Protein AF-A0A818T5D5-F1 (afdb_monomer_lite)

pLDDT: mean 79.97, std 19.66, range [22.58, 98.75]

Foldseek 3Di:
DVVVVVVVVVVVVVVVVVVVVVVVVVVVVVVVVVVVPPPPDDDDDDDDDDDDDDDDDDDDDDDDDDDPPVVVVVVVVVVLVVVLVVVLVVQVVQLQCQDKAQCVPAPQPQAAEEEEAEEEPCVVLLLLQLVQCLLAPPQQSHEYEYEYADDDPSSVVSQNPRNRHIYTYHYDSQHCSNVVCDPPHDPPLADAFPDALVVLVVSVRPCSVWFWPVRTAADNQLLVQQVSVLVSLCCQAPPNPSCDPPQSHKYFYHYSQKHFFNQQVVVLVLCVVCCVVAPVQAPWEAQFAPDACPPVLLVQLLEKAKEFQDLRRVFRIMDGSVNSVVCVVCVQQLQAAQASDSRVSVVQCCVVPVVGGMYIYRPNHRMDRLDQDDPPHPDDDDPVVSVVSSVVVVVVSVVCVVSRPDPDRHDYPYYDPDDDDDDGHPGSRTRAFKAFADPDPPPPLRPRHDGTDHQVRVCLFFVKHKDFADLVCVVVPNPDPVNVVVCVVQQFPDKDKDKWAPPDPPNVVVQVVQAFWFFAQAKWKKQWNAAKWWKWWQTPVRTTMIGIDGHRMIMIGGGQTTIGIDGHPVRITMIMTTDNPDDDPDTCGPPSSVPPPRNVVSSVVSVVSVPPPPDDDDDDDDD

Organism: NCBI:txid392033

Sequence (623 aa):
MYYFFRYRCIMFRSIILWVIIITMFKITSIFYYDLQQRSIDSSSSSLPYDTEEKTKKFSNLSLFSIKTEIKSLNLSLIINHTTIEYYKQYVKRKNHEQFMYNSNLYSSKTTRYILLVQVHTRIVYLKKFIEMLQDVETINQSLVIFSHDFIDSDINTLVTNITFVPVIQIFYPFSQQLYPNEFPGLDPNDCPRDIVRHKALASRCNNAPNPDRYGHYREVSIVQIKHHWWWKLNFVFNSIEILQNRTDNLLLLLEEDFYLSPDALVFLKKMEMEKERLCPECLFYTLGNLEKSGRQFGKLSSKISIAYWHARYNLGMTISYSLWVLLVKYAEEFCTIDDYNWDWSLVYLAQQRFHFPRVMYSTATRVIHLGSCGTHHKKFCSNESDIARWTETDKFYQDNKKYLFPITSLSVHLKYEGKRPFKQPNGGWSDVRAWYMDDRTEHPQDEHLLGEVDTTTLCARTGVEIWYFHPDQILIGNESPSLIKLKNDRGYTYEDEIKLEPSIENYQEKLKIFFAEHLHSDEEIRLVLEGSGFFDVRDHNDKWMRIHVFPGDLIILPAGIYHRFIPDKHNYIRARRFFVGEPVWTPINRPVGDIHPSRKAYTEHLYRNGTTDTNTNVTDVIS

Radius of gyration: 31.05 Å; chains: 1; bounding box: 92×80×86 Å

Structure (mmCIF, N/CA/C/O backbone):
data_AF-A0A818T5D5-F1
#
_entry.id   AF-A0A818T5D5-F1
#
loop_
_atom_site.group_PDB
_atom_site.id
_atom_site.type_symbol
_atom_site.label_atom_id
_atom_site.label_alt_id
_atom_site.label_comp_id
_atom_site.label_asym_id
_atom_site.label_entity_id
_atom_site.label_seq_id
_atom_site.pdbx_PDB_ins_code
_atom_site.Cartn_x
_atom_site.Cartn_y
_atom_site.Cartn_z
_atom_site.occupancy
_atom_site.B_iso_or_equiv
_atom_site.auth_seq_id
_atom_site.auth_comp_id
_atom_site.auth_asym_id
_atom_site.auth_atom_id
_atom_site.pdbx_PDB_model_num
ATOM 1 N N . MET A 1 1 ? 52.657 -44.962 24.713 1.00 52.22 1 MET A N 1
ATOM 2 C CA . MET A 1 1 ? 52.369 -44.351 26.032 1.00 52.22 1 MET A CA 1
ATOM 3 C C . MET A 1 1 ? 53.070 -43.002 26.287 1.00 52.22 1 MET A C 1
ATOM 5 O O . MET A 1 1 ? 52.551 -42.242 27.085 1.00 52.22 1 MET A O 1
ATOM 9 N N . TYR A 1 2 ? 54.151 -42.615 25.585 1.00 43.62 2 TYR A N 1
ATOM 10 C CA . TYR A 1 2 ? 54.782 -41.285 25.774 1.00 43.62 2 TYR A CA 1
ATOM 11 C C . TYR A 1 2 ? 54.203 -40.160 24.877 1.00 43.62 2 TYR A C 1
ATOM 13 O O . TYR A 1 2 ? 54.128 -39.005 25.283 1.00 43.62 2 TYR A O 1
ATOM 21 N N . TYR A 1 3 ? 53.691 -40.487 23.684 1.00 44.84 3 TYR A N 1
ATOM 22 C CA . TYR A 1 3 ? 53.086 -39.497 22.771 1.00 44.84 3 TYR A CA 1
ATOM 23 C C . TYR A 1 3 ? 51.655 -39.072 23.148 1.00 44.84 3 TYR A C 1
ATOM 25 O O . TYR A 1 3 ? 51.236 -37.959 22.839 1.00 44.84 3 TYR A O 1
ATOM 33 N N . PHE A 1 4 ? 50.929 -39.909 23.892 1.00 44.81 4 PHE A N 1
ATOM 34 C CA . PHE A 1 4 ? 49.557 -39.625 24.334 1.00 44.81 4 PHE A CA 1
ATOM 35 C C . PHE A 1 4 ? 49.501 -38.642 25.525 1.00 44.81 4 PHE A C 1
ATOM 37 O O . PHE A 1 4 ? 48.506 -37.947 25.715 1.00 44.81 4 PHE A O 1
ATOM 44 N N . PHE A 1 5 ? 50.593 -38.518 26.293 1.00 44.97 5 PHE A N 1
ATOM 45 C CA . PHE A 1 5 ? 50.712 -37.562 27.404 1.00 44.97 5 PHE A CA 1
ATOM 46 C C . PHE A 1 5 ? 51.099 -36.144 26.946 1.00 44.97 5 PHE A C 1
ATOM 48 O O . PHE A 1 5 ? 50.722 -35.163 27.586 1.00 44.97 5 PHE A O 1
ATOM 55 N N . ARG A 1 6 ? 51.784 -36.002 25.801 1.00 47.72 6 ARG A N 1
ATOM 56 C CA . ARG A 1 6 ? 52.224 -34.693 25.280 1.00 47.72 6 ARG A CA 1
ATOM 57 C C . ARG A 1 6 ? 51.074 -33.868 24.685 1.00 47.72 6 ARG A C 1
ATOM 59 O O . ARG A 1 6 ? 51.056 -32.652 24.846 1.00 47.72 6 ARG A O 1
ATOM 66 N N . TYR A 1 7 ? 50.080 -34.525 24.082 1.00 48.91 7 TYR A N 1
ATOM 67 C CA . TYR A 1 7 ? 48.900 -33.861 23.508 1.00 48.91 7 TYR A CA 1
ATOM 68 C C . TYR A 1 7 ? 47.919 -33.334 24.569 1.00 48.91 7 TYR A C 1
ATOM 70 O O . TYR A 1 7 ? 47.326 -32.270 24.390 1.00 48.91 7 TYR A O 1
ATOM 78 N N . ARG A 1 8 ? 47.800 -34.009 25.723 1.00 49.97 8 ARG A N 1
ATOM 79 C CA . ARG A 1 8 ? 46.947 -33.540 26.831 1.00 49.97 8 ARG A CA 1
ATOM 80 C C . ARG A 1 8 ? 47.511 -32.309 27.554 1.00 49.97 8 ARG A C 1
ATOM 82 O O . ARG A 1 8 ? 46.731 -31.447 27.945 1.00 49.97 8 ARG A O 1
ATOM 89 N N . CYS A 1 9 ? 48.836 -32.158 27.651 1.00 48.50 9 CYS A N 1
ATOM 90 C CA . CYS A 1 9 ? 49.458 -30.959 28.238 1.00 48.50 9 CYS A CA 1
ATOM 91 C C . CYS A 1 9 ? 49.348 -29.698 27.359 1.00 48.50 9 CYS A C 1
ATOM 93 O O . CYS A 1 9 ? 49.363 -28.590 27.893 1.00 48.50 9 CYS A O 1
ATOM 95 N N . ILE A 1 10 ? 49.226 -29.836 26.034 1.00 56.50 10 ILE A N 1
ATOM 96 C CA . ILE A 1 10 ? 49.071 -28.694 25.113 1.00 56.50 10 ILE A CA 1
ATOM 97 C C . ILE A 1 10 ? 47.624 -28.181 25.134 1.00 56.50 10 ILE A C 1
ATOM 99 O O . ILE A 1 10 ? 47.404 -26.984 25.297 1.00 56.50 10 ILE A O 1
ATOM 103 N N . MET A 1 11 ? 46.642 -29.087 25.104 1.00 55.22 11 MET A N 1
ATOM 104 C CA . MET A 1 11 ? 45.220 -28.736 25.231 1.00 55.22 11 MET A CA 1
ATOM 105 C C . MET A 1 11 ? 44.901 -28.053 26.572 1.00 55.22 11 MET A C 1
ATOM 107 O O . MET A 1 11 ? 44.138 -27.091 26.608 1.00 55.22 11 MET A O 1
ATOM 111 N N . PHE A 1 12 ? 45.533 -28.482 27.672 1.00 59.03 12 PHE A N 1
ATOM 112 C CA . PHE A 1 12 ? 45.327 -27.864 28.988 1.00 59.03 12 PHE A CA 1
ATOM 113 C C . PHE A 1 12 ? 45.898 -26.435 29.070 1.00 59.03 12 PHE A C 1
ATOM 115 O O . PHE A 1 12 ? 45.298 -25.563 29.695 1.00 59.03 12 PHE A O 1
ATOM 122 N N . ARG A 1 13 ? 47.017 -26.154 28.384 1.00 59.53 13 ARG A N 1
ATOM 123 C CA . ARG A 1 13 ? 47.603 -24.802 28.311 1.00 59.53 13 ARG A CA 1
ATOM 124 C C . ARG A 1 13 ? 46.759 -23.838 27.473 1.00 59.53 13 ARG A C 1
ATOM 126 O O . ARG A 1 13 ? 46.618 -22.682 27.864 1.00 59.53 13 ARG A O 1
ATOM 133 N N . SER A 1 14 ? 46.153 -24.306 26.381 1.00 61.47 14 SER A N 1
ATOM 134 C CA . SER A 1 14 ? 45.242 -23.489 25.565 1.00 61.47 14 SER A CA 1
ATOM 135 C C . SER A 1 14 ? 43.943 -23.145 26.298 1.00 61.47 14 SER A C 1
ATOM 137 O O . SER A 1 14 ? 43.462 -22.022 26.176 1.00 61.47 14 SER A O 1
ATOM 139 N N . ILE A 1 15 ? 43.408 -24.062 27.110 1.00 69.94 15 ILE A N 1
ATOM 140 C CA . ILE A 1 15 ? 42.212 -23.806 27.929 1.00 69.94 15 ILE A CA 1
ATOM 141 C C . ILE A 1 15 ? 42.507 -22.765 29.020 1.00 69.94 15 ILE A C 1
ATOM 143 O O . ILE A 1 15 ? 41.724 -21.836 29.195 1.00 69.94 15 ILE A O 1
ATOM 147 N N . ILE A 1 16 ? 43.656 -22.851 29.702 1.00 69.31 16 ILE A N 1
ATOM 148 C CA . ILE A 1 16 ? 44.058 -21.853 30.712 1.00 69.31 16 ILE A CA 1
ATOM 149 C C . ILE A 1 16 ? 44.210 -20.459 30.084 1.00 69.31 16 ILE A C 1
ATOM 151 O O . ILE A 1 16 ? 43.754 -19.476 30.666 1.00 69.31 16 ILE A O 1
ATOM 155 N N . LEU A 1 17 ? 44.788 -20.367 28.882 1.00 67.69 17 LEU A N 1
ATOM 156 C CA . LEU A 1 17 ? 44.946 -19.093 28.177 1.00 67.69 17 LEU A CA 1
ATOM 157 C C . LEU A 1 17 ? 43.588 -18.460 27.821 1.00 67.69 17 LEU A C 1
ATOM 159 O O . LEU A 1 17 ? 43.395 -17.264 28.025 1.00 67.69 17 LEU A O 1
ATOM 163 N N . TRP A 1 18 ? 42.626 -19.265 27.359 1.00 69.38 18 TRP A N 1
ATOM 164 C CA . TRP A 1 18 ? 41.270 -18.797 27.059 1.00 69.38 18 TRP A CA 1
ATOM 165 C C . TRP A 1 18 ? 40.494 -18.372 28.309 1.00 69.38 18 TRP A C 1
ATOM 167 O O . TRP A 1 18 ? 39.792 -17.362 28.269 1.00 69.38 18 TRP A O 1
ATOM 177 N N . VAL A 1 19 ? 40.659 -19.071 29.437 1.00 72.62 19 VAL A N 1
ATOM 178 C CA . VAL A 1 19 ? 40.046 -18.648 30.707 1.00 72.62 19 VAL A CA 1
ATOM 179 C C . VAL A 1 19 ? 40.611 -17.302 31.166 1.00 72.62 19 VAL A C 1
ATOM 181 O O . VAL A 1 19 ? 39.821 -16.448 31.552 1.00 72.62 19 VAL A O 1
ATOM 184 N N . ILE A 1 20 ? 41.929 -17.072 31.051 1.00 71.50 20 ILE A N 1
ATOM 185 C CA . ILE A 1 20 ? 42.580 -15.792 31.402 1.00 71.50 20 ILE A CA 1
ATOM 186 C C . ILE A 1 20 ? 42.056 -14.631 30.540 1.00 71.50 20 ILE A C 1
ATOM 188 O O . ILE A 1 20 ? 41.810 -13.538 31.051 1.00 71.50 20 ILE A O 1
ATOM 192 N N . ILE A 1 21 ? 41.842 -14.860 29.241 1.00 71.38 21 ILE A N 1
ATOM 193 C CA . ILE A 1 21 ? 41.286 -13.844 28.332 1.00 71.38 21 ILE A CA 1
ATOM 194 C C . ILE A 1 21 ? 39.837 -13.504 28.719 1.00 71.38 21 ILE A C 1
ATOM 196 O O . ILE A 1 21 ? 39.476 -12.328 28.785 1.00 71.38 21 ILE A O 1
ATOM 200 N N . ILE A 1 22 ? 39.023 -14.511 29.054 1.00 66.31 22 ILE A N 1
ATOM 201 C CA . ILE A 1 22 ? 37.631 -14.318 29.489 1.00 66.31 22 ILE A CA 1
ATOM 202 C C . ILE A 1 22 ? 37.559 -13.584 30.842 1.00 66.31 22 ILE A C 1
ATOM 204 O O . ILE A 1 22 ? 36.678 -12.740 31.029 1.00 66.31 22 ILE A O 1
ATOM 208 N N . THR A 1 23 ? 38.482 -13.826 31.783 1.00 66.12 23 THR A N 1
ATOM 209 C CA . THR A 1 23 ? 38.535 -13.059 33.043 1.00 66.12 23 THR A CA 1
ATOM 210 C C . THR A 1 23 ? 39.012 -11.623 32.846 1.00 66.12 23 THR A C 1
ATOM 212 O O . THR A 1 23 ? 38.448 -10.726 33.472 1.00 66.12 23 THR A O 1
ATOM 215 N N . MET A 1 24 ? 39.970 -11.359 31.952 1.00 65.94 24 MET A N 1
ATOM 216 C CA . MET A 1 24 ? 40.396 -9.985 31.632 1.00 65.94 24 MET A CA 1
ATOM 217 C C . MET A 1 24 ? 39.273 -9.157 30.986 1.00 65.94 24 MET A C 1
ATOM 219 O O . MET A 1 24 ? 39.101 -7.985 31.330 1.00 65.94 24 MET A O 1
ATOM 223 N N . PHE A 1 25 ? 38.446 -9.770 30.131 1.00 63.25 25 PHE A N 1
ATOM 224 C CA . PHE A 1 25 ? 37.259 -9.120 29.555 1.00 63.25 25 PHE A CA 1
ATOM 225 C C . PHE A 1 25 ? 36.173 -8.823 30.606 1.00 63.25 25 PHE A C 1
ATOM 227 O O . PHE A 1 25 ? 35.509 -7.785 30.557 1.00 63.25 25 PHE A O 1
ATOM 234 N N . LYS A 1 26 ? 36.019 -9.699 31.608 1.00 55.31 26 LYS A N 1
ATOM 235 C CA . LYS A 1 26 ? 35.101 -9.463 32.733 1.00 55.31 26 LYS A CA 1
ATOM 236 C C . LYS A 1 26 ? 35.589 -8.360 33.681 1.00 55.31 26 LYS A C 1
ATOM 238 O O . LYS A 1 26 ? 34.768 -7.572 34.130 1.00 55.31 26 LYS A O 1
ATOM 243 N N . ILE A 1 27 ? 36.894 -8.246 33.947 1.00 59.28 27 ILE A N 1
ATOM 244 C CA . ILE A 1 27 ? 37.452 -7.193 34.824 1.00 59.28 27 ILE A CA 1
ATOM 245 C C . ILE A 1 27 ? 37.389 -5.808 34.158 1.00 59.28 27 ILE A C 1
ATOM 247 O O . ILE A 1 27 ? 37.054 -4.826 34.816 1.00 59.28 27 ILE A O 1
ATOM 251 N N . THR A 1 28 ? 37.635 -5.724 32.849 1.00 58.72 28 THR A N 1
ATOM 252 C CA . THR A 1 28 ? 37.515 -4.463 32.089 1.00 58.72 28 THR A CA 1
ATOM 253 C C . THR A 1 28 ? 36.065 -3.985 31.972 1.00 58.72 28 THR A C 1
ATOM 255 O O . THR A 1 28 ? 35.811 -2.789 32.098 1.00 58.72 28 THR A O 1
ATOM 258 N N . SER A 1 29 ? 35.104 -4.910 31.854 1.00 48.97 29 SER A N 1
ATOM 259 C CA . SER A 1 29 ? 33.667 -4.587 31.886 1.00 48.97 29 SER A CA 1
ATOM 260 C C . SER A 1 29 ? 33.186 -4.102 33.264 1.00 48.97 29 SER A C 1
ATOM 262 O O . SER A 1 29 ? 32.269 -3.290 33.331 1.00 48.97 29 SER A O 1
ATOM 264 N N . ILE A 1 30 ? 33.821 -4.539 34.361 1.00 56.25 30 ILE A N 1
ATOM 265 C CA . ILE A 1 30 ? 33.521 -4.052 35.722 1.00 56.25 30 ILE A CA 1
ATOM 266 C C . ILE A 1 30 ? 34.128 -2.654 35.955 1.00 56.25 30 ILE A C 1
ATOM 268 O O . ILE A 1 30 ? 33.454 -1.788 36.505 1.00 56.25 30 ILE A O 1
ATOM 272 N N . PHE A 1 31 ? 35.351 -2.385 35.475 1.00 44.47 31 PHE A N 1
ATOM 273 C CA . PHE A 1 31 ? 35.999 -1.063 35.596 1.00 44.47 31 PHE A CA 1
ATOM 274 C C . PHE A 1 31 ? 35.286 0.042 34.800 1.00 44.47 31 PHE A C 1
ATOM 276 O O . PHE A 1 31 ? 35.251 1.194 35.232 1.00 44.47 31 PHE A O 1
ATOM 283 N N . TYR A 1 32 ? 34.692 -0.303 33.655 1.00 46.28 32 TYR A N 1
ATOM 284 C CA . TYR A 1 32 ? 33.879 0.633 32.873 1.00 46.28 32 TYR A CA 1
ATOM 285 C C . TYR A 1 32 ? 32.573 1.007 33.600 1.00 46.28 32 TYR A C 1
ATOM 287 O O . TYR A 1 32 ? 32.134 2.153 33.530 1.00 46.28 32 TYR A O 1
ATOM 295 N N . TYR A 1 33 ? 32.003 0.069 34.366 1.00 40.22 33 TYR A N 1
ATOM 296 C CA . TYR A 1 33 ? 30.784 0.277 35.155 1.00 40.22 33 TYR A CA 1
ATOM 297 C C . TYR A 1 33 ? 31.011 1.124 36.429 1.00 40.22 33 TYR A C 1
ATOM 299 O O . TYR A 1 33 ? 30.082 1.784 36.884 1.00 40.22 33 TYR A O 1
ATOM 307 N N . ASP A 1 34 ? 32.235 1.173 36.974 1.00 39.09 34 ASP A N 1
ATOM 308 C CA . ASP A 1 34 ? 32.566 1.947 38.191 1.00 39.09 34 ASP A CA 1
ATOM 309 C C . ASP A 1 34 ? 32.949 3.418 37.882 1.00 39.09 34 ASP A C 1
ATOM 311 O O . ASP A 1 34 ? 32.678 4.333 38.663 1.00 39.09 34 ASP A O 1
ATOM 315 N N . LEU A 1 35 ? 33.494 3.697 36.687 1.00 44.66 35 LEU A N 1
ATOM 316 C CA . LEU A 1 35 ? 33.765 5.070 36.214 1.00 44.66 35 LEU A CA 1
ATOM 317 C C . LEU A 1 35 ? 32.489 5.852 35.860 1.00 44.66 35 LEU A C 1
ATOM 319 O O . LEU A 1 35 ? 32.494 7.080 35.922 1.00 44.66 35 LEU A O 1
ATOM 323 N N . GLN A 1 36 ? 31.385 5.162 35.560 1.00 44.31 36 GLN A N 1
ATOM 324 C CA . GLN A 1 36 ? 30.071 5.787 35.375 1.00 44.31 36 GLN A CA 1
ATOM 325 C C . GLN A 1 36 ? 29.399 6.220 36.694 1.00 44.31 36 GLN A C 1
ATOM 327 O O . GLN A 1 36 ? 28.439 6.986 36.640 1.00 44.31 36 GLN A O 1
ATOM 332 N N . GLN A 1 37 ? 29.894 5.805 37.872 1.00 42.50 37 GLN A N 1
ATOM 333 C CA . GLN A 1 37 ? 29.272 6.125 39.170 1.00 42.50 37 GLN A CA 1
ATOM 334 C C . GLN A 1 37 ? 29.990 7.197 40.021 1.00 42.50 37 GLN A C 1
ATOM 336 O O . GLN A 1 37 ? 29.485 7.533 41.089 1.00 42.50 37 GLN A O 1
ATOM 341 N N . ARG A 1 38 ? 31.118 7.792 39.585 1.00 37.91 38 ARG A N 1
ATOM 342 C CA . ARG A 1 38 ? 31.943 8.692 40.435 1.00 37.91 38 ARG A CA 1
ATOM 343 C C . ARG A 1 38 ? 32.019 10.191 40.094 1.00 37.91 38 ARG A C 1
ATOM 345 O O . ARG A 1 38 ? 32.787 10.880 40.757 1.00 37.91 38 ARG A O 1
ATOM 352 N N . SER A 1 39 ? 31.264 10.753 39.144 1.00 34.34 39 SER A N 1
ATOM 353 C CA . SER A 1 39 ? 31.288 12.229 38.970 1.00 34.34 39 SER A CA 1
ATOM 354 C C . SER A 1 39 ? 29.975 12.890 38.541 1.00 34.34 39 SER A C 1
ATOM 356 O O . SER A 1 39 ? 29.981 13.955 37.921 1.00 34.34 39 SER A O 1
ATOM 358 N N . ILE A 1 40 ? 28.842 12.300 38.919 1.00 37.44 40 ILE A N 1
ATOM 359 C CA . ILE A 1 40 ? 27.702 13.125 39.325 1.00 37.44 40 ILE A CA 1
ATOM 360 C C . ILE A 1 40 ? 28.147 13.772 40.641 1.00 37.44 40 ILE A C 1
ATOM 362 O O . ILE A 1 40 ? 28.289 13.047 41.614 1.00 37.44 40 ILE A O 1
ATOM 366 N N . ASP A 1 41 ? 28.504 15.061 40.623 1.00 25.56 41 ASP A N 1
ATOM 367 C CA . ASP A 1 41 ? 28.230 16.031 41.698 1.00 25.56 41 ASP A CA 1
ATOM 368 C C . ASP A 1 41 ? 28.892 17.398 41.416 1.00 25.56 41 ASP A C 1
ATOM 370 O O . ASP A 1 41 ? 30.087 17.496 41.146 1.00 25.56 41 ASP A O 1
ATOM 374 N N . SER A 1 42 ? 28.095 18.464 41.567 1.00 25.53 42 SER A N 1
ATOM 375 C CA . SER A 1 42 ? 28.462 19.892 41.717 1.00 25.53 42 SER A CA 1
ATOM 376 C C . SER A 1 42 ? 28.658 20.801 40.473 1.00 25.53 42 SER A C 1
ATOM 378 O O . SER A 1 42 ? 29.750 21.062 39.991 1.00 25.53 42 SER A O 1
ATOM 380 N N . SER A 1 43 ? 27.526 21.357 40.016 1.00 27.25 43 SER A N 1
ATOM 381 C CA . SER A 1 43 ? 27.192 22.804 39.961 1.00 27.25 43 SER A CA 1
ATOM 382 C C . SER A 1 43 ? 28.103 23.876 39.305 1.00 27.25 43 SER A C 1
ATOM 384 O O . SER A 1 43 ? 29.214 24.144 39.743 1.00 27.25 43 SER A O 1
ATOM 386 N N . SER A 1 44 ? 27.429 24.674 38.455 1.00 26.80 44 SER A N 1
ATOM 387 C CA . SER A 1 44 ? 27.405 26.158 38.361 1.00 26.80 44 SER A CA 1
ATOM 388 C C . SER A 1 44 ? 28.450 26.971 37.557 1.00 26.80 44 SER A C 1
ATOM 390 O O . SER A 1 44 ? 29.616 27.057 37.909 1.00 26.80 44 SER A O 1
ATOM 392 N N . SER A 1 45 ? 27.888 27.718 36.587 1.00 25.28 45 SER A N 1
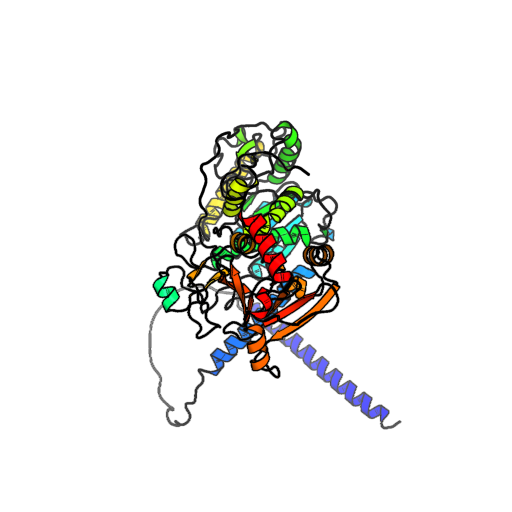ATOM 393 C CA . SER A 1 45 ? 28.094 29.143 36.219 1.00 25.28 45 SER A CA 1
ATOM 394 C C . SER A 1 45 ? 29.368 29.678 35.522 1.00 25.28 45 SER A C 1
ATOM 396 O O . SER A 1 45 ? 30.479 29.555 36.016 1.00 25.28 45 SER A O 1
ATOM 398 N N . SER A 1 46 ? 29.080 30.479 34.474 1.00 24.86 46 SER A N 1
ATOM 399 C CA . SER A 1 46 ? 29.764 31.678 33.918 1.00 24.86 46 SER A CA 1
ATOM 400 C C . SER A 1 46 ? 31.040 31.574 33.046 1.00 24.86 46 SER A C 1
ATOM 402 O O . SER A 1 46 ? 32.078 31.089 33.474 1.00 24.86 46 SER A O 1
ATOM 404 N N . LEU A 1 47 ? 30.930 32.160 31.835 1.00 22.61 47 LEU A N 1
ATOM 405 C CA . LEU A 1 47 ? 31.967 32.772 30.955 1.00 22.61 47 LEU A CA 1
ATOM 406 C C . LEU A 1 47 ? 32.830 33.836 31.706 1.00 22.61 47 LEU A C 1
ATOM 408 O O . LEU A 1 47 ? 32.351 34.245 32.767 1.00 22.61 47 LEU A O 1
ATOM 412 N N . PRO A 1 48 ? 33.969 34.408 31.195 1.00 34.75 48 PRO A N 1
ATOM 413 C CA . PRO A 1 48 ? 34.471 34.491 29.794 1.00 34.75 48 PRO A CA 1
ATOM 414 C C . PRO A 1 48 ? 36.036 34.444 29.568 1.00 34.75 48 PRO A C 1
ATOM 416 O O . PRO A 1 48 ? 36.805 34.337 30.514 1.00 34.75 48 PRO A O 1
ATOM 419 N N . TYR A 1 49 ? 36.465 34.676 28.305 1.00 22.77 49 TYR A N 1
ATOM 420 C CA . TYR A 1 49 ? 37.675 35.416 27.823 1.00 22.77 49 TYR A CA 1
ATOM 421 C C . TYR A 1 49 ? 39.047 34.737 27.500 1.00 22.77 49 TYR A C 1
ATOM 423 O O . TYR A 1 49 ? 39.653 34.070 28.329 1.00 22.77 49 TYR A O 1
ATOM 431 N N . ASP A 1 50 ? 39.502 35.022 26.260 1.00 23.95 50 ASP A N 1
ATOM 432 C CA . ASP A 1 50 ? 40.827 35.056 25.583 1.00 23.95 50 ASP A CA 1
ATOM 433 C C . ASP A 1 50 ? 42.127 34.611 26.287 1.00 23.95 50 ASP A C 1
ATOM 435 O O . ASP A 1 50 ? 42.471 35.093 27.362 1.00 23.95 50 ASP A O 1
ATOM 439 N N . THR A 1 51 ? 43.004 33.883 25.574 1.00 25.94 51 THR A N 1
ATOM 440 C CA . THR A 1 51 ? 44.136 34.462 24.793 1.00 25.94 51 THR A CA 1
ATOM 441 C C . THR A 1 51 ? 45.027 33.388 24.144 1.00 25.94 51 THR A C 1
ATOM 443 O O . THR A 1 51 ? 45.089 32.234 24.564 1.00 25.94 51 THR A O 1
ATOM 446 N N . GLU A 1 52 ? 45.680 33.821 23.066 1.00 24.30 52 GLU A N 1
ATOM 447 C CA . GLU A 1 52 ? 46.601 33.147 22.153 1.00 24.30 52 GLU A CA 1
ATOM 448 C C . GLU A 1 52 ? 47.904 32.581 22.765 1.00 24.30 52 GLU A C 1
ATOM 450 O O . GLU A 1 52 ? 48.329 32.916 23.866 1.00 24.30 52 GLU A O 1
ATOM 455 N N . GLU A 1 53 ? 48.608 31.840 21.897 1.00 23.81 53 GLU A N 1
ATOM 456 C CA . GLU A 1 53 ? 50.074 31.768 21.785 1.00 23.81 53 GLU A CA 1
ATOM 457 C C . GLU A 1 53 ? 50.828 30.677 22.573 1.00 23.81 53 GLU A C 1
ATOM 459 O O . GLU A 1 53 ? 51.219 30.837 23.728 1.00 23.81 53 GLU A O 1
ATOM 464 N N . LYS A 1 54 ? 51.189 29.595 21.857 1.00 24.41 54 LYS A N 1
ATOM 465 C CA . LYS A 1 54 ? 52.601 29.190 21.648 1.00 24.41 54 LYS A CA 1
ATOM 466 C C . LYS A 1 54 ? 52.734 28.001 20.689 1.00 24.41 54 LYS A C 1
ATOM 468 O O . LYS A 1 54 ? 53.024 26.868 21.061 1.00 24.41 54 LYS A O 1
ATOM 473 N N . THR A 1 55 ? 52.628 28.303 19.401 1.00 23.00 55 THR A N 1
ATOM 474 C CA . THR A 1 55 ? 53.255 27.538 18.315 1.00 23.00 55 THR A CA 1
ATOM 475 C C . THR A 1 55 ? 54.662 28.073 18.060 1.00 23.00 55 THR A C 1
ATOM 477 O O . THR A 1 55 ? 54.794 29.194 17.578 1.00 23.00 55 THR A O 1
ATOM 480 N N . LYS A 1 56 ? 55.705 27.273 18.332 1.00 23.92 56 LYS A N 1
ATOM 481 C CA . LYS A 1 56 ? 56.955 27.181 17.536 1.00 23.92 56 LYS A CA 1
ATOM 482 C C . LYS A 1 56 ? 58.001 26.310 18.237 1.00 23.92 56 LYS A C 1
ATOM 484 O O . LYS A 1 56 ? 58.702 26.777 19.127 1.00 23.92 56 LYS A O 1
ATOM 489 N N . LYS A 1 57 ? 58.166 25.082 17.747 1.00 23.89 57 LYS A N 1
ATOM 490 C CA . LYS A 1 57 ? 59.443 24.506 17.274 1.00 23.89 57 LYS A CA 1
ATOM 491 C C . LYS A 1 57 ? 59.271 22.998 17.155 1.00 23.89 57 LYS A C 1
ATOM 493 O O . LYS A 1 57 ? 59.292 22.305 18.155 1.00 23.89 57 LYS A O 1
ATOM 498 N N . PHE A 1 58 ? 59.078 22.527 15.930 1.00 23.00 58 PHE A N 1
ATOM 499 C CA . PHE A 1 58 ? 59.945 21.544 15.272 1.00 23.00 58 PHE A CA 1
ATOM 500 C C . PHE A 1 58 ? 59.353 21.270 13.885 1.00 23.00 58 PHE A C 1
ATOM 502 O O . PHE A 1 58 ? 58.700 20.266 13.634 1.00 23.00 58 PHE A O 1
ATOM 509 N N . SER A 1 59 ? 59.562 22.221 12.975 1.00 22.58 59 SER A N 1
ATOM 510 C CA . SER A 1 59 ? 59.511 21.973 11.538 1.00 22.58 59 SER A CA 1
ATOM 511 C C . SER A 1 59 ? 60.951 21.822 11.059 1.00 22.58 59 SER A C 1
ATOM 513 O O . SER A 1 59 ? 61.725 22.774 11.163 1.00 22.58 59 SER A O 1
ATOM 515 N N . ASN A 1 60 ? 61.316 20.621 10.613 1.00 23.62 60 ASN A N 1
ATOM 516 C CA . ASN A 1 60 ? 61.979 20.378 9.326 1.00 23.62 60 ASN A CA 1
ATOM 517 C C . ASN A 1 60 ? 62.530 18.950 9.280 1.00 23.62 60 ASN A C 1
ATOM 519 O O . ASN A 1 60 ? 63.690 18.702 9.586 1.00 23.62 60 ASN A O 1
ATOM 523 N N . LEU A 1 61 ? 61.676 18.034 8.836 1.00 24.75 61 LEU A N 1
ATOM 524 C CA . LEU A 1 61 ? 62.047 16.943 7.940 1.00 24.75 61 LEU A CA 1
ATOM 525 C C . LEU A 1 61 ? 60.823 16.696 7.057 1.00 24.75 61 LEU A C 1
ATOM 527 O O . LEU A 1 61 ? 59.904 15.959 7.400 1.00 24.75 61 LEU A O 1
ATOM 531 N N . SER A 1 62 ? 60.765 17.435 5.954 1.00 29.11 62 SER A N 1
ATOM 532 C CA . SER A 1 62 ? 59.841 17.184 4.859 1.00 29.11 62 SER A CA 1
ATOM 533 C C . SER A 1 62 ? 60.430 16.082 3.988 1.00 29.11 62 SER A C 1
ATOM 535 O O . SER A 1 62 ? 61.544 16.231 3.507 1.00 29.11 62 SER A O 1
ATOM 537 N N . LEU A 1 63 ? 59.691 14.985 3.805 1.00 27.48 63 LEU A N 1
ATOM 538 C CA . LEU A 1 63 ? 59.613 14.182 2.575 1.00 27.48 63 LEU A CA 1
ATOM 539 C C . LEU A 1 63 ? 58.754 12.940 2.854 1.00 27.48 63 LEU A C 1
ATOM 541 O O . LEU A 1 63 ? 59.263 11.924 3.305 1.00 27.48 63 LEU A O 1
ATOM 545 N N . PHE A 1 64 ? 57.441 13.076 2.644 1.00 25.50 64 PHE A N 1
ATOM 546 C CA . PHE A 1 64 ? 56.534 12.138 1.953 1.00 25.50 64 PHE A CA 1
ATOM 547 C C . PHE A 1 64 ? 55.084 12.552 2.252 1.00 25.50 64 PHE A C 1
ATOM 549 O O . PHE A 1 64 ? 54.426 12.042 3.153 1.00 25.50 64 PHE A O 1
ATOM 556 N N . SER A 1 65 ? 54.583 13.519 1.483 1.00 35.06 65 SER A N 1
ATOM 557 C CA . SER A 1 65 ? 53.143 13.733 1.346 1.00 35.06 65 SER A CA 1
ATOM 558 C C . SER A 1 65 ? 52.646 12.769 0.269 1.00 35.06 65 SER A C 1
ATOM 560 O O . SER A 1 65 ? 52.873 13.005 -0.917 1.00 35.06 65 SER A O 1
ATOM 562 N N . ILE A 1 66 ? 52.030 11.653 0.670 1.00 28.78 66 ILE A N 1
ATOM 563 C CA . ILE A 1 66 ? 51.261 10.782 -0.231 1.00 28.78 66 ILE A CA 1
ATOM 564 C C . ILE A 1 66 ? 49.912 10.445 0.417 1.00 28.78 66 ILE A C 1
ATOM 566 O O . ILE A 1 66 ? 49.825 9.610 1.308 1.00 28.78 66 ILE A O 1
ATOM 570 N N . LYS A 1 67 ? 48.871 11.111 -0.105 1.00 32.94 67 LYS A N 1
ATOM 571 C CA . LYS A 1 67 ? 47.476 10.663 -0.288 1.00 32.94 67 LYS A CA 1
ATOM 572 C C . LYS A 1 67 ? 46.833 9.849 0.851 1.00 32.94 67 LYS A C 1
ATOM 574 O O . LYS A 1 67 ? 46.762 8.624 0.778 1.00 32.94 67 LYS A O 1
ATOM 579 N N . THR A 1 68 ? 46.176 10.542 1.783 1.00 34.31 68 THR A N 1
ATOM 580 C CA . THR A 1 68 ? 45.250 9.938 2.768 1.00 34.31 68 THR A CA 1
ATOM 581 C C . THR A 1 68 ? 43.799 10.411 2.588 1.00 34.31 68 THR A C 1
ATOM 583 O O . THR A 1 68 ? 43.067 10.541 3.558 1.00 34.31 68 THR A O 1
ATOM 586 N N . GLU A 1 69 ? 43.357 10.649 1.350 1.00 35.44 69 GLU A N 1
ATOM 587 C CA . GLU A 1 69 ? 41.938 10.930 1.028 1.00 35.44 69 GLU A CA 1
ATOM 588 C C . GLU A 1 69 ? 41.234 9.766 0.308 1.00 35.44 69 GLU A C 1
ATOM 590 O O . GLU A 1 69 ? 40.014 9.670 0.317 1.00 35.44 69 GLU A O 1
ATOM 595 N N . ILE A 1 70 ? 41.981 8.808 -0.253 1.00 38.59 70 ILE A N 1
ATOM 596 C CA . ILE A 1 70 ? 41.409 7.702 -1.050 1.00 38.59 70 ILE A CA 1
ATOM 597 C C . ILE A 1 70 ? 41.013 6.492 -0.173 1.00 38.59 70 ILE A C 1
ATOM 599 O O . ILE A 1 70 ? 40.230 5.637 -0.583 1.00 38.59 70 ILE A O 1
ATOM 603 N N . LYS A 1 71 ? 41.510 6.407 1.069 1.00 38.56 71 LYS A N 1
ATOM 604 C CA . LYS A 1 71 ? 41.246 5.264 1.966 1.00 38.56 71 LYS A CA 1
ATOM 605 C C . LYS A 1 71 ? 39.974 5.427 2.809 1.00 38.56 71 LYS A C 1
ATOM 607 O O . LYS A 1 71 ? 39.347 4.424 3.130 1.00 38.56 71 LYS A O 1
ATOM 612 N N . SER A 1 72 ? 39.584 6.660 3.142 1.00 42.56 72 SER A N 1
ATOM 613 C CA . SER A 1 72 ? 38.372 6.952 3.923 1.00 42.56 72 SER A CA 1
ATOM 614 C C . SER A 1 72 ? 37.097 6.749 3.104 1.00 42.56 72 SER A C 1
ATOM 616 O O . SER A 1 72 ? 36.157 6.153 3.619 1.00 42.56 72 SER A O 1
ATOM 618 N N . LEU A 1 73 ? 37.095 7.158 1.827 1.00 45.09 73 LEU A N 1
ATOM 619 C CA . LEU A 1 73 ? 35.952 6.990 0.920 1.00 45.09 73 LEU A CA 1
ATOM 620 C C . LEU A 1 73 ? 35.663 5.511 0.615 1.00 45.09 73 LEU A C 1
ATOM 622 O O . LEU A 1 73 ? 34.519 5.075 0.642 1.00 45.09 73 LEU A O 1
ATOM 626 N N . ASN A 1 74 ? 36.707 4.712 0.376 1.00 51.75 74 ASN A N 1
ATOM 627 C CA . ASN A 1 74 ? 36.542 3.277 0.133 1.00 51.75 74 ASN A CA 1
ATOM 628 C C . ASN A 1 74 ? 36.113 2.527 1.399 1.00 51.75 74 ASN A C 1
ATOM 630 O O . ASN A 1 74 ? 35.308 1.606 1.322 1.00 51.75 74 ASN A O 1
ATOM 634 N N . LEU A 1 75 ? 36.609 2.930 2.574 1.00 40.03 75 LEU A N 1
ATOM 635 C CA . LEU A 1 75 ? 36.203 2.317 3.836 1.00 40.03 75 LEU A CA 1
ATOM 636 C C . LEU A 1 75 ? 34.749 2.663 4.194 1.00 40.03 75 LEU A C 1
ATOM 638 O O . LEU A 1 75 ? 34.021 1.777 4.628 1.00 40.03 75 LEU A O 1
ATOM 642 N N . SER A 1 76 ? 34.301 3.904 3.974 1.00 53.53 76 SER A N 1
ATOM 643 C CA . SER A 1 76 ? 32.903 4.291 4.203 1.00 53.53 76 SER A CA 1
ATOM 644 C C . SER A 1 76 ? 31.944 3.592 3.237 1.00 53.53 76 SER A C 1
ATOM 646 O O . SER A 1 76 ? 30.898 3.122 3.676 1.00 53.53 76 SER A O 1
ATOM 648 N N . LEU A 1 77 ? 32.319 3.437 1.962 1.00 55.09 77 LEU A N 1
ATOM 649 C CA . LEU A 1 77 ? 31.552 2.667 0.975 1.00 55.09 77 LEU A CA 1
ATOM 650 C C . LEU A 1 77 ? 31.429 1.185 1.372 1.00 55.09 77 LEU A C 1
ATOM 652 O O . LEU A 1 77 ? 30.330 0.634 1.340 1.00 55.09 77 LEU A O 1
ATOM 656 N N . ILE A 1 78 ? 32.523 0.555 1.815 1.00 56.16 78 ILE A N 1
ATOM 657 C CA . ILE A 1 78 ? 32.526 -0.846 2.274 1.00 56.16 78 ILE A CA 1
ATOM 658 C C . ILE A 1 78 ? 31.691 -1.018 3.554 1.00 56.16 78 ILE A C 1
ATOM 660 O O . ILE A 1 78 ? 30.910 -1.967 3.658 1.00 56.16 78 ILE A O 1
ATOM 664 N N . ILE A 1 79 ? 31.816 -0.101 4.521 1.00 55.41 79 ILE A N 1
ATOM 665 C CA . ILE A 1 79 ? 31.018 -0.112 5.758 1.00 55.41 79 ILE A CA 1
ATOM 666 C C . ILE A 1 79 ? 29.528 0.050 5.432 1.00 55.41 79 ILE A C 1
ATOM 668 O O . ILE A 1 79 ? 28.703 -0.676 5.987 1.00 55.41 79 ILE A O 1
ATOM 672 N N . ASN A 1 80 ? 29.182 0.942 4.500 1.00 66.31 80 ASN A N 1
ATOM 673 C CA . ASN A 1 80 ? 27.800 1.176 4.093 1.00 66.31 80 ASN A CA 1
ATOM 674 C C . ASN A 1 80 ? 27.197 -0.059 3.403 1.00 66.31 80 ASN A C 1
ATOM 676 O O . ASN A 1 80 ? 26.139 -0.530 3.808 1.00 66.31 80 ASN A O 1
ATOM 680 N N . HIS A 1 81 ? 27.918 -0.668 2.456 1.00 69.44 81 HIS A N 1
ATOM 681 C CA . HIS A 1 81 ? 27.476 -1.897 1.789 1.00 69.44 81 HIS A CA 1
ATOM 682 C C . HIS A 1 81 ? 27.285 -3.059 2.778 1.00 69.44 81 HIS A C 1
ATOM 684 O O . HIS A 1 81 ? 26.285 -3.769 2.734 1.00 69.44 81 HIS A O 1
ATOM 690 N N . THR A 1 82 ? 28.216 -3.238 3.720 1.00 79.25 82 THR A N 1
ATOM 691 C CA . THR A 1 82 ? 28.115 -4.294 4.745 1.00 79.25 82 THR A CA 1
ATOM 692 C C . THR A 1 82 ? 26.917 -4.065 5.676 1.00 79.25 82 THR A C 1
ATOM 694 O O . THR A 1 82 ? 26.253 -5.015 6.086 1.00 79.25 82 THR A O 1
ATOM 697 N N . THR A 1 83 ? 26.611 -2.802 5.984 1.00 86.94 83 THR A N 1
ATOM 698 C CA . THR A 1 83 ? 25.466 -2.416 6.822 1.00 86.94 83 THR A CA 1
ATOM 699 C C . THR A 1 83 ? 24.131 -2.643 6.107 1.00 86.94 83 THR A C 1
ATOM 701 O O . THR A 1 83 ? 23.201 -3.179 6.707 1.00 86.94 83 THR A O 1
ATOM 704 N N . ILE A 1 84 ? 24.038 -2.289 4.822 1.00 86.06 84 ILE A N 1
ATOM 705 C CA . ILE A 1 84 ? 22.840 -2.515 4.001 1.00 86.06 84 ILE A CA 1
ATOM 706 C C . ILE A 1 84 ? 22.525 -4.010 3.909 1.00 86.06 84 ILE A C 1
ATOM 708 O O . ILE A 1 84 ? 21.394 -4.414 4.172 1.00 86.06 84 ILE A O 1
ATOM 712 N N . GLU A 1 85 ? 23.524 -4.847 3.617 1.00 85.38 85 GLU A N 1
ATOM 713 C CA . GLU A 1 85 ? 23.335 -6.301 3.545 1.00 85.38 85 GLU A CA 1
ATOM 714 C C . GLU A 1 85 ? 22.917 -6.900 4.892 1.00 85.38 85 GLU A C 1
ATOM 716 O O . GLU A 1 85 ? 22.029 -7.753 4.950 1.00 85.38 85 GLU A O 1
ATOM 721 N N . TYR A 1 86 ? 23.482 -6.404 5.997 1.00 92.38 86 TYR A N 1
ATOM 722 C CA . TYR A 1 86 ? 23.023 -6.772 7.335 1.00 92.38 86 TYR A CA 1
ATOM 723 C C . TYR A 1 86 ? 21.540 -6.430 7.545 1.00 92.38 86 TYR A C 1
ATOM 725 O O . TYR A 1 86 ? 20.785 -7.263 8.052 1.00 92.38 86 TYR A O 1
ATOM 733 N N . TYR A 1 87 ? 21.090 -5.242 7.129 1.00 92.12 87 TYR A N 1
ATOM 734 C CA . TYR A 1 87 ? 19.686 -4.846 7.251 1.00 92.12 87 TYR A CA 1
ATOM 735 C C . TYR A 1 87 ? 18.753 -5.637 6.329 1.00 92.12 87 TYR A C 1
ATOM 737 O O . TYR A 1 87 ? 17.690 -6.063 6.784 1.00 92.12 87 TYR A O 1
ATOM 745 N N . LYS A 1 88 ? 19.154 -5.932 5.087 1.00 83.56 88 LYS A N 1
ATOM 746 C CA . LYS A 1 88 ? 18.395 -6.821 4.188 1.00 83.56 88 LYS A CA 1
ATOM 747 C C . LYS A 1 88 ? 18.214 -8.208 4.818 1.00 83.56 88 LYS A C 1
ATOM 749 O O . LYS A 1 88 ? 17.101 -8.735 4.867 1.00 83.56 88 LYS A O 1
ATOM 754 N N . GLN A 1 89 ? 19.279 -8.776 5.393 1.00 89.56 89 GLN A N 1
ATOM 755 C CA . GLN A 1 89 ? 19.211 -10.050 6.120 1.00 89.56 89 GLN A CA 1
ATOM 756 C C . GLN A 1 89 ? 18.355 -9.960 7.389 1.00 89.56 89 GLN A C 1
ATOM 758 O O . GLN A 1 89 ? 17.587 -10.881 7.675 1.00 89.56 89 GLN A O 1
ATOM 763 N N . TYR A 1 90 ? 18.453 -8.860 8.142 1.00 93.62 90 TYR A N 1
ATOM 764 C CA . TYR A 1 90 ? 17.616 -8.600 9.311 1.00 93.62 90 TYR A CA 1
ATOM 765 C C . TYR A 1 90 ? 16.131 -8.618 8.937 1.00 93.62 90 TYR A C 1
ATOM 767 O O . TYR A 1 90 ? 15.360 -9.331 9.579 1.00 93.62 90 TYR A O 1
ATOM 775 N N . VAL A 1 91 ? 15.743 -7.899 7.880 1.00 91.00 91 VAL A N 1
ATOM 776 C CA . VAL A 1 91 ? 14.357 -7.826 7.399 1.00 91.00 91 VAL A CA 1
ATOM 777 C C . VAL A 1 91 ? 13.860 -9.187 6.941 1.00 91.00 91 VAL A C 1
ATOM 779 O O . VAL A 1 91 ? 12.821 -9.645 7.418 1.00 91.00 91 VAL A O 1
ATOM 782 N N . LYS A 1 92 ? 14.631 -9.881 6.095 1.00 85.94 92 LYS A N 1
ATOM 783 C CA . LYS A 1 92 ? 14.294 -11.232 5.632 1.00 85.94 92 LYS A CA 1
ATOM 784 C C . LYS A 1 92 ? 14.060 -12.182 6.805 1.00 85.94 92 LYS A C 1
ATOM 786 O O . LYS A 1 92 ? 13.050 -12.881 6.848 1.00 85.94 92 LYS A O 1
ATOM 791 N N . ARG A 1 93 ? 14.967 -12.174 7.784 1.00 94.69 93 ARG A N 1
ATOM 792 C CA . ARG A 1 93 ? 14.864 -13.011 8.979 1.00 94.69 93 ARG A CA 1
ATOM 793 C C . ARG A 1 93 ? 13.649 -12.641 9.828 1.00 94.69 93 ARG A C 1
ATOM 795 O O . ARG A 1 93 ? 12.911 -13.534 10.216 1.00 94.69 93 ARG A O 1
ATOM 802 N N . LYS A 1 94 ? 13.407 -11.355 10.097 1.00 94.25 94 LYS A N 1
ATOM 803 C CA . LYS A 1 94 ? 12.273 -10.911 10.925 1.00 94.25 94 LYS A CA 1
ATOM 804 C C . LYS A 1 94 ? 10.918 -11.218 10.298 1.00 94.25 94 LYS A C 1
ATOM 806 O O . LYS A 1 94 ? 10.039 -11.722 10.993 1.00 94.25 94 LYS A O 1
ATOM 811 N N . ASN A 1 95 ? 10.780 -10.997 8.995 1.00 90.38 95 ASN A N 1
ATOM 812 C CA . ASN A 1 95 ? 9.567 -11.334 8.252 1.00 90.38 95 ASN A CA 1
ATOM 813 C C . ASN A 1 95 ? 9.322 -12.846 8.162 1.00 90.38 95 ASN A C 1
ATOM 815 O O . ASN A 1 95 ? 8.174 -13.265 8.045 1.00 90.38 95 ASN A O 1
ATOM 819 N N . HIS A 1 96 ? 10.382 -13.656 8.209 1.00 88.75 96 HIS A N 1
ATOM 820 C CA . HIS A 1 96 ? 10.273 -15.112 8.254 1.00 88.75 96 HIS A CA 1
ATOM 821 C C . HIS A 1 96 ? 9.954 -15.631 9.664 1.00 88.75 96 HIS A C 1
ATOM 823 O O . HIS A 1 96 ? 9.078 -16.467 9.814 1.00 88.75 96 HIS A O 1
ATOM 829 N N . GLU A 1 97 ? 10.626 -15.115 10.700 1.00 93.50 97 GLU A N 1
ATOM 830 C CA . GLU A 1 97 ? 10.416 -15.519 12.100 1.00 93.50 97 GLU A CA 1
ATOM 831 C C . GLU A 1 97 ? 9.012 -15.173 12.612 1.00 93.50 97 GLU A C 1
ATOM 833 O O . GLU A 1 97 ? 8.488 -15.891 13.460 1.00 93.50 97 GLU A O 1
ATOM 838 N N . GLN A 1 98 ? 8.446 -14.040 12.169 1.00 91.50 98 GLN A N 1
ATOM 839 C CA . GLN A 1 98 ? 7.113 -13.549 12.560 1.00 91.50 98 GLN A CA 1
ATOM 840 C C . GLN A 1 98 ? 6.864 -13.588 14.076 1.00 91.50 98 GLN A C 1
ATOM 842 O O . GLN A 1 98 ? 5.759 -13.874 14.541 1.00 91.50 98 GLN A O 1
ATOM 847 N N . PHE A 1 99 ? 7.912 -13.319 14.861 1.00 94.44 99 PHE A N 1
ATOM 848 C CA . PHE A 1 99 ? 7.871 -13.502 16.305 1.00 94.44 99 PHE A CA 1
ATOM 849 C C . PHE A 1 99 ? 6.753 -12.662 16.935 1.00 94.44 99 PHE A C 1
ATOM 851 O O . PHE A 1 99 ? 6.752 -11.432 16.839 1.00 94.44 99 PHE A O 1
ATOM 858 N N . MET A 1 100 ? 5.824 -13.344 17.607 1.00 94.50 100 MET A N 1
ATOM 859 C CA . MET A 1 100 ? 4.718 -12.713 18.316 1.00 94.50 100 MET A CA 1
ATOM 860 C C . MET A 1 100 ? 5.077 -12.491 19.785 1.00 94.50 100 MET A C 1
ATOM 862 O O . MET A 1 100 ? 5.099 -13.426 20.596 1.00 94.50 100 MET A O 1
ATOM 866 N N . TYR A 1 101 ? 5.283 -11.227 20.136 1.00 94.44 101 TYR A N 1
ATOM 867 C CA . TYR A 1 101 ? 5.433 -10.785 21.516 1.00 94.44 101 TYR A CA 1
ATOM 868 C C . TYR A 1 101 ? 4.107 -10.953 22.268 1.00 94.44 101 TYR A C 1
ATOM 870 O O . TYR A 1 101 ? 3.031 -10.772 21.697 1.00 94.44 101 TYR A O 1
ATOM 878 N N . ASN A 1 102 ? 4.188 -11.305 23.554 1.00 93.19 102 ASN A N 1
ATOM 879 C CA . ASN A 1 102 ? 3.046 -11.519 24.457 1.00 93.19 102 ASN A CA 1
ATOM 880 C C . ASN A 1 102 ? 2.081 -12.651 24.050 1.00 93.19 102 ASN A C 1
ATOM 882 O O . ASN A 1 102 ? 0.968 -12.737 24.568 1.00 93.19 102 ASN A O 1
ATOM 886 N N . SER A 1 103 ? 2.501 -13.559 23.165 1.00 87.88 103 SER A N 1
ATOM 887 C CA . SER A 1 103 ? 1.701 -14.718 22.727 1.00 87.88 103 SER A CA 1
ATOM 888 C C . SER A 1 103 ? 1.326 -15.682 23.862 1.00 87.88 103 SER A C 1
ATOM 890 O O . SER A 1 103 ? 0.309 -16.364 23.795 1.00 87.88 103 SER A O 1
ATOM 892 N N . ASN A 1 104 ? 2.119 -15.726 24.932 1.00 84.69 104 ASN A N 1
ATOM 893 C CA . ASN A 1 104 ? 1.847 -16.508 26.138 1.00 84.69 104 ASN A CA 1
ATOM 894 C C . ASN A 1 104 ? 0.791 -15.871 27.059 1.00 84.69 104 ASN A C 1
ATOM 896 O O . ASN A 1 104 ? 0.257 -16.555 27.929 1.00 84.69 104 ASN A O 1
ATOM 900 N N . LEU A 1 105 ? 0.522 -14.573 26.900 1.00 80.12 105 LEU A N 1
ATOM 901 C CA . LEU A 1 105 ? -0.406 -13.814 27.742 1.00 80.12 105 LEU A CA 1
ATOM 902 C C . LEU A 1 105 ? -1.798 -13.695 27.111 1.00 80.12 105 LEU A C 1
ATOM 904 O O . LEU A 1 105 ? -2.783 -13.532 27.829 1.00 80.12 105 LEU A O 1
ATOM 908 N N . TYR A 1 106 ? -1.888 -13.803 25.782 1.00 79.00 106 TYR A N 1
ATOM 909 C CA . TYR A 1 106 ? -3.110 -13.536 25.028 1.00 79.00 106 TYR A CA 1
ATOM 910 C C . TYR A 1 106 ? -3.381 -14.624 23.988 1.00 79.00 106 TYR A C 1
ATOM 912 O O . TYR A 1 106 ? -2.487 -15.059 23.266 1.00 79.00 106 TYR A O 1
ATOM 920 N N . SER A 1 107 ? -4.641 -15.056 23.883 1.00 74.00 107 SER A N 1
ATOM 921 C CA . SER A 1 107 ? -5.046 -16.031 22.868 1.00 74.00 107 SER A CA 1
ATOM 922 C C . SER A 1 107 ? -5.371 -15.340 21.548 1.00 74.00 107 SER A C 1
ATOM 924 O O . SER A 1 107 ? -6.315 -14.559 21.468 1.00 74.00 107 SER A O 1
ATOM 926 N N . SER A 1 108 ? -4.639 -15.687 20.493 1.00 67.81 108 SER A N 1
ATOM 927 C CA . SER A 1 108 ? -4.875 -15.202 19.126 1.00 67.81 108 SER A CA 1
ATOM 928 C C . SER A 1 108 ? -5.996 -15.944 18.388 1.00 67.81 108 SER A C 1
ATOM 930 O O . SER A 1 108 ? -6.491 -15.481 17.361 1.00 67.81 108 SER A O 1
ATOM 932 N N . LYS A 1 109 ? -6.432 -17.109 18.891 1.00 68.38 109 LYS A N 1
ATOM 933 C CA . LYS A 1 109 ? -7.392 -17.975 18.183 1.00 68.38 109 LYS A CA 1
ATOM 934 C C . LYS A 1 109 ? -8.755 -17.316 17.985 1.00 68.38 109 LYS A C 1
ATOM 936 O O . LYS A 1 109 ? -9.419 -17.609 16.999 1.00 68.38 109 LYS A O 1
ATOM 941 N N . THR A 1 110 ? -9.155 -16.412 18.872 1.00 72.00 110 THR A N 1
ATOM 942 C CA . THR A 1 110 ? -10.444 -15.704 18.812 1.00 72.00 110 THR A CA 1
ATOM 943 C C . THR A 1 110 ? -10.317 -14.254 18.350 1.00 72.00 110 THR A C 1
ATOM 945 O O . THR A 1 110 ? -11.295 -13.510 18.405 1.00 72.00 110 THR A O 1
ATOM 948 N N . THR A 1 111 ? -9.129 -13.824 17.918 1.00 87.50 111 THR A N 1
ATOM 949 C CA . THR A 1 111 ? -8.903 -12.449 17.470 1.00 87.50 111 THR A CA 1
ATOM 950 C C . THR A 1 111 ? -9.692 -12.180 16.192 1.00 87.50 111 THR A C 1
ATOM 952 O O . THR A 1 111 ? -9.493 -12.863 15.189 1.00 87.50 111 THR A O 1
ATOM 955 N N . ARG A 1 112 ? -10.592 -11.186 16.244 1.00 92.44 112 ARG A N 1
ATOM 956 C CA . ARG A 1 112 ? -11.343 -10.676 15.082 1.00 92.44 112 ARG A CA 1
ATOM 957 C C . ARG A 1 112 ? -10.709 -9.416 14.495 1.00 92.44 112 ARG A C 1
ATOM 959 O O . ARG A 1 112 ? -10.627 -9.297 13.277 1.00 92.44 112 ARG A O 1
ATOM 966 N N . TYR A 1 113 ? -10.274 -8.486 15.346 1.00 96.31 113 TYR A N 1
ATOM 967 C CA . TYR A 1 113 ? -9.698 -7.208 14.924 1.00 96.31 113 TYR A CA 1
ATOM 968 C C . TYR A 1 113 ? -8.176 -7.263 14.943 1.00 96.31 113 TYR A C 1
ATOM 970 O O . TYR A 1 113 ? -7.568 -7.615 15.956 1.00 96.31 113 TYR A O 1
ATOM 978 N N . ILE A 1 114 ? -7.570 -6.888 13.820 1.00 97.38 114 ILE A N 1
ATOM 979 C CA . ILE A 1 114 ? -6.120 -6.774 13.682 1.00 97.38 114 ILE A CA 1
ATOM 980 C C . ILE A 1 114 ? -5.804 -5.325 13.350 1.00 97.38 114 ILE A C 1
ATOM 982 O O . ILE A 1 114 ? -6.240 -4.813 12.322 1.00 97.38 114 ILE A O 1
ATOM 986 N N . LEU A 1 115 ? -5.054 -4.659 14.216 1.00 98.50 115 LEU A N 1
ATOM 987 C CA . LEU A 1 115 ? -4.613 -3.289 14.001 1.00 98.50 115 LEU A CA 1
ATOM 988 C C . LEU A 1 115 ? -3.319 -3.346 13.189 1.00 98.50 115 LEU A C 1
ATOM 990 O O . LEU A 1 115 ? -2.294 -3.784 13.703 1.00 98.50 115 LEU A O 1
ATOM 994 N N . LEU A 1 116 ? -3.372 -2.931 11.924 1.00 98.56 116 LEU A N 1
ATOM 995 C CA . LEU A 1 116 ? -2.212 -2.888 11.036 1.00 98.56 116 LEU A CA 1
ATOM 996 C C . LEU A 1 116 ? -1.702 -1.450 10.952 1.00 98.56 116 LEU A C 1
ATOM 998 O O . LEU A 1 116 ? -2.309 -0.608 10.289 1.00 98.56 116 LEU A O 1
ATOM 1002 N N . VAL A 1 117 ? -0.598 -1.184 11.645 1.00 98.62 117 VAL A N 1
ATOM 1003 C CA . VAL A 1 117 ? -0.033 0.154 11.845 1.00 98.62 117 VAL A CA 1
ATOM 1004 C C . VAL A 1 117 ? 1.123 0.369 10.877 1.00 98.62 117 VAL A C 1
ATOM 1006 O O . VAL A 1 117 ? 2.111 -0.359 10.931 1.00 98.62 117 VAL A O 1
ATOM 1009 N N . GLN A 1 118 ? 1.021 1.361 9.994 1.00 98.19 118 GLN A N 1
ATOM 1010 C CA . GLN A 1 118 ? 2.140 1.792 9.155 1.00 98.19 118 GLN A CA 1
ATOM 1011 C C . GLN A 1 118 ? 3.063 2.724 9.955 1.00 98.19 118 GLN A C 1
ATOM 1013 O O . GLN A 1 118 ? 2.622 3.762 10.451 1.00 98.19 118 GLN A O 1
ATOM 1018 N N . VAL A 1 119 ? 4.332 2.336 10.083 1.00 97.62 119 VAL A N 1
ATOM 1019 C CA . VAL A 1 119 ? 5.372 3.015 10.868 1.00 97.62 119 VAL A CA 1
ATOM 1020 C C . VAL A 1 119 ? 6.505 3.448 9.944 1.00 97.62 119 VAL A C 1
ATOM 1022 O O . VAL A 1 119 ? 6.949 2.662 9.104 1.00 97.62 119 VAL A O 1
ATOM 1025 N N . HIS A 1 120 ? 6.972 4.683 10.127 1.00 94.25 120 HIS A N 1
ATOM 1026 C CA . HIS A 1 120 ? 8.104 5.243 9.396 1.00 94.25 120 HIS A CA 1
ATOM 1027 C C . HIS A 1 120 ? 9.223 5.624 10.373 1.00 94.25 120 HIS A C 1
ATOM 1029 O O . HIS A 1 120 ? 9.981 4.761 10.808 1.00 94.25 120 HIS A O 1
ATOM 1035 N N . THR A 1 121 ? 9.333 6.903 10.743 1.00 92.81 121 THR A N 1
ATOM 1036 C CA . THR A 1 121 ? 10.446 7.428 11.558 1.00 92.81 121 THR A CA 1
ATOM 1037 C C . THR A 1 121 ? 9.992 8.347 12.694 1.00 92.81 121 THR A C 1
ATOM 1039 O O . THR A 1 121 ? 10.819 8.906 13.417 1.00 92.81 121 THR A O 1
ATOM 1042 N N . ARG A 1 122 ? 8.680 8.529 12.913 1.00 91.12 122 ARG A N 1
ATOM 1043 C CA . ARG A 1 122 ? 8.171 9.518 13.877 1.00 91.12 122 ARG A CA 1
ATOM 1044 C C . ARG A 1 122 ? 7.948 8.906 15.258 1.00 91.12 122 ARG A C 1
ATOM 1046 O O . ARG A 1 122 ? 6.822 8.817 15.747 1.00 91.12 122 ARG A O 1
ATOM 1053 N N . ILE A 1 123 ? 9.043 8.558 15.934 1.00 92.81 123 ILE A N 1
ATOM 1054 C CA . ILE A 1 123 ? 9.020 7.887 17.246 1.00 92.81 123 ILE A CA 1
ATOM 1055 C C . ILE A 1 123 ? 8.167 8.603 18.309 1.00 92.81 123 ILE A C 1
ATOM 1057 O O . ILE A 1 123 ? 7.520 7.944 19.119 1.00 92.81 123 ILE A O 1
ATOM 1061 N N . VAL A 1 124 ? 8.113 9.941 18.310 1.00 91.62 124 VAL A N 1
ATOM 1062 C CA . VAL A 1 124 ? 7.322 10.692 19.303 1.00 91.62 124 VAL A CA 1
ATOM 1063 C C . VAL A 1 124 ? 5.816 10.478 19.095 1.00 91.62 124 VAL A C 1
ATOM 1065 O O . VAL A 1 124 ? 5.082 10.301 20.066 1.00 91.62 124 VAL A O 1
ATOM 1068 N N . TYR A 1 125 ? 5.369 10.416 17.837 1.00 93.56 125 TYR A N 1
ATOM 1069 C CA . TYR A 1 125 ? 3.988 10.081 17.491 1.00 93.56 125 TYR A CA 1
ATOM 1070 C C . TYR A 1 125 ? 3.685 8.620 17.816 1.00 93.56 125 TYR A C 1
ATOM 1072 O O . TYR A 1 125 ? 2.708 8.353 18.511 1.00 93.56 125 TYR A O 1
ATOM 1080 N N . LEU A 1 126 ? 4.579 7.698 17.441 1.00 96.06 126 LEU A N 1
ATOM 1081 C CA . LEU A 1 126 ? 4.431 6.278 17.758 1.00 96.06 126 LEU A CA 1
ATOM 1082 C C . LEU A 1 126 ? 4.331 6.032 19.272 1.00 96.06 126 LEU A C 1
ATOM 1084 O O . LEU A 1 126 ? 3.514 5.230 19.720 1.00 96.06 126 LEU A O 1
ATOM 1088 N N . LYS A 1 127 ? 5.121 6.750 20.078 1.00 95.38 127 LYS A N 1
ATOM 1089 C CA . LYS A 1 127 ? 5.048 6.683 21.541 1.00 95.38 127 LYS A CA 1
ATOM 1090 C C . LYS A 1 127 ? 3.672 7.104 22.047 1.00 95.38 127 LYS A C 1
ATOM 1092 O O . LYS A 1 127 ? 3.092 6.382 22.855 1.00 95.38 127 LYS A O 1
ATOM 1097 N N . LYS A 1 128 ? 3.129 8.225 21.554 1.00 94.62 128 LYS A N 1
ATOM 1098 C CA . LYS A 1 128 ? 1.779 8.665 21.931 1.00 94.62 128 LYS A CA 1
ATOM 1099 C C . LYS A 1 128 ? 0.698 7.696 21.438 1.00 94.62 128 LYS A C 1
ATOM 1101 O O . LYS A 1 128 ? -0.266 7.447 22.159 1.00 94.62 128 LYS A O 1
ATOM 1106 N N . PHE A 1 129 ? 0.865 7.128 20.245 1.00 96.81 129 PHE A N 1
ATOM 1107 C CA . PHE A 1 129 ? -0.023 6.103 19.701 1.00 96.81 129 PHE A CA 1
ATOM 1108 C C . PHE A 1 129 ? -0.054 4.856 20.602 1.00 96.81 129 PHE A C 1
ATOM 1110 O O . PHE A 1 129 ? -1.124 4.381 20.965 1.00 96.81 129 PHE A O 1
ATOM 1117 N N . ILE A 1 130 ? 1.104 4.353 21.037 1.00 97.75 130 ILE A N 1
ATOM 1118 C CA . ILE A 1 130 ? 1.188 3.194 21.942 1.00 97.75 130 ILE A CA 1
ATOM 1119 C C . ILE A 1 130 ? 0.600 3.513 23.322 1.00 97.75 130 ILE A C 1
ATOM 1121 O O . ILE A 1 130 ? -0.076 2.663 23.897 1.00 97.75 130 ILE A O 1
ATOM 1125 N N . GLU A 1 131 ? 0.838 4.719 23.845 1.00 95.88 131 GLU A N 1
ATOM 1126 C CA . GLU A 1 131 ? 0.256 5.183 25.109 1.00 95.88 131 GLU A CA 1
ATOM 1127 C C . GLU A 1 131 ? -1.277 5.135 25.062 1.00 95.88 131 GLU A C 1
ATOM 1129 O O . GLU A 1 131 ? -1.884 4.504 25.919 1.00 95.88 131 GLU A O 1
ATOM 1134 N N . MET A 1 132 ? -1.907 5.710 24.029 1.00 95.25 132 MET A N 1
ATOM 1135 C CA . MET A 1 132 ? -3.374 5.718 23.933 1.00 95.25 132 MET A CA 1
ATOM 1136 C C . MET A 1 132 ? -3.971 4.333 23.652 1.00 95.25 132 MET A C 1
ATOM 1138 O O . MET A 1 132 ? -5.095 4.063 24.069 1.00 95.25 132 MET A O 1
ATOM 1142 N N . LEU A 1 133 ? -3.231 3.427 22.998 1.00 97.06 133 LEU A N 1
ATOM 1143 C CA . LEU A 1 133 ? -3.715 2.064 22.764 1.00 97.06 133 LEU A CA 1
ATOM 1144 C C . LEU A 1 133 ? -3.967 1.298 24.068 1.00 97.06 133 LEU A C 1
ATOM 1146 O O . LEU A 1 133 ? -4.820 0.413 24.072 1.00 97.06 133 LEU A O 1
ATOM 1150 N N . GLN A 1 134 ? -3.274 1.636 25.161 1.00 95.88 134 GLN A N 1
ATOM 1151 C CA . GLN A 1 134 ? -3.506 1.028 26.479 1.00 95.88 134 GLN A CA 1
ATOM 1152 C C . GLN A 1 134 ? -4.918 1.297 27.004 1.00 95.88 134 GLN A C 1
ATOM 1154 O O . GLN A 1 134 ? -5.482 0.455 27.700 1.00 95.88 134 GLN A O 1
ATOM 1159 N N . ASP A 1 135 ? -5.491 2.442 26.633 1.00 95.12 135 ASP A N 1
ATOM 1160 C CA . ASP A 1 135 ? -6.809 2.890 27.079 1.00 95.12 135 ASP A CA 1
ATOM 1161 C C . ASP A 1 135 ? -7.948 2.411 26.162 1.00 95.12 135 ASP A C 1
ATOM 1163 O O . ASP A 1 135 ? -9.124 2.654 26.450 1.00 95.12 135 ASP A O 1
ATOM 1167 N N . VAL A 1 136 ? -7.631 1.744 25.045 1.00 97.56 136 VAL A N 1
ATOM 1168 C CA . VAL A 1 136 ? -8.640 1.212 24.123 1.00 97.56 136 VAL A CA 1
ATOM 1169 C C . VAL A 1 136 ? -9.266 -0.051 24.712 1.00 97.56 136 VAL A C 1
ATOM 1171 O O . VAL A 1 136 ? -8.613 -1.071 24.932 1.00 97.56 136 VAL A O 1
ATOM 1174 N N . GLU A 1 137 ? -10.579 -0.010 24.916 1.00 96.81 137 GLU A N 1
ATOM 1175 C CA . GLU A 1 137 ? -11.335 -1.123 25.479 1.00 96.81 137 GLU A CA 1
ATOM 1176 C C . GLU A 1 137 ? -11.232 -2.361 24.579 1.00 96.81 137 GLU A C 1
ATOM 1178 O O . GLU A 1 137 ? -11.354 -2.274 23.354 1.00 96.81 137 GLU A O 1
ATOM 1183 N N . THR A 1 138 ? -11.049 -3.535 25.190 1.00 93.81 138 THR A N 1
ATOM 1184 C CA . THR A 1 138 ? -10.823 -4.834 24.521 1.00 93.81 138 THR A CA 1
ATOM 1185 C C . THR A 1 138 ? -9.560 -4.940 23.655 1.00 93.81 138 THR A C 1
ATOM 1187 O O . THR A 1 138 ? -9.423 -5.906 22.899 1.00 93.81 138 THR A O 1
ATOM 1190 N N . ILE A 1 139 ? -8.601 -4.010 23.769 1.00 95.44 139 ILE A N 1
ATOM 1191 C CA . ILE A 1 139 ? -7.348 -4.078 22.994 1.00 95.44 139 ILE A CA 1
ATOM 1192 C C . ILE A 1 139 ? -6.604 -5.403 23.206 1.00 95.44 139 ILE A C 1
ATOM 1194 O O . ILE A 1 139 ? -6.091 -5.980 22.254 1.00 95.44 139 ILE A O 1
ATOM 1198 N N . ASN A 1 140 ? -6.654 -5.952 24.420 1.00 93.25 140 ASN A N 1
ATOM 1199 C CA . ASN A 1 140 ? -6.064 -7.237 24.796 1.00 93.25 140 ASN A CA 1
ATOM 1200 C C . ASN A 1 140 ? -6.657 -8.469 24.073 1.00 93.25 140 ASN A C 1
ATOM 1202 O O . ASN A 1 140 ? -6.099 -9.559 24.172 1.00 93.25 140 ASN A O 1
ATOM 1206 N N . GLN A 1 141 ? -7.780 -8.321 23.362 1.00 93.00 141 GLN A N 1
ATOM 1207 C CA . GLN A 1 141 ? -8.391 -9.359 22.516 1.00 93.00 141 GLN A CA 1
ATOM 1208 C C . GLN A 1 141 ? -8.003 -9.216 21.031 1.00 93.00 141 GLN A C 1
ATOM 1210 O O . GLN A 1 141 ? -8.425 -10.019 20.192 1.00 93.00 141 GLN A O 1
ATOM 1215 N N . SER A 1 142 ? -7.227 -8.185 20.698 1.00 95.38 142 SER A N 1
ATOM 1216 C CA . SER A 1 142 ? -6.799 -7.850 19.339 1.00 95.38 142 SER A CA 1
ATOM 1217 C C . SER A 1 142 ? -5.351 -8.274 19.088 1.00 95.38 142 SER A C 1
ATOM 1219 O O . SER A 1 142 ? -4.627 -8.608 20.020 1.00 95.38 142 SER A O 1
ATOM 1221 N N . LEU A 1 143 ? -4.923 -8.237 17.827 1.00 96.06 143 LEU A N 1
ATOM 1222 C CA . LEU A 1 143 ? -3.516 -8.345 17.426 1.00 96.06 143 LEU A CA 1
ATOM 1223 C C . LEU A 1 143 ? -3.066 -7.003 16.853 1.00 96.06 143 LEU A C 1
ATOM 1225 O O . LEU A 1 143 ? -3.773 -6.439 16.018 1.00 96.06 143 LEU A O 1
ATOM 1229 N N . VAL A 1 144 ? -1.896 -6.508 17.257 1.00 98.00 144 VAL A N 1
ATOM 1230 C CA . VAL A 1 144 ? -1.296 -5.310 16.653 1.00 98.00 144 VAL A CA 1
ATOM 1231 C C . VAL A 1 144 ? -0.091 -5.718 15.814 1.00 98.00 144 VAL A C 1
ATOM 1233 O O . VAL A 1 144 ? 0.837 -6.356 16.306 1.00 98.00 144 VAL A O 1
ATOM 1236 N N . ILE A 1 145 ? -0.107 -5.357 14.535 1.00 98.44 145 ILE A N 1
ATOM 1237 C CA . ILE A 1 145 ? 1.000 -5.570 13.606 1.00 98.44 145 ILE A CA 1
ATOM 1238 C C . ILE A 1 145 ? 1.582 -4.202 13.262 1.00 98.44 145 ILE A C 1
ATOM 1240 O O . ILE A 1 145 ? 0.910 -3.389 12.626 1.00 98.44 145 ILE A O 1
ATOM 1244 N N . PHE A 1 146 ? 2.825 -3.955 13.665 1.00 98.75 146 PHE A N 1
ATOM 1245 C CA . PHE A 1 146 ? 3.575 -2.773 13.247 1.00 98.75 146 PHE A CA 1
ATOM 1246 C C . PHE A 1 146 ? 4.352 -3.107 11.973 1.00 98.75 146 PHE A C 1
ATOM 1248 O O . PHE A 1 146 ? 5.142 -4.050 11.937 1.00 98.75 146 PHE A O 1
ATOM 1255 N N . SER A 1 147 ? 4.074 -2.359 10.910 1.00 98.69 147 SER A N 1
ATOM 1256 C CA . SER A 1 147 ? 4.684 -2.501 9.594 1.00 98.69 147 SER A CA 1
ATOM 1257 C C . SER A 1 147 ? 5.643 -1.346 9.360 1.00 98.69 147 SER A C 1
ATOM 1259 O O . SER A 1 147 ? 5.205 -0.203 9.247 1.00 98.69 147 SER A O 1
ATOM 1261 N N . HIS A 1 148 ? 6.934 -1.646 9.307 1.00 98.50 148 HIS A N 1
ATOM 1262 C CA . HIS A 1 148 ? 8.017 -0.669 9.276 1.00 98.50 148 HIS A CA 1
ATOM 1263 C C . HIS A 1 148 ? 8.609 -0.563 7.873 1.00 98.50 148 HIS A C 1
ATOM 1265 O O . HIS A 1 148 ? 8.953 -1.582 7.286 1.00 98.50 148 HIS A O 1
ATOM 1271 N N . ASP A 1 149 ? 8.818 0.642 7.352 1.00 94.75 149 ASP A N 1
ATOM 1272 C CA . ASP A 1 149 ? 9.668 0.858 6.165 1.00 94.75 149 ASP A CA 1
ATOM 1273 C C . ASP A 1 149 ? 11.025 1.490 6.495 1.00 94.75 149 ASP A C 1
ATOM 1275 O O . ASP A 1 149 ? 11.829 1.758 5.603 1.00 94.75 149 ASP A O 1
ATOM 1279 N N . PHE A 1 150 ? 11.309 1.677 7.781 1.00 95.62 150 PHE A N 1
ATOM 1280 C CA . PHE A 1 150 ? 12.592 2.139 8.273 1.00 95.62 150 PHE A CA 1
ATOM 1281 C C . PHE A 1 150 ? 12.972 1.361 9.535 1.00 95.62 150 PHE A C 1
ATOM 1283 O O . PHE A 1 150 ? 12.173 1.199 10.458 1.00 95.62 150 PHE A O 1
ATOM 1290 N N . ILE A 1 151 ? 14.196 0.845 9.558 1.00 95.56 151 ILE A N 1
ATOM 1291 C CA . ILE A 1 151 ? 14.760 0.081 10.666 1.00 95.56 151 ILE A CA 1
ATOM 1292 C C . ILE A 1 151 ? 15.441 1.067 11.604 1.00 95.56 151 ILE A C 1
ATOM 1294 O O . ILE A 1 151 ? 16.456 1.670 11.253 1.00 95.56 151 ILE A O 1
ATOM 1298 N N . ASP A 1 152 ? 14.891 1.193 12.806 1.00 95.94 152 ASP A N 1
ATOM 1299 C CA . ASP A 1 152 ? 15.388 2.076 13.856 1.00 95.94 152 ASP A CA 1
ATOM 1300 C C . ASP A 1 152 ? 15.350 1.340 15.203 1.00 95.94 152 ASP A C 1
ATOM 1302 O O . ASP A 1 152 ? 14.354 0.700 15.555 1.00 95.94 152 ASP A O 1
ATOM 1306 N N . SER A 1 153 ? 16.459 1.366 15.946 1.00 94.50 153 SER A N 1
ATOM 1307 C CA . SER A 1 153 ? 16.588 0.615 17.199 1.00 94.50 153 SER A CA 1
ATOM 1308 C C . SER A 1 153 ? 15.659 1.117 18.298 1.00 94.50 153 SER A C 1
ATOM 1310 O O . SER A 1 153 ? 15.176 0.306 19.091 1.00 94.50 153 SER A O 1
ATOM 1312 N N . ASP A 1 154 ? 15.393 2.420 18.346 1.00 96.62 154 ASP A N 1
ATOM 1313 C CA . ASP A 1 154 ? 14.577 3.036 19.386 1.00 96.62 154 ASP A CA 1
ATOM 1314 C C . ASP A 1 154 ? 13.095 2.764 19.115 1.00 96.62 154 ASP A C 1
ATOM 1316 O O . ASP A 1 154 ? 12.365 2.379 20.031 1.00 96.62 154 ASP A O 1
ATOM 1320 N N . ILE A 1 155 ? 12.669 2.849 17.848 1.00 97.31 155 ILE A N 1
ATOM 1321 C CA . ILE A 1 155 ? 11.330 2.423 17.408 1.00 97.31 155 ILE A CA 1
ATOM 1322 C C . ILE A 1 155 ? 11.116 0.936 17.702 1.00 97.31 155 ILE A C 1
ATOM 1324 O O . ILE A 1 155 ? 10.109 0.568 18.310 1.00 97.31 155 ILE A O 1
ATOM 1328 N N . ASN A 1 156 ? 12.074 0.083 17.331 1.00 96.19 156 ASN A N 1
ATOM 1329 C CA . ASN A 1 156 ? 11.983 -1.354 17.585 1.00 96.19 156 ASN A CA 1
ATOM 1330 C C . ASN A 1 156 ? 11.860 -1.635 19.088 1.00 96.19 156 ASN A C 1
ATOM 1332 O O . ASN A 1 156 ? 10.979 -2.381 19.509 1.00 96.19 156 ASN A O 1
ATOM 1336 N N . THR A 1 157 ? 12.710 -1.007 19.906 1.00 97.25 157 THR A N 1
ATOM 1337 C CA . THR A 1 157 ? 12.695 -1.171 21.367 1.00 97.25 157 THR A CA 1
ATOM 1338 C C . THR A 1 157 ? 11.353 -0.741 21.954 1.00 97.25 157 THR A C 1
ATOM 1340 O O . THR A 1 157 ? 10.768 -1.466 22.762 1.00 97.25 157 THR A O 1
ATOM 1343 N N . LEU A 1 158 ? 10.829 0.403 21.506 1.00 97.62 158 LEU A N 1
ATOM 1344 C CA . LEU A 1 158 ? 9.532 0.924 21.923 1.00 97.62 158 LEU A CA 1
ATOM 1345 C C . LEU A 1 158 ? 8.400 -0.078 21.645 1.00 97.62 158 LEU A C 1
ATOM 1347 O O . LEU A 1 158 ? 7.593 -0.335 22.537 1.00 97.62 158 LEU A O 1
ATOM 1351 N N . VAL A 1 159 ? 8.374 -0.685 20.455 1.00 97.69 159 VAL A N 1
ATOM 1352 C CA . VAL A 1 159 ? 7.369 -1.695 20.088 1.00 97.69 159 VAL A CA 1
ATOM 1353 C C . VAL A 1 159 ? 7.553 -2.993 20.883 1.00 97.69 159 VAL A C 1
ATOM 1355 O O . VAL A 1 159 ? 6.575 -3.562 21.363 1.00 97.69 159 VAL A O 1
ATOM 1358 N N . THR A 1 160 ? 8.791 -3.456 21.091 1.00 95.94 160 THR A N 1
ATOM 1359 C CA . THR A 1 160 ? 9.045 -4.688 21.865 1.00 95.94 160 THR A CA 1
ATOM 1360 C C . THR A 1 160 ? 8.712 -4.573 23.352 1.00 95.94 160 THR A C 1
ATOM 1362 O O . THR A 1 160 ? 8.478 -5.591 23.996 1.00 95.94 160 THR A O 1
ATOM 1365 N N . ASN A 1 161 ? 8.667 -3.353 23.893 1.00 97.12 161 ASN A N 1
ATOM 1366 C CA . ASN A 1 161 ? 8.327 -3.090 25.293 1.00 97.12 161 ASN A CA 1
ATOM 1367 C C . ASN A 1 161 ? 6.812 -3.055 25.560 1.00 97.12 161 ASN A C 1
ATOM 1369 O O . ASN A 1 161 ? 6.397 -2.855 26.702 1.00 97.12 161 ASN A O 1
ATOM 1373 N N . ILE A 1 162 ? 5.973 -3.231 24.537 1.00 97.56 162 ILE A N 1
ATOM 1374 C CA . ILE A 1 162 ? 4.522 -3.349 24.702 1.00 97.56 162 ILE A CA 1
ATOM 1375 C C . ILE A 1 162 ? 4.205 -4.651 25.442 1.00 97.56 162 ILE A C 1
ATOM 1377 O O . ILE A 1 162 ? 4.656 -5.717 25.034 1.00 97.56 162 ILE A O 1
ATOM 1381 N N . THR A 1 163 ? 3.389 -4.582 26.497 1.00 95.75 163 THR A N 1
ATOM 1382 C CA . THR A 1 163 ? 3.051 -5.739 27.356 1.00 95.75 163 THR A CA 1
ATOM 1383 C C . THR A 1 163 ? 1.556 -6.054 27.441 1.00 95.75 163 THR A C 1
ATOM 1385 O O . THR A 1 163 ? 1.182 -7.081 27.999 1.00 95.75 163 THR A O 1
ATOM 1388 N N . PHE A 1 164 ? 0.691 -5.192 26.901 1.00 95.44 164 PHE A N 1
ATOM 1389 C CA . PHE A 1 164 ? -0.762 -5.225 27.127 1.00 95.44 164 PHE A CA 1
ATOM 1390 C C . PHE A 1 164 ? -1.581 -5.829 25.968 1.00 95.44 164 PHE A C 1
ATOM 1392 O O . PHE A 1 164 ? -2.807 -5.919 26.051 1.00 95.44 164 PHE A O 1
ATOM 1399 N N . VAL A 1 165 ? -0.922 -6.223 24.875 1.00 95.75 165 VAL A N 1
ATOM 1400 C CA . VAL A 1 165 ? -1.539 -6.776 23.657 1.00 95.75 165 VAL A CA 1
ATOM 1401 C C . VAL A 1 165 ? -0.515 -7.650 22.915 1.00 95.75 165 VAL A C 1
ATOM 1403 O O . VAL A 1 165 ? 0.685 -7.378 23.031 1.00 95.75 165 VAL A O 1
ATOM 1406 N N . PRO A 1 166 ? -0.913 -8.707 22.180 1.00 95.81 166 PRO A N 1
ATOM 1407 C CA . PRO A 1 166 ? 0.015 -9.426 21.316 1.00 95.81 166 PRO A CA 1
ATOM 1408 C C . PRO A 1 166 ? 0.464 -8.548 20.146 1.00 95.81 166 PRO A C 1
ATOM 1410 O O . PRO A 1 166 ? -0.341 -7.839 19.532 1.00 95.81 166 PRO A O 1
ATOM 1413 N N . VAL A 1 167 ? 1.762 -8.606 19.847 1.00 96.94 167 VAL A N 1
ATOM 1414 C CA . VAL A 1 167 ? 2.408 -7.728 18.864 1.00 96.94 167 VAL A CA 1
ATOM 1415 C C . VAL A 1 167 ? 3.267 -8.525 17.890 1.00 96.94 167 VAL A C 1
ATOM 1417 O O . VAL A 1 167 ? 4.037 -9.388 18.307 1.00 96.94 167 VAL A O 1
ATOM 1420 N N . ILE A 1 168 ? 3.179 -8.189 16.602 1.00 97.31 168 ILE A N 1
ATOM 1421 C CA . ILE A 1 168 ? 4.114 -8.624 15.554 1.00 97.31 168 ILE A CA 1
ATOM 1422 C C . ILE A 1 168 ? 4.747 -7.382 14.917 1.00 97.31 168 ILE A C 1
ATOM 1424 O O . ILE A 1 168 ? 4.076 -6.369 14.719 1.00 97.31 168 ILE A O 1
ATOM 1428 N N . GLN A 1 169 ? 6.031 -7.473 14.571 1.00 98.12 169 GLN A N 1
ATOM 1429 C CA . GLN A 1 169 ? 6.714 -6.494 13.723 1.00 98.12 169 GLN A CA 1
ATOM 1430 C C . GLN A 1 169 ? 7.019 -7.119 12.363 1.00 98.12 169 GLN A C 1
ATOM 1432 O O . GLN A 1 169 ? 7.565 -8.221 12.301 1.00 98.12 169 GLN A O 1
ATOM 1437 N N . ILE A 1 170 ? 6.683 -6.405 11.291 1.00 97.94 170 ILE A N 1
ATOM 1438 C CA . ILE A 1 170 ? 7.033 -6.748 9.909 1.00 97.94 170 ILE A CA 1
ATOM 1439 C C . ILE A 1 170 ? 7.757 -5.570 9.265 1.00 97.94 170 ILE A C 1
ATOM 1441 O O . ILE A 1 170 ? 7.503 -4.419 9.609 1.00 97.94 170 ILE A O 1
ATOM 1445 N N . PHE A 1 171 ? 8.649 -5.846 8.323 1.00 97.81 171 PHE A N 1
ATOM 1446 C CA . PHE A 1 171 ? 9.515 -4.837 7.723 1.00 97.81 171 PHE A CA 1
ATOM 1447 C C . PHE A 1 171 ? 9.389 -4.866 6.201 1.00 97.81 171 PHE A C 1
ATOM 1449 O O . PHE A 1 171 ? 9.618 -5.900 5.578 1.00 97.81 171 PHE A O 1
ATOM 1456 N N . TYR A 1 172 ? 9.029 -3.741 5.594 1.00 94.38 172 TYR A N 1
ATOM 1457 C CA . TYR A 1 172 ? 8.934 -3.585 4.150 1.00 94.38 172 TYR A CA 1
ATOM 1458 C C . TYR A 1 172 ? 10.317 -3.823 3.513 1.00 94.38 172 TYR A C 1
ATOM 1460 O O . TYR A 1 172 ? 11.261 -3.089 3.817 1.00 94.38 172 TYR A O 1
ATOM 1468 N N . PRO A 1 173 ? 10.469 -4.845 2.649 1.00 86.19 173 PRO A N 1
ATOM 1469 C CA . PRO A 1 173 ? 11.776 -5.315 2.200 1.00 86.19 173 PRO A CA 1
ATOM 1470 C C . PRO A 1 173 ? 12.409 -4.441 1.125 1.00 86.19 173 PRO A C 1
ATOM 1472 O O . PRO A 1 173 ? 13.548 -4.695 0.772 1.00 86.19 173 PRO A O 1
ATOM 1475 N N . PHE A 1 174 ? 11.709 -3.422 0.625 1.00 82.88 174 PHE A N 1
ATOM 1476 C CA . PHE A 1 174 ? 12.127 -2.604 -0.514 1.00 82.88 174 PHE A CA 1
ATOM 1477 C C . PHE A 1 174 ? 12.118 -1.111 -0.193 1.00 82.88 174 PHE A C 1
ATOM 1479 O O . PHE A 1 174 ? 11.711 -0.278 -1.007 1.00 82.88 174 PHE A O 1
ATOM 1486 N N . SER A 1 175 ? 12.489 -0.764 1.035 1.00 85.00 175 SER A N 1
ATOM 1487 C CA . SER A 1 175 ? 12.564 0.631 1.439 1.00 85.00 175 SER A CA 1
ATOM 1488 C C . SER A 1 175 ? 13.802 1.327 0.881 1.00 85.00 175 SER A C 1
ATOM 1490 O O . SER A 1 175 ? 14.828 0.706 0.600 1.00 85.00 175 SER A O 1
ATOM 1492 N N . GLN A 1 176 ? 13.743 2.654 0.811 1.00 87.25 176 GLN A N 1
ATOM 1493 C CA . GLN A 1 176 ? 14.877 3.504 0.464 1.00 87.25 176 GLN A CA 1
ATOM 1494 C C . GLN A 1 176 ? 16.085 3.271 1.388 1.00 87.25 176 GLN A C 1
ATOM 1496 O O . GLN A 1 176 ? 17.221 3.412 0.950 1.00 87.25 176 GLN A O 1
ATOM 1501 N N . GLN A 1 177 ? 15.869 2.887 2.651 1.00 92.50 177 GLN A N 1
ATOM 1502 C CA . GLN A 1 177 ? 16.961 2.562 3.576 1.00 92.50 177 GLN A CA 1
ATOM 1503 C C . GLN A 1 177 ? 17.752 1.322 3.122 1.00 92.50 177 GLN A C 1
ATOM 1505 O O . GLN A 1 177 ? 18.960 1.248 3.340 1.00 92.50 177 GLN A O 1
ATOM 1510 N N . LEU A 1 178 ? 17.075 0.354 2.497 1.00 82.31 178 LEU A N 1
ATOM 1511 C CA . LEU A 1 178 ? 17.668 -0.898 2.022 1.00 82.31 178 LEU A CA 1
ATOM 1512 C C . LEU A 1 178 ? 18.254 -0.779 0.609 1.00 82.31 178 LEU A C 1
ATOM 1514 O O . LEU A 1 178 ? 19.156 -1.540 0.268 1.00 82.31 178 LEU A O 1
ATOM 1518 N N . TYR A 1 179 ? 17.771 0.176 -0.189 1.00 80.44 179 TYR A N 1
ATOM 1519 C CA . TYR A 1 179 ? 18.195 0.411 -1.575 1.00 80.44 179 TYR A CA 1
ATOM 1520 C C . TYR A 1 179 ? 18.618 1.875 -1.795 1.00 80.44 179 TYR A C 1
ATOM 1522 O O . TYR A 1 179 ? 18.071 2.555 -2.651 1.00 80.44 179 TYR A O 1
ATOM 1530 N N . PRO A 1 180 ? 19.568 2.436 -1.029 1.00 84.56 180 PRO A N 1
ATOM 1531 C CA . PRO A 1 180 ? 19.788 3.885 -1.010 1.00 84.56 180 PRO A CA 1
ATOM 1532 C C . PRO A 1 180 ? 20.371 4.476 -2.301 1.00 84.56 180 PRO A C 1
ATOM 1534 O O . PRO A 1 180 ? 20.346 5.695 -2.433 1.00 84.56 180 PRO A O 1
ATOM 1537 N N . ASN A 1 181 ? 20.912 3.644 -3.200 1.00 78.12 181 ASN A N 1
ATOM 1538 C CA . ASN A 1 181 ? 21.617 4.067 -4.418 1.00 78.12 181 ASN A CA 1
ATOM 1539 C C . ASN A 1 181 ? 21.152 3.315 -5.680 1.00 78.12 181 ASN A C 1
ATOM 1541 O O . ASN A 1 181 ? 21.896 3.240 -6.652 1.00 78.12 181 ASN A O 1
ATOM 1545 N N . GLU A 1 182 ? 19.986 2.682 -5.638 1.00 67.69 182 GLU A N 1
ATOM 1546 C CA . GLU A 1 182 ? 19.432 1.901 -6.745 1.00 67.69 182 GLU A CA 1
ATOM 1547 C C . GLU A 1 182 ? 17.909 1.869 -6.606 1.00 67.69 182 GLU A C 1
ATOM 1549 O O . GLU A 1 182 ? 17.374 2.098 -5.518 1.00 67.69 182 GLU A O 1
ATOM 1554 N N . PHE A 1 183 ? 17.187 1.565 -7.680 1.00 62.16 183 PHE A N 1
ATOM 1555 C CA . PHE A 1 183 ? 15.750 1.320 -7.590 1.00 62.16 183 PHE A CA 1
ATOM 1556 C C . PHE A 1 183 ? 15.458 0.138 -6.633 1.00 62.16 183 PHE A C 1
ATOM 1558 O O . PHE A 1 183 ? 16.156 -0.875 -6.692 1.00 62.16 183 PHE A O 1
ATOM 1565 N N . PRO A 1 184 ? 14.430 0.204 -5.762 1.00 68.38 184 PRO A N 1
ATOM 1566 C CA . PRO A 1 184 ? 13.400 1.237 -5.641 1.00 68.38 184 PRO A CA 1
ATOM 1567 C C . PRO A 1 184 ? 13.727 2.340 -4.623 1.00 68.38 184 PRO A C 1
ATOM 1569 O O . PRO A 1 184 ? 12.820 3.040 -4.183 1.00 68.38 184 PRO A O 1
ATOM 1572 N N . GLY A 1 185 ? 14.974 2.542 -4.208 1.00 71.12 185 GLY A N 1
ATOM 1573 C CA . GLY A 1 185 ? 15.363 3.788 -3.545 1.00 71.12 185 GLY A CA 1
ATOM 1574 C C . GLY A 1 185 ? 15.783 4.855 -4.555 1.00 71.12 185 GLY A C 1
ATOM 1575 O O . GLY A 1 185 ? 15.172 4.954 -5.621 1.00 71.12 185 GLY A O 1
ATOM 1576 N N . LEU A 1 186 ? 16.744 5.707 -4.190 1.00 78.50 186 LEU A N 1
ATOM 1577 C CA . LEU A 1 186 ? 17.201 6.818 -5.031 1.00 78.50 186 LEU A CA 1
ATOM 1578 C C . LEU A 1 186 ? 18.380 6.361 -5.883 1.00 78.50 186 LEU A C 1
ATOM 1580 O O . LEU A 1 186 ? 19.476 6.194 -5.355 1.00 78.50 186 LEU A O 1
ATOM 1584 N N . ASP A 1 187 ? 18.176 6.183 -7.184 1.00 77.56 187 ASP A N 1
ATOM 1585 C CA . ASP A 1 187 ? 19.295 5.922 -8.085 1.00 77.56 187 ASP A CA 1
ATOM 1586 C C . ASP A 1 187 ? 20.063 7.235 -8.347 1.00 77.56 187 ASP A C 1
ATOM 1588 O O . ASP A 1 187 ? 19.436 8.263 -8.619 1.00 77.56 187 ASP A O 1
ATOM 1592 N N . PRO A 1 188 ? 21.408 7.256 -8.284 1.00 78.62 188 PRO A N 1
ATOM 1593 C CA . PRO A 1 188 ? 22.198 8.448 -8.598 1.00 78.62 188 PRO A CA 1
ATOM 1594 C C . PRO A 1 188 ? 21.948 9.029 -9.997 1.00 78.62 188 PRO A C 1
ATOM 1596 O O . PRO A 1 188 ? 22.231 10.208 -10.217 1.00 78.62 188 PRO A O 1
ATOM 1599 N N . ASN A 1 189 ? 21.447 8.217 -10.931 1.00 76.44 189 ASN A N 1
ATOM 1600 C CA . ASN A 1 189 ? 21.121 8.618 -12.294 1.00 76.44 189 ASN A CA 1
ATOM 1601 C C . ASN A 1 189 ? 19.622 8.903 -12.501 1.00 76.44 189 ASN A C 1
ATOM 1603 O O . ASN A 1 189 ? 19.219 9.143 -13.641 1.00 76.44 189 ASN A O 1
ATOM 1607 N N . ASP A 1 190 ? 18.793 8.913 -11.450 1.00 77.19 190 ASP A N 1
ATOM 1608 C CA . ASP A 1 190 ? 17.402 9.367 -11.545 1.00 77.19 190 ASP A CA 1
ATOM 1609 C C . ASP A 1 190 ? 17.334 10.848 -11.947 1.00 77.19 190 ASP A C 1
ATOM 1611 O O . ASP A 1 190 ? 18.146 11.692 -11.548 1.00 77.19 190 ASP A O 1
ATOM 1615 N N . CYS A 1 191 ? 16.332 11.193 -12.750 1.00 80.44 191 CYS A N 1
ATOM 1616 C CA . CYS A 1 191 ? 16.091 12.568 -13.141 1.00 80.44 191 CYS A CA 1
ATOM 1617 C C . CYS A 1 191 ? 15.672 13.410 -11.933 1.00 80.44 191 CYS A C 1
ATOM 1619 O O . CYS A 1 191 ? 14.789 13.002 -11.173 1.00 80.44 191 CYS A O 1
ATOM 1621 N N . PRO A 1 192 ? 16.221 14.631 -11.778 1.00 92.12 192 PRO A N 1
ATOM 1622 C CA . PRO A 1 192 ? 15.721 15.563 -10.779 1.00 92.12 192 PRO A CA 1
ATOM 1623 C C . PRO A 1 192 ? 14.223 15.795 -10.976 1.00 92.12 192 PRO A C 1
ATOM 1625 O O . PRO A 1 192 ? 13.806 16.092 -12.091 1.00 92.12 192 PRO A O 1
ATOM 1628 N N . ARG A 1 193 ? 13.425 15.724 -9.906 1.00 89.44 193 ARG A N 1
ATOM 1629 C CA . ARG A 1 193 ? 11.954 15.820 -9.952 1.00 89.44 193 ARG A CA 1
ATOM 1630 C C . ARG A 1 193 ? 11.422 16.882 -10.924 1.00 89.44 193 ARG A C 1
ATOM 1632 O O . ARG A 1 193 ? 10.538 16.589 -11.716 1.00 89.44 193 ARG A O 1
ATOM 1639 N N . ASP A 1 194 ? 11.966 18.097 -10.875 1.00 93.06 194 ASP A N 1
ATOM 1640 C CA . ASP A 1 194 ? 11.466 19.254 -11.631 1.00 93.06 194 ASP A CA 1
ATOM 1641 C C . ASP A 1 194 ? 12.260 19.565 -12.917 1.00 93.06 194 ASP A C 1
ATOM 1643 O O . ASP A 1 194 ? 12.105 20.641 -13.506 1.00 93.06 194 ASP A O 1
ATOM 1647 N N . ILE A 1 195 ? 13.154 18.675 -13.366 1.00 87.38 195 ILE A N 1
ATOM 1648 C CA . ILE A 1 195 ? 13.863 18.892 -14.632 1.00 87.38 195 ILE A CA 1
ATOM 1649 C C . ILE A 1 195 ? 12.860 18.874 -15.794 1.00 87.38 195 ILE A C 1
ATOM 1651 O O . ILE A 1 195 ? 11.984 18.026 -15.881 1.00 87.38 195 ILE A O 1
ATOM 1655 N N . VAL A 1 196 ? 12.970 19.811 -16.736 1.00 82.94 196 VAL A N 1
ATOM 1656 C CA . VAL A 1 196 ? 12.066 19.813 -17.898 1.00 82.94 196 VAL A CA 1
ATOM 1657 C C . VAL A 1 196 ? 12.416 18.641 -18.821 1.00 82.94 196 VAL A C 1
ATOM 1659 O O . VAL A 1 196 ? 13.594 18.432 -19.107 1.00 82.94 196 VAL A O 1
ATOM 1662 N N . ARG A 1 197 ? 11.414 17.926 -19.357 1.00 73.44 197 ARG A N 1
ATOM 1663 C CA . ARG A 1 197 ? 11.587 16.708 -20.183 1.00 73.44 197 ARG A CA 1
ATOM 1664 C C . ARG A 1 197 ? 12.688 16.783 -21.241 1.00 73.44 197 ARG A C 1
ATOM 1666 O O . ARG A 1 197 ? 13.532 15.900 -21.295 1.00 73.44 197 ARG A O 1
ATOM 1673 N N . HIS A 1 198 ? 12.760 17.849 -22.038 1.00 70.44 198 HIS A N 1
ATOM 1674 C CA . HIS A 1 198 ? 13.817 17.975 -23.053 1.00 70.44 198 HIS A CA 1
ATOM 1675 C C . HIS A 1 198 ? 15.236 18.015 -22.451 1.00 70.44 198 HIS A C 1
ATOM 1677 O O . HIS A 1 198 ? 16.170 17.502 -23.060 1.00 70.44 198 HIS A O 1
ATOM 1683 N N . LYS A 1 199 ? 15.408 18.594 -21.252 1.00 79.44 199 LYS A N 1
ATOM 1684 C CA . LYS A 1 199 ? 16.684 18.580 -20.521 1.00 79.44 199 LYS A CA 1
ATOM 1685 C C . LYS A 1 199 ? 16.956 17.218 -19.898 1.00 79.44 199 LYS A C 1
ATOM 1687 O O . LYS A 1 199 ? 18.098 16.791 -19.950 1.00 79.44 199 LYS A O 1
ATOM 1692 N N . ALA A 1 200 ? 15.929 16.548 -19.374 1.00 71.12 200 ALA A N 1
ATOM 1693 C CA . ALA A 1 200 ? 16.024 15.186 -18.844 1.00 71.12 200 ALA A CA 1
ATOM 1694 C C . ALA A 1 200 ? 16.533 14.207 -19.914 1.00 71.12 200 ALA A C 1
ATOM 1696 O O . ALA A 1 200 ? 17.511 13.488 -19.713 1.00 71.12 200 ALA A O 1
ATOM 1697 N N . LEU A 1 201 ? 15.914 14.257 -21.098 1.00 62.06 201 LEU A N 1
ATOM 1698 C CA . LEU A 1 201 ? 16.295 13.456 -22.261 1.00 62.06 201 LEU A CA 1
ATOM 1699 C C . LEU A 1 201 ? 17.722 13.786 -22.722 1.00 62.06 201 LEU A C 1
ATOM 1701 O O . LEU A 1 201 ? 18.484 12.888 -23.074 1.00 62.06 201 LEU A O 1
ATOM 1705 N N . ALA A 1 202 ? 18.114 15.065 -22.679 1.00 70.25 202 ALA A N 1
ATOM 1706 C CA . ALA A 1 202 ? 19.476 15.485 -23.001 1.00 70.25 202 ALA A CA 1
ATOM 1707 C C . ALA A 1 202 ? 20.508 15.017 -21.958 1.00 70.25 202 ALA A C 1
ATOM 1709 O O . ALA A 1 202 ? 21.622 14.658 -22.335 1.00 70.25 202 ALA A O 1
ATOM 1710 N N . SER A 1 203 ? 20.149 14.995 -20.668 1.00 74.81 203 SER A N 1
ATOM 1711 C CA . SER A 1 203 ? 21.004 14.482 -19.592 1.00 74.81 203 SER A CA 1
ATOM 1712 C C . SER A 1 203 ? 21.058 12.957 -19.534 1.00 74.81 203 SER A C 1
ATOM 1714 O O . SER A 1 203 ? 21.948 12.434 -18.872 1.00 74.81 203 SER A O 1
ATOM 1716 N N . ARG A 1 204 ? 20.152 12.254 -20.232 1.00 72.88 204 ARG A N 1
ATOM 1717 C CA . ARG A 1 204 ? 20.061 10.783 -20.260 1.00 72.88 204 ARG A CA 1
ATOM 1718 C C . ARG A 1 204 ? 19.968 10.171 -18.854 1.00 72.88 204 ARG A C 1
ATOM 1720 O O . ARG A 1 204 ? 20.618 9.169 -18.578 1.00 72.88 204 ARG A O 1
ATOM 1727 N N . CYS A 1 205 ? 19.210 10.818 -17.969 1.00 68.38 205 CYS A N 1
ATOM 1728 C CA . CYS A 1 205 ? 18.883 10.252 -16.660 1.00 68.38 205 CYS A CA 1
ATOM 1729 C C . CYS A 1 205 ? 17.864 9.110 -16.825 1.00 68.38 205 CYS A C 1
ATOM 1731 O O . CYS A 1 205 ? 17.084 9.133 -17.777 1.00 68.38 205 CYS A O 1
ATOM 1733 N N . ASN A 1 206 ? 17.894 8.118 -15.931 1.00 67.12 206 ASN A N 1
ATOM 1734 C CA . ASN A 1 206 ? 17.266 6.798 -16.112 1.00 67.12 206 ASN A CA 1
ATOM 1735 C C . ASN A 1 206 ? 15.781 6.867 -16.485 1.00 67.12 206 ASN A C 1
ATOM 1737 O O . ASN A 1 206 ? 15.311 6.162 -17.365 1.00 67.12 206 ASN A O 1
ATOM 1741 N N . ASN A 1 207 ? 15.032 7.731 -15.809 1.00 63.84 207 ASN A N 1
ATOM 1742 C CA . ASN A 1 207 ? 13.592 7.875 -15.985 1.00 63.84 207 ASN A CA 1
ATOM 1743 C C . ASN A 1 207 ? 13.222 9.108 -16.820 1.00 63.84 207 ASN A C 1
ATOM 1745 O O . ASN A 1 207 ? 12.070 9.523 -16.787 1.00 63.84 207 ASN A O 1
ATOM 1749 N N . ALA A 1 208 ? 14.158 9.684 -17.587 1.00 66.94 208 ALA A N 1
ATOM 1750 C CA . ALA A 1 208 ? 13.940 10.865 -18.436 1.00 66.94 208 ALA A CA 1
ATOM 1751 C C . ALA A 1 208 ? 12.757 10.757 -19.401 1.00 66.94 208 ALA A C 1
ATOM 1753 O O . ALA A 1 208 ? 12.105 11.776 -19.661 1.00 66.94 208 ALA A O 1
ATOM 1754 N N . PRO A 1 209 ? 12.452 9.577 -19.958 1.00 60.75 209 PRO A N 1
ATOM 1755 C CA . PRO A 1 209 ? 11.282 9.443 -20.797 1.00 60.75 209 PRO A CA 1
ATOM 1756 C C . PRO A 1 209 ? 9.969 9.357 -20.027 1.00 60.75 209 PRO A C 1
ATOM 1758 O O . PRO A 1 209 ? 8.935 9.488 -20.664 1.00 60.75 209 PRO A O 1
ATOM 1761 N N . ASN A 1 210 ? 10.004 9.179 -18.706 1.00 67.81 210 ASN A N 1
ATOM 1762 C CA . ASN A 1 210 ? 8.883 8.718 -17.888 1.00 67.81 210 ASN A CA 1
ATOM 1763 C C . ASN A 1 210 ? 8.457 9.737 -16.800 1.00 67.81 210 ASN A C 1
ATOM 1765 O O . ASN A 1 210 ? 8.334 9.371 -15.625 1.00 67.81 210 ASN A O 1
ATOM 1769 N N . PRO A 1 211 ? 8.259 11.033 -17.120 1.00 75.75 211 PRO A N 1
ATOM 1770 C CA . PRO A 1 211 ? 7.675 11.959 -16.164 1.00 75.75 211 PRO A CA 1
ATOM 1771 C C . PRO A 1 211 ? 6.201 11.622 -15.921 1.00 75.75 211 PRO A C 1
ATOM 1773 O O . PRO A 1 211 ? 5.523 11.039 -16.765 1.00 75.75 211 PRO A O 1
ATOM 1776 N N . ASP A 1 212 ? 5.689 12.060 -14.782 1.00 77.69 212 ASP A N 1
ATOM 1777 C CA . ASP A 1 212 ? 4.282 11.963 -14.447 1.00 77.69 212 ASP A CA 1
ATOM 1778 C C . ASP A 1 212 ? 3.423 12.827 -15.367 1.00 77.69 212 ASP A C 1
ATOM 1780 O O . ASP A 1 212 ? 3.905 13.625 -16.182 1.00 77.69 212 ASP A O 1
ATOM 1784 N N . ARG A 1 213 ? 2.106 12.710 -15.212 1.00 79.69 213 ARG A N 1
ATOM 1785 C CA . ARG A 1 213 ? 1.144 13.493 -15.987 1.00 79.69 213 ARG A CA 1
ATOM 1786 C C . ARG A 1 213 ? 1.345 15.011 -15.897 1.00 79.69 213 ARG A C 1
ATOM 1788 O O . ARG A 1 213 ? 0.855 15.742 -16.761 1.00 79.69 213 ARG A O 1
ATOM 1795 N N . TYR A 1 214 ? 2.027 15.498 -14.867 1.00 82.75 214 TYR A N 1
ATOM 1796 C CA . TYR A 1 214 ? 2.338 16.910 -14.660 1.00 82.75 214 TYR A CA 1
ATOM 1797 C C . TYR A 1 214 ? 3.764 17.281 -15.094 1.00 82.75 214 TYR A C 1
ATOM 1799 O O . TYR A 1 214 ? 4.145 18.445 -14.980 1.00 82.75 214 TYR A O 1
ATOM 1807 N N . GLY A 1 215 ? 4.525 16.337 -15.649 1.00 79.00 215 GLY A N 1
ATOM 1808 C CA . GLY A 1 215 ? 5.877 16.555 -16.142 1.00 79.00 215 GLY A CA 1
ATOM 1809 C C . GLY A 1 215 ? 6.971 16.411 -15.081 1.00 79.00 215 GLY A C 1
ATOM 1810 O O . GLY A 1 215 ? 8.097 16.818 -15.364 1.00 79.00 215 GLY A O 1
ATOM 1811 N N . HIS A 1 216 ? 6.669 15.876 -13.892 1.00 86.38 216 HIS A N 1
ATOM 1812 C CA . HIS A 1 216 ? 7.649 15.669 -12.821 1.00 86.38 216 HIS A CA 1
ATOM 1813 C C . HIS A 1 216 ? 8.160 14.230 -12.780 1.00 86.38 216 HIS A C 1
ATOM 1815 O O . HIS A 1 216 ? 7.426 13.295 -13.068 1.00 86.38 216 HIS A O 1
ATOM 1821 N N . TYR A 1 217 ? 9.397 14.029 -12.341 1.00 84.25 217 TYR A N 1
ATOM 1822 C CA . TYR A 1 217 ? 9.963 12.694 -12.145 1.00 84.25 217 TYR A CA 1
ATOM 1823 C C . TYR A 1 217 ? 9.731 12.170 -10.732 1.00 84.25 217 TYR A C 1
ATOM 1825 O O . TYR A 1 217 ? 9.433 12.919 -9.798 1.00 84.25 217 TYR A O 1
ATOM 1833 N N . ARG A 1 218 ? 9.885 10.854 -10.599 1.00 82.94 218 ARG A N 1
ATOM 1834 C CA . ARG A 1 218 ? 9.738 10.101 -9.356 1.00 82.94 218 ARG A CA 1
ATOM 1835 C C . ARG A 1 218 ? 10.507 10.741 -8.198 1.00 82.94 218 ARG A C 1
ATOM 1837 O O . ARG A 1 218 ? 11.700 11.005 -8.295 1.00 82.94 218 ARG A O 1
ATOM 1844 N N . GLU A 1 219 ? 9.829 10.881 -7.064 1.00 87.75 219 GLU A N 1
ATOM 1845 C CA . GLU A 1 219 ? 10.451 11.222 -5.787 1.00 87.75 219 GLU A CA 1
ATOM 1846 C C . GLU A 1 219 ? 10.274 10.044 -4.816 1.00 87.75 219 GLU A C 1
ATOM 1848 O O . GLU A 1 219 ? 9.165 9.605 -4.505 1.00 87.75 219 GLU A O 1
ATOM 1853 N N . VAL A 1 220 ? 11.391 9.482 -4.359 1.00 83.31 220 VAL A N 1
ATOM 1854 C CA . VAL A 1 220 ? 11.416 8.206 -3.625 1.00 83.31 220 VAL A CA 1
ATOM 1855 C C . VAL A 1 220 ? 10.635 8.276 -2.314 1.00 83.31 220 VAL A C 1
ATOM 1857 O O . VAL A 1 220 ? 9.873 7.360 -1.996 1.00 83.31 220 VAL A O 1
ATOM 1860 N N . SER A 1 221 ? 10.763 9.391 -1.589 1.00 83.38 221 SER A N 1
ATOM 1861 C CA . SER A 1 221 ? 10.118 9.615 -0.291 1.00 83.38 221 SER A CA 1
ATOM 1862 C C . SER A 1 221 ? 8.592 9.567 -0.346 1.00 83.38 221 SER A C 1
ATOM 1864 O O . SER A 1 221 ? 7.964 9.232 0.656 1.00 83.38 221 SER A O 1
ATOM 1866 N N . ILE A 1 222 ? 7.982 9.873 -1.496 1.00 84.81 222 ILE A N 1
ATOM 1867 C CA . ILE A 1 222 ? 6.520 9.842 -1.662 1.00 84.81 222 ILE A CA 1
ATOM 1868 C C . ILE A 1 222 ? 6.041 8.530 -2.290 1.00 84.81 222 ILE A C 1
ATOM 1870 O O . ILE A 1 222 ? 4.994 8.010 -1.908 1.00 84.81 222 ILE A O 1
ATOM 1874 N N . VAL A 1 223 ? 6.836 7.944 -3.188 1.00 84.50 223 VAL A N 1
ATOM 1875 C CA . VAL A 1 223 ? 6.518 6.678 -3.865 1.00 84.50 223 VAL A CA 1
ATOM 1876 C C . VAL A 1 223 ? 6.591 5.483 -2.906 1.00 84.50 223 VAL A C 1
ATOM 1878 O O . VAL A 1 223 ? 5.775 4.562 -2.981 1.00 84.50 223 VAL A O 1
ATOM 1881 N N . GLN A 1 224 ? 7.487 5.508 -1.916 1.00 87.31 224 GLN A N 1
ATOM 1882 C CA . GLN A 1 224 ? 7.557 4.444 -0.908 1.00 87.31 224 GLN A CA 1
ATOM 1883 C C . GLN A 1 224 ? 6.227 4.240 -0.159 1.00 87.31 224 GLN A C 1
ATOM 1885 O O . GLN A 1 224 ? 5.893 3.107 0.188 1.00 87.31 224 GLN A O 1
ATOM 1890 N N . ILE A 1 225 ? 5.440 5.301 0.050 1.00 91.00 225 ILE A N 1
ATOM 1891 C CA . ILE A 1 225 ? 4.202 5.257 0.842 1.00 91.00 225 ILE A CA 1
ATOM 1892 C C . ILE A 1 225 ? 3.193 4.274 0.232 1.00 91.00 225 ILE A C 1
ATOM 1894 O O . ILE A 1 225 ? 2.656 3.423 0.945 1.00 91.00 225 ILE A O 1
ATOM 1898 N N . LYS A 1 226 ? 2.950 4.351 -1.084 1.00 91.75 226 LYS A N 1
ATOM 1899 C CA . LYS A 1 226 ? 2.014 3.453 -1.780 1.00 91.75 226 LYS A CA 1
ATOM 1900 C C . LYS A 1 226 ? 2.564 2.038 -1.921 1.00 91.75 226 LYS A C 1
ATOM 1902 O O . LYS A 1 226 ? 1.796 1.094 -1.723 1.00 91.75 226 LYS A O 1
ATOM 1907 N N . HIS A 1 227 ? 3.868 1.867 -2.159 1.00 85.25 227 HIS A N 1
ATOM 1908 C CA . HIS A 1 227 ? 4.464 0.528 -2.163 1.00 85.25 227 HIS A CA 1
ATOM 1909 C C . HIS A 1 227 ? 4.339 -0.164 -0.804 1.00 85.25 227 HIS A C 1
ATOM 1911 O O . HIS A 1 227 ? 3.833 -1.283 -0.735 1.00 85.25 227 HIS A O 1
ATOM 1917 N N . HIS A 1 228 ? 4.748 0.507 0.276 1.00 93.00 228 HIS A N 1
ATOM 1918 C CA . HIS A 1 228 ? 4.643 -0.020 1.633 1.00 93.00 228 HIS A CA 1
ATOM 1919 C C . HIS A 1 228 ? 3.182 -0.335 1.968 1.00 93.00 228 HIS A C 1
ATOM 1921 O O . HIS A 1 228 ? 2.887 -1.406 2.504 1.00 93.00 228 HIS A O 1
ATOM 1927 N N . TRP A 1 229 ? 2.246 0.545 1.585 1.00 96.06 229 TRP A N 1
ATOM 1928 C CA . TRP A 1 229 ? 0.831 0.321 1.850 1.00 96.06 229 TRP A CA 1
ATOM 1929 C C . TRP A 1 229 ? 0.288 -0.940 1.177 1.00 96.06 229 TRP A C 1
ATOM 1931 O O . TRP A 1 229 ? -0.388 -1.735 1.834 1.00 96.06 229 TRP A O 1
ATOM 1941 N N . TRP A 1 230 ? 0.611 -1.138 -0.103 1.00 92.38 230 TRP A N 1
ATOM 1942 C CA . TRP A 1 230 ? 0.179 -2.307 -0.863 1.00 92.38 230 TRP A CA 1
ATOM 1943 C C . TRP A 1 230 ? 0.869 -3.589 -0.391 1.00 92.38 230 TRP A C 1
ATOM 1945 O O . TRP A 1 230 ? 0.215 -4.618 -0.202 1.00 92.38 230 TRP A O 1
ATOM 1955 N N . TRP A 1 231 ? 2.180 -3.531 -0.144 1.00 92.44 231 TRP A N 1
ATOM 1956 C CA . TRP A 1 231 ? 2.957 -4.668 0.342 1.00 92.44 231 TRP A CA 1
ATOM 1957 C C . TRP A 1 231 ? 2.432 -5.169 1.686 1.00 92.44 231 TRP A C 1
ATOM 1959 O O . TRP A 1 231 ? 2.132 -6.356 1.804 1.00 92.44 231 TRP A O 1
ATOM 1969 N N . LYS A 1 232 ? 2.253 -4.286 2.681 1.00 93.94 232 LYS A N 1
ATOM 1970 C CA . LYS A 1 232 ? 1.874 -4.715 4.037 1.00 93.94 232 LYS A CA 1
ATOM 1971 C C . LYS A 1 232 ? 0.505 -5.383 4.061 1.00 93.94 232 LYS A C 1
ATOM 1973 O O . LYS A 1 232 ? 0.299 -6.346 4.794 1.00 93.94 232 LYS A O 1
ATOM 1978 N N . LEU A 1 233 ? -0.418 -4.905 3.223 1.00 90.81 233 LEU A N 1
ATOM 1979 C CA . LEU A 1 233 ? -1.747 -5.487 3.092 1.00 90.81 233 LEU A CA 1
ATOM 1980 C C . LEU A 1 233 ? -1.658 -6.928 2.575 1.00 90.81 233 LEU A C 1
ATOM 1982 O O . LEU A 1 233 ? -2.207 -7.844 3.184 1.00 90.81 233 LEU A O 1
ATOM 1986 N N . ASN A 1 234 ? -0.914 -7.135 1.487 1.00 87.00 234 ASN A N 1
ATOM 1987 C CA . ASN A 1 234 ? -0.717 -8.459 0.902 1.00 87.00 234 ASN A CA 1
ATOM 1988 C C . ASN A 1 234 ? 0.093 -9.385 1.811 1.00 87.00 234 ASN A C 1
ATOM 1990 O O . ASN A 1 234 ? -0.215 -10.570 1.898 1.00 87.00 234 ASN A O 1
ATOM 1994 N N . PHE A 1 235 ? 1.096 -8.860 2.512 1.00 87.75 235 PHE A N 1
ATOM 1995 C CA . PHE A 1 235 ? 1.907 -9.634 3.444 1.00 87.75 235 PHE A CA 1
ATOM 1996 C C . PHE A 1 235 ? 1.065 -10.166 4.607 1.00 87.75 235 PHE A C 1
ATOM 1998 O O . PHE A 1 235 ? 1.160 -11.341 4.951 1.00 87.75 235 PHE A O 1
ATOM 2005 N N . VAL A 1 236 ? 0.185 -9.338 5.175 1.00 89.94 236 VAL A N 1
ATOM 2006 C CA . VAL A 1 236 ? -0.683 -9.755 6.284 1.00 89.94 236 VAL A CA 1
ATOM 2007 C C . VAL A 1 236 ? -1.686 -10.828 5.864 1.00 89.94 236 VAL A C 1
ATOM 2009 O O . VAL A 1 236 ? -1.869 -11.790 6.607 1.00 89.94 236 VAL A O 1
ATOM 2012 N N . PHE A 1 237 ? -2.302 -10.708 4.685 1.00 86.00 237 PHE A N 1
ATOM 2013 C CA . PHE A 1 237 ? -3.279 -11.698 4.215 1.00 86.00 237 PHE A CA 1
ATOM 2014 C C . PHE A 1 237 ? -2.657 -12.995 3.674 1.00 86.00 237 PHE A C 1
ATOM 2016 O O . PHE A 1 237 ? -3.266 -14.051 3.829 1.00 86.00 237 PHE A O 1
ATOM 2023 N N . ASN A 1 238 ? -1.471 -12.940 3.057 1.00 82.56 238 ASN A N 1
ATOM 2024 C CA . ASN A 1 238 ? -0.854 -14.113 2.424 1.00 82.56 238 ASN A CA 1
ATOM 2025 C C . ASN A 1 238 ? 0.209 -14.799 3.287 1.00 82.56 238 ASN A C 1
ATOM 2027 O O . ASN A 1 238 ? 0.364 -16.016 3.215 1.00 82.56 238 ASN A O 1
ATOM 2031 N N . SER A 1 239 ? 0.977 -14.028 4.058 1.00 84.81 239 SER A N 1
ATOM 2032 C CA . SER A 1 239 ? 2.260 -14.497 4.593 1.00 84.81 239 SER A CA 1
ATOM 2033 C C . SER A 1 239 ? 2.259 -14.700 6.101 1.00 84.81 239 SER A C 1
ATOM 2035 O O . SER A 1 239 ? 3.057 -15.501 6.579 1.00 84.81 239 SER A O 1
ATOM 2037 N N . ILE A 1 240 ? 1.394 -14.016 6.859 1.00 87.56 240 ILE A N 1
ATOM 2038 C CA . ILE A 1 240 ? 1.376 -14.144 8.323 1.00 87.56 240 ILE A CA 1
ATOM 2039 C C . ILE A 1 240 ? 0.752 -15.475 8.740 1.00 87.56 240 ILE A C 1
ATOM 2041 O O . ILE A 1 240 ? -0.463 -15.651 8.660 1.00 87.56 240 ILE A O 1
ATOM 2045 N N . GLU A 1 241 ? 1.576 -16.388 9.250 1.00 89.31 241 GLU A N 1
ATOM 2046 C CA . GLU A 1 241 ? 1.223 -17.787 9.515 1.00 89.31 241 GLU A CA 1
ATOM 2047 C C . GLU A 1 241 ? 0.007 -17.927 10.432 1.00 89.31 241 GLU A C 1
ATOM 2049 O O . GLU A 1 241 ? -0.922 -18.676 10.142 1.00 89.31 241 GLU A O 1
ATOM 2054 N N . ILE A 1 242 ? -0.044 -17.146 11.514 1.00 88.75 242 ILE A N 1
ATOM 2055 C CA . ILE A 1 242 ? -1.143 -17.222 12.487 1.00 88.75 242 ILE A CA 1
ATOM 2056 C C . ILE A 1 242 ? -2.488 -16.719 11.941 1.00 88.75 242 ILE A C 1
ATOM 2058 O O . ILE A 1 242 ? -3.538 -16.972 12.534 1.00 88.75 242 ILE A O 1
ATOM 2062 N N . LEU A 1 243 ? -2.459 -15.995 10.821 1.00 89.25 243 LEU A N 1
ATOM 2063 C CA . LEU A 1 243 ? -3.633 -15.454 10.143 1.00 89.25 243 LEU A CA 1
ATOM 2064 C C . LEU A 1 243 ? -3.980 -16.232 8.869 1.00 89.25 243 LEU A C 1
ATOM 2066 O O . LEU A 1 243 ? -5.038 -15.988 8.287 1.00 89.25 243 LEU A O 1
ATOM 2070 N N . GLN A 1 244 ? -3.137 -17.174 8.440 1.00 82.19 244 GLN A N 1
ATOM 2071 C CA . GLN A 1 244 ? -3.413 -17.993 7.264 1.00 82.19 244 GLN A CA 1
ATOM 2072 C C . GLN A 1 244 ? -4.754 -18.721 7.420 1.00 82.19 244 GLN A C 1
ATOM 2074 O O . GLN A 1 244 ? -5.106 -19.216 8.492 1.00 82.19 244 GLN A O 1
ATOM 2079 N N . ASN A 1 245 ? -5.521 -18.773 6.329 1.00 80.81 245 ASN A N 1
ATOM 2080 C CA . ASN A 1 245 ? -6.861 -19.368 6.251 1.00 80.81 245 ASN A CA 1
ATOM 2081 C C . ASN A 1 245 ? -7.944 -18.710 7.133 1.00 80.81 245 ASN A C 1
ATOM 2083 O O . ASN A 1 245 ? -9.083 -19.181 7.147 1.00 80.81 245 ASN A O 1
ATOM 2087 N N . ARG A 1 246 ? -7.646 -17.612 7.842 1.00 86.12 246 ARG A N 1
ATOM 2088 C CA . ARG A 1 246 ? -8.640 -16.844 8.606 1.00 86.12 246 ARG A CA 1
ATOM 2089 C C . ARG A 1 246 ? -9.307 -15.797 7.718 1.00 86.12 246 ARG A C 1
ATOM 2091 O O . ARG A 1 246 ? -8.751 -14.733 7.460 1.00 86.12 246 ARG A O 1
ATOM 2098 N N . THR A 1 247 ? -10.530 -16.077 7.279 1.00 89.44 247 THR A N 1
ATOM 2099 C CA . THR A 1 247 ? -11.319 -15.156 6.439 1.00 89.44 247 THR A CA 1
ATOM 2100 C C . THR A 1 247 ? -12.268 -14.262 7.239 1.00 89.44 247 THR A C 1
ATOM 2102 O O . THR A 1 247 ? -12.881 -13.355 6.680 1.00 89.44 247 THR A O 1
ATOM 2105 N N . ASP A 1 248 ? -12.426 -14.525 8.537 1.00 91.50 248 ASP A N 1
ATOM 2106 C CA . ASP A 1 248 ? -13.312 -13.803 9.455 1.00 91.50 248 ASP A CA 1
ATOM 2107 C C . ASP A 1 248 ? -12.669 -12.553 10.073 1.00 91.50 248 ASP A C 1
ATOM 2109 O O . ASP A 1 248 ? -13.368 -11.749 10.698 1.00 91.50 248 ASP A O 1
ATOM 2113 N N . ASN A 1 249 ? -11.359 -12.391 9.892 1.00 92.75 249 ASN A N 1
ATOM 2114 C CA . ASN A 1 249 ? -10.595 -11.281 10.436 1.00 92.75 249 ASN A CA 1
ATOM 2115 C C . ASN A 1 249 ? -10.914 -9.968 9.710 1.00 92.75 249 ASN A C 1
ATOM 2117 O O . ASN A 1 249 ? -11.134 -9.933 8.495 1.00 92.75 249 ASN A O 1
ATOM 2121 N N . LEU A 1 250 ? -10.872 -8.871 10.462 1.00 96.69 250 LEU A N 1
ATOM 2122 C CA . LEU A 1 250 ? -11.035 -7.518 9.952 1.00 96.69 250 LEU A CA 1
ATOM 2123 C C . LEU A 1 250 ? -9.785 -6.702 10.286 1.00 96.69 250 LEU A C 1
ATOM 2125 O O . LEU A 1 250 ? -9.489 -6.456 11.460 1.00 96.69 250 LEU A O 1
ATOM 2129 N N . LEU A 1 251 ? -9.051 -6.282 9.254 1.00 97.88 251 LEU A N 1
ATOM 2130 C CA . LEU A 1 251 ? -7.906 -5.393 9.428 1.00 97.88 251 LEU A CA 1
ATOM 2131 C C . LEU A 1 251 ? -8.407 -3.970 9.651 1.00 97.88 251 LEU A C 1
ATOM 2133 O O . LEU A 1 251 ? -9.203 -3.485 8.854 1.00 97.88 251 LEU A O 1
ATOM 2137 N N . LEU A 1 252 ? -7.921 -3.298 10.689 1.00 98.44 252 LEU A N 1
ATOM 2138 C CA . LEU A 1 252 ? -8.071 -1.864 10.911 1.00 98.44 252 LEU A CA 1
ATOM 2139 C C . LEU A 1 252 ? -6.747 -1.187 10.544 1.00 98.44 252 LEU A C 1
ATOM 2141 O O . LEU A 1 252 ? -5.742 -1.379 11.227 1.00 98.44 252 LEU A O 1
ATOM 2145 N N . LEU A 1 253 ? -6.747 -0.424 9.452 1.00 98.38 253 LEU A N 1
ATOM 2146 C CA . LEU A 1 253 ? -5.563 0.264 8.946 1.00 98.38 253 LEU A CA 1
ATOM 2147 C C . LEU A 1 253 ? -5.335 1.562 9.719 1.00 98.38 253 LEU A C 1
ATOM 2149 O O . LEU A 1 253 ? -6.226 2.412 9.799 1.00 98.38 253 LEU A O 1
ATOM 2153 N N . LEU A 1 254 ? -4.137 1.702 10.278 1.00 97.94 254 LEU A N 1
ATOM 2154 C CA . LEU A 1 254 ? -3.726 2.824 11.116 1.00 97.94 254 LEU A CA 1
ATOM 2155 C C . LEU A 1 254 ? -2.333 3.313 10.706 1.00 97.94 254 LEU A C 1
ATOM 2157 O O . LEU A 1 254 ? -1.574 2.597 10.052 1.00 97.94 254 LEU A O 1
ATOM 2161 N N . GLU A 1 255 ? -1.988 4.518 11.140 1.00 96.56 255 GLU A N 1
ATOM 2162 C CA . GLU A 1 255 ? -0.658 5.110 10.982 1.00 96.56 255 GLU A CA 1
ATOM 2163 C C . GLU A 1 255 ? -0.116 5.528 12.355 1.00 96.56 255 GLU A C 1
ATOM 2165 O O . GLU A 1 255 ? -0.880 5.711 13.307 1.00 96.56 255 GLU A O 1
ATOM 2170 N N . GLU A 1 256 ? 1.206 5.659 12.468 1.00 95.25 256 GLU A N 1
ATOM 2171 C CA . GLU A 1 256 ? 1.910 5.972 13.723 1.00 95.25 256 GLU A CA 1
ATOM 2172 C C . GLU A 1 256 ? 1.486 7.293 14.397 1.00 95.25 256 GLU A C 1
ATOM 2174 O O . GLU A 1 256 ? 1.761 7.494 15.576 1.00 95.25 256 GLU A O 1
ATOM 2179 N N . ASP A 1 257 ? 0.817 8.192 13.674 1.00 93.81 257 ASP A N 1
ATOM 2180 C CA . ASP A 1 257 ? 0.329 9.489 14.150 1.00 93.81 257 ASP A CA 1
ATOM 2181 C C . ASP A 1 257 ? -1.197 9.559 14.293 1.00 93.81 257 ASP A C 1
ATOM 2183 O O . ASP A 1 257 ? -1.777 10.648 14.398 1.00 93.81 257 ASP A O 1
ATOM 2187 N N . PHE A 1 258 ? -1.868 8.410 14.312 1.00 95.31 258 PHE A N 1
ATOM 2188 C CA . PHE A 1 258 ? -3.291 8.344 14.617 1.00 95.31 258 PHE A CA 1
ATOM 2189 C C . PHE A 1 258 ? -3.540 8.335 16.134 1.00 95.31 258 PHE A C 1
ATOM 2191 O O . PHE A 1 258 ? -2.667 8.065 16.955 1.00 95.31 258 PHE A O 1
ATOM 2198 N N . TYR A 1 259 ? -4.778 8.624 16.518 1.00 94.25 259 TYR A N 1
ATOM 2199 C CA . TYR A 1 259 ? -5.293 8.512 17.879 1.00 94.25 259 TYR A CA 1
ATOM 2200 C C . TYR A 1 259 ? -6.625 7.779 17.846 1.00 94.25 259 TYR A C 1
ATOM 2202 O O . TYR A 1 259 ? -7.506 8.176 17.079 1.00 94.25 259 TYR A O 1
ATOM 2210 N N . LEU A 1 260 ? -6.792 6.753 18.679 1.00 96.31 260 LEU A N 1
ATOM 2211 C CA . LEU A 1 260 ? -8.040 6.008 18.826 1.00 96.31 260 LEU A CA 1
ATOM 2212 C C . LEU A 1 260 ? -8.761 6.456 20.098 1.00 96.31 260 LEU A C 1
ATOM 2214 O O . LEU A 1 260 ? -8.146 6.605 21.148 1.00 96.31 260 LEU A O 1
ATOM 2218 N N . SER A 1 261 ? -10.077 6.650 20.020 1.00 96.00 261 SER A N 1
ATOM 2219 C CA . SER A 1 261 ? -10.884 6.838 21.226 1.00 96.00 261 SER A CA 1
ATOM 2220 C C . SER A 1 261 ? -10.940 5.542 22.053 1.00 96.00 261 SER A C 1
ATOM 2222 O O . SER A 1 261 ? -10.884 4.448 21.481 1.00 96.00 261 SER A O 1
ATOM 2224 N N . PRO A 1 262 ? -11.160 5.632 23.379 1.00 97.44 262 PRO A N 1
ATOM 2225 C CA . PRO A 1 262 ? -11.261 4.453 24.246 1.00 97.44 262 PRO A CA 1
ATOM 2226 C C . PRO A 1 262 ? -12.318 3.424 23.811 1.00 97.44 262 PRO A C 1
ATOM 2228 O O . PRO A 1 262 ? -12.172 2.234 24.066 1.00 97.44 262 PRO A O 1
ATOM 2231 N N . ASP A 1 263 ? -13.387 3.859 23.132 1.00 97.75 263 ASP A N 1
ATOM 2232 C CA . ASP A 1 263 ? -14.472 2.993 22.656 1.00 97.75 263 ASP A CA 1
ATOM 2233 C C . ASP A 1 263 ? -14.316 2.517 21.204 1.00 97.75 263 ASP A C 1
ATOM 2235 O O . ASP A 1 263 ? -15.239 1.890 20.686 1.00 97.75 263 ASP A O 1
ATOM 2239 N N . ALA A 1 264 ? -13.197 2.801 20.526 1.00 97.81 264 ALA A N 1
ATOM 2240 C CA . ALA A 1 264 ? -13.064 2.622 19.077 1.00 97.81 264 ALA A CA 1
ATOM 2241 C C . ALA A 1 264 ? -13.394 1.197 18.593 1.00 97.81 264 ALA A C 1
ATOM 2243 O O . ALA A 1 264 ? -14.196 1.032 17.670 1.00 97.81 264 ALA A O 1
ATOM 2244 N N . LEU A 1 265 ? -12.838 0.162 19.235 1.00 97.81 265 LEU A N 1
ATOM 2245 C CA . LEU A 1 265 ? -13.076 -1.240 18.858 1.00 97.81 265 LEU A CA 1
ATOM 2246 C C . LEU A 1 265 ? -14.485 -1.718 19.231 1.00 97.81 265 LEU A C 1
ATOM 2248 O O . LEU A 1 265 ? -15.132 -2.427 18.459 1.00 97.81 265 LEU A O 1
ATOM 2252 N N . VAL A 1 266 ? -15.003 -1.274 20.379 1.00 97.50 266 VAL A N 1
ATOM 2253 C CA . VAL A 1 266 ? -16.383 -1.564 20.802 1.00 97.50 266 VAL A CA 1
ATOM 2254 C C . VAL A 1 266 ? -17.382 -0.936 19.828 1.00 97.50 266 VAL A C 1
ATOM 2256 O O . VAL A 1 266 ? -18.367 -1.569 19.441 1.00 97.50 266 VAL A O 1
ATOM 2259 N N . PHE A 1 267 ? -17.114 0.292 19.385 1.00 98.00 267 PHE A N 1
ATOM 2260 C CA . PHE A 1 267 ? -17.928 0.987 18.400 1.00 98.00 267 PHE A CA 1
ATOM 2261 C C . PHE A 1 267 ? -17.854 0.307 17.030 1.00 98.00 267 PHE A C 1
ATOM 2263 O O . PHE A 1 267 ? -18.902 0.091 16.422 1.00 98.00 267 PHE A O 1
ATOM 2270 N N . LEU A 1 268 ? -16.662 -0.108 16.579 1.00 98.00 268 LEU A N 1
ATOM 2271 C CA . LEU A 1 268 ? -16.488 -0.869 15.335 1.00 98.00 268 LEU A CA 1
ATOM 2272 C C . LEU A 1 268 ? -17.322 -2.154 15.342 1.00 98.00 268 LEU A C 1
ATOM 2274 O O . LEU A 1 268 ? -18.095 -2.393 14.417 1.00 98.00 268 LEU A O 1
ATOM 2278 N N . LYS A 1 269 ? -17.242 -2.934 16.423 1.00 97.12 269 LYS A N 1
ATOM 2279 C CA . LYS A 1 269 ? -18.052 -4.146 16.605 1.00 97.12 269 LYS A CA 1
ATOM 2280 C C . LYS A 1 269 ? -19.543 -3.867 16.484 1.00 97.12 269 LYS A C 1
ATOM 2282 O O . LYS A 1 269 ? -20.282 -4.625 15.859 1.00 97.12 269 LYS A O 1
ATOM 2287 N N . LYS A 1 270 ? -19.988 -2.748 17.049 1.00 97.44 270 LYS A N 1
ATOM 2288 C CA . LYS A 1 270 ? -21.380 -2.317 16.968 1.00 97.44 270 LYS A CA 1
ATOM 2289 C C . LYS A 1 270 ? -21.776 -1.874 15.556 1.00 97.44 270 LYS A C 1
ATOM 2291 O O . LYS A 1 270 ? -22.905 -2.131 15.152 1.00 97.44 270 LYS A O 1
ATOM 2296 N N . MET A 1 271 ? -20.871 -1.254 14.795 1.00 97.81 271 MET A N 1
ATOM 2297 C CA . MET A 1 271 ? -21.090 -0.952 13.374 1.00 97.81 271 MET A CA 1
ATOM 2298 C C . MET A 1 271 ? -21.261 -2.233 12.553 1.00 97.81 271 MET A C 1
ATOM 2300 O O . MET A 1 271 ? -22.188 -2.303 11.751 1.00 97.81 271 MET A O 1
ATOM 2304 N N . GLU A 1 272 ? -20.435 -3.258 12.791 1.00 96.75 272 GLU A N 1
ATOM 2305 C CA . GLU A 1 272 ? -20.561 -4.551 12.107 1.00 96.75 272 GLU A CA 1
ATOM 2306 C C . GLU A 1 272 ? -21.910 -5.223 12.382 1.00 96.75 272 GLU A C 1
ATOM 2308 O O . GLU A 1 272 ? -22.592 -5.646 11.452 1.00 96.75 272 GLU A O 1
ATOM 2313 N N . MET A 1 273 ? -22.329 -5.268 13.650 1.00 96.00 273 MET A N 1
ATOM 2314 C CA . MET A 1 273 ? -23.613 -5.859 14.052 1.00 96.00 273 MET A CA 1
ATOM 2315 C C . MET A 1 273 ? -24.822 -5.153 13.427 1.00 96.00 273 MET A C 1
ATOM 2317 O O . MET A 1 273 ? -25.862 -5.769 13.214 1.00 96.00 273 MET A O 1
ATOM 2321 N N . GLU A 1 274 ? -24.700 -3.857 13.144 1.00 96.94 274 GLU A N 1
ATOM 2322 C CA . GLU A 1 274 ? -25.780 -3.028 12.604 1.00 96.94 274 GLU A CA 1
ATOM 2323 C C . GLU A 1 274 ? -25.693 -2.876 11.075 1.00 96.94 274 GLU A C 1
ATOM 2325 O O . GLU A 1 274 ? -26.575 -2.250 10.480 1.00 96.94 274 GLU A O 1
ATOM 2330 N N . LYS A 1 275 ? -24.664 -3.445 10.424 1.00 95.69 275 LYS A N 1
ATOM 2331 C CA . LYS A 1 275 ? -24.417 -3.314 8.980 1.00 95.69 275 LYS A CA 1
ATOM 2332 C C . LYS A 1 275 ? -25.628 -3.739 8.161 1.00 95.69 275 LYS A C 1
ATOM 2334 O O . LYS A 1 275 ? -26.122 -2.934 7.381 1.00 95.69 275 LYS A O 1
ATOM 2339 N N . GLU A 1 276 ? -26.127 -4.954 8.367 1.00 96.31 276 GLU A N 1
ATOM 2340 C CA . GLU A 1 276 ? -27.240 -5.502 7.577 1.00 96.31 276 GLU A CA 1
ATOM 2341 C C . GLU A 1 276 ? -28.520 -4.668 7.707 1.00 96.31 276 GLU A C 1
ATOM 2343 O O . GLU A 1 276 ? -29.287 -4.535 6.757 1.00 96.31 276 GLU A O 1
ATOM 2348 N N . ARG A 1 277 ? -28.732 -4.039 8.869 1.00 96.75 277 ARG A N 1
ATOM 2349 C CA . ARG A 1 277 ? -29.897 -3.184 9.116 1.00 96.75 277 ARG A CA 1
ATOM 2350 C C . ARG A 1 277 ? -29.732 -1.772 8.551 1.00 96.75 277 ARG A C 1
ATOM 2352 O O . ARG A 1 277 ? -30.712 -1.178 8.108 1.00 96.75 277 ARG A O 1
ATOM 2359 N N . LEU A 1 278 ? -28.535 -1.192 8.645 1.00 96.31 278 LEU A N 1
ATOM 2360 C CA . LEU A 1 278 ? -28.301 0.227 8.349 1.00 96.31 278 LEU A CA 1
ATOM 2361 C C . LEU A 1 278 ? -27.714 0.484 6.959 1.00 96.31 278 LEU A C 1
ATOM 2363 O O . LEU A 1 278 ? -27.996 1.528 6.370 1.00 96.31 278 LEU A O 1
ATOM 2367 N N . CYS A 1 279 ? -26.863 -0.413 6.467 1.00 95.31 279 CYS A N 1
ATOM 2368 C CA . CYS A 1 279 ? -26.188 -0.301 5.177 1.00 95.31 279 CYS A CA 1
ATOM 2369 C C . CYS A 1 279 ? -25.710 -1.683 4.679 1.00 95.31 279 CYS A C 1
ATOM 2371 O O . CYS A 1 279 ? -24.499 -1.966 4.687 1.00 95.31 279 CYS A O 1
ATOM 2373 N N . PRO A 1 280 ? -26.630 -2.564 4.245 1.00 94.00 280 PRO A N 1
ATOM 2374 C CA . PRO A 1 280 ? -26.255 -3.852 3.659 1.00 94.00 280 PRO A CA 1
ATOM 2375 C C . PRO A 1 280 ? -25.316 -3.670 2.454 1.00 94.00 280 PRO A C 1
ATOM 2377 O O . PRO A 1 280 ? -24.414 -4.478 2.241 1.00 94.00 280 PRO A O 1
ATOM 2380 N N . GLU A 1 281 ? -25.419 -2.545 1.742 1.00 91.19 281 GLU A N 1
ATOM 2381 C CA . GLU A 1 281 ? -24.590 -2.213 0.583 1.00 91.19 281 GLU A CA 1
ATOM 2382 C C . GLU A 1 281 ? -23.190 -1.652 0.910 1.00 91.19 281 GLU A C 1
ATOM 2384 O O . GLU A 1 281 ? -22.374 -1.473 0.006 1.00 91.19 281 GLU A O 1
ATOM 2389 N N . CYS A 1 282 ? -22.893 -1.328 2.174 1.00 93.75 282 CYS A N 1
ATOM 2390 C CA . CYS A 1 282 ? -21.595 -0.754 2.543 1.00 93.75 282 CYS A CA 1
ATOM 2391 C C . CYS A 1 282 ? -20.475 -1.797 2.445 1.00 93.75 282 CYS A C 1
ATOM 2393 O O . CYS A 1 282 ? -20.566 -2.868 3.038 1.00 93.75 282 CYS A O 1
ATOM 2395 N N . LEU A 1 283 ? -19.391 -1.475 1.748 1.00 93.00 283 LEU A N 1
ATOM 2396 C CA . LEU A 1 283 ? -18.298 -2.410 1.487 1.00 93.00 283 LEU A CA 1
ATOM 2397 C C . LEU A 1 283 ? -17.342 -2.552 2.681 1.00 93.00 283 LEU A C 1
ATOM 2399 O O . LEU A 1 283 ? -16.793 -3.625 2.905 1.00 93.00 283 LEU A O 1
ATOM 2403 N N . PHE A 1 284 ? -17.154 -1.478 3.448 1.00 95.25 284 PHE A N 1
ATOM 2404 C CA . PHE A 1 284 ? -16.286 -1.448 4.625 1.00 95.25 284 PHE A CA 1
ATOM 2405 C C . PHE A 1 284 ? -16.671 -0.317 5.584 1.00 95.25 284 PHE A C 1
ATOM 2407 O O . PHE A 1 284 ? -17.554 0.505 5.300 1.00 95.25 284 PHE A O 1
ATOM 2414 N N . TYR A 1 285 ? -15.984 -0.295 6.726 1.00 96.50 285 TYR A N 1
ATOM 2415 C CA . TYR A 1 285 ? -16.167 0.668 7.805 1.00 96.50 285 TYR A CA 1
ATOM 2416 C C . TYR A 1 285 ? -14.979 1.615 7.917 1.00 96.50 285 TYR A C 1
ATOM 2418 O O . TYR A 1 285 ? -13.841 1.213 7.656 1.00 96.50 285 TYR A O 1
ATOM 2426 N N . THR A 1 286 ? -15.231 2.840 8.374 1.00 96.56 286 THR A N 1
ATOM 2427 C CA . THR A 1 286 ? -14.168 3.771 8.773 1.00 96.56 286 THR A CA 1
ATOM 2428 C C . THR A 1 286 ? -14.504 4.401 10.122 1.00 96.56 286 THR A C 1
ATOM 2430 O O . THR A 1 286 ? -15.638 4.813 10.388 1.00 96.56 286 THR A O 1
ATOM 2433 N N . LEU A 1 287 ? -13.524 4.447 11.019 1.00 96.19 287 LEU A N 1
ATOM 2434 C CA . LEU A 1 287 ? -13.728 4.962 12.377 1.00 96.19 287 LEU A CA 1
ATOM 2435 C C . LEU A 1 287 ? -13.474 6.463 12.487 1.00 96.19 287 LEU A C 1
ATOM 2437 O O . LEU A 1 287 ? -13.978 7.108 13.408 1.00 96.19 287 LEU A O 1
ATOM 2441 N N . GLY A 1 288 ? -12.725 7.028 11.548 1.00 88.00 288 GLY A N 1
ATOM 2442 C CA . GLY A 1 288 ? -12.459 8.449 11.483 1.00 88.00 288 GLY A CA 1
ATOM 2443 C C . GLY A 1 288 ? -13.300 9.167 10.437 1.00 88.00 288 GLY A C 1
ATOM 2444 O O . GLY A 1 288 ? -13.693 8.613 9.407 1.00 88.00 288 GLY A O 1
ATOM 2445 N N . ASN A 1 289 ? -13.529 10.449 10.691 1.00 83.25 289 ASN A N 1
ATOM 2446 C CA . ASN A 1 289 ? -13.855 11.410 9.651 1.00 83.25 289 ASN A CA 1
ATOM 2447 C C . ASN A 1 289 ? -13.101 12.721 9.928 1.00 83.25 289 ASN A C 1
ATOM 2449 O O . ASN A 1 289 ? -12.767 13.025 11.073 1.00 83.25 289 ASN A O 1
ATOM 2453 N N . LEU A 1 290 ? -12.800 13.487 8.876 1.00 73.19 290 LEU A N 1
ATOM 2454 C CA . LEU A 1 290 ? -12.020 14.730 8.988 1.00 73.19 290 LEU A CA 1
ATOM 2455 C C . LEU A 1 290 ? -12.763 15.874 9.704 1.00 73.19 290 LEU A C 1
ATOM 2457 O O . LEU A 1 290 ? -12.175 16.926 9.956 1.00 73.19 290 LEU A O 1
ATOM 2461 N N . GLU A 1 291 ? -14.050 15.716 10.011 1.00 69.06 291 GLU A N 1
ATOM 2462 C CA . GLU A 1 291 ? -14.875 16.751 10.624 1.00 69.06 291 GLU A CA 1
ATOM 2463 C C . GLU A 1 291 ? -14.861 16.587 12.152 1.00 69.06 291 GLU A C 1
ATOM 2465 O O . GLU A 1 291 ? -15.362 15.617 12.722 1.00 69.06 291 GLU A O 1
ATOM 2470 N N . LYS A 1 292 ? -14.280 17.563 12.861 1.00 66.06 292 LYS A N 1
ATOM 2471 C CA . LYS A 1 292 ? -14.289 17.554 14.329 1.00 66.06 292 LYS A CA 1
ATOM 2472 C C . LYS A 1 292 ? -15.724 17.730 14.826 1.00 66.06 292 LYS A C 1
ATOM 2474 O O . LYS A 1 292 ? -16.304 18.805 14.696 1.00 66.06 292 LYS A O 1
ATOM 2479 N N . SER A 1 293 ? -16.270 16.705 15.477 1.00 71.31 293 SER A N 1
ATOM 2480 C CA . SER A 1 293 ? -17.622 16.745 16.056 1.00 71.31 293 SER A CA 1
ATOM 2481 C C . SER A 1 293 ? -17.762 17.798 17.161 1.00 71.31 293 SER A C 1
ATOM 2483 O O . SER A 1 293 ? -18.868 18.264 17.435 1.00 71.31 293 SER A O 1
ATOM 2485 N N . GLY A 1 294 ? -16.644 18.195 17.783 1.00 80.56 294 GLY A N 1
ATOM 2486 C CA . GLY A 1 294 ? -16.562 19.303 18.733 1.00 80.56 294 GLY A CA 1
ATOM 2487 C C . GLY A 1 294 ? -17.664 19.245 19.792 1.00 80.56 294 GLY A C 1
ATOM 2488 O O . GLY A 1 294 ? -17.903 18.209 20.408 1.00 80.56 294 GLY A O 1
ATOM 2489 N N . ARG A 1 295 ? -18.401 20.350 19.959 1.00 81.81 295 ARG A N 1
ATOM 2490 C CA . ARG A 1 295 ? -19.508 20.455 20.932 1.00 81.81 295 ARG A CA 1
ATOM 2491 C C . ARG A 1 295 ? -20.690 19.516 20.650 1.00 81.81 295 ARG A C 1
ATOM 2493 O O . ARG A 1 295 ? -21.534 19.334 21.522 1.00 81.81 295 ARG A O 1
ATOM 2500 N N . GLN A 1 296 ? -20.789 18.946 19.450 1.00 89.31 296 GLN A N 1
ATOM 2501 C CA . GLN A 1 296 ? -21.874 18.040 19.069 1.00 89.31 296 GLN A CA 1
ATOM 2502 C C . GLN A 1 296 ? -21.554 16.567 19.343 1.00 89.31 296 GLN A C 1
ATOM 2504 O O . GLN A 1 296 ? -22.419 15.727 19.104 1.00 89.31 296 GLN A O 1
ATOM 2509 N N . PHE A 1 297 ? -20.364 16.243 19.871 1.00 91.88 297 PHE A N 1
ATOM 2510 C CA . PHE A 1 297 ? -19.926 14.862 20.088 1.00 91.88 297 PHE A CA 1
ATOM 2511 C C . PHE A 1 297 ? -20.992 14.005 20.780 1.00 91.88 297 PHE A C 1
ATOM 2513 O O . PHE A 1 297 ? -21.395 12.986 20.232 1.00 91.88 297 PHE A O 1
ATOM 2520 N N . GLY A 1 298 ? -21.550 14.464 21.905 1.00 91.94 298 GLY A N 1
ATOM 2521 C CA . GLY A 1 298 ? -22.577 13.706 22.626 1.00 91.94 298 GLY A CA 1
ATOM 2522 C C . GLY A 1 298 ? -23.871 13.446 21.845 1.00 91.94 298 GLY A C 1
ATOM 2523 O O . GLY A 1 298 ? -24.506 12.417 22.043 1.00 91.94 298 GLY A O 1
ATOM 2524 N N . LYS A 1 299 ? -24.258 14.334 20.918 1.00 92.69 299 LYS A N 1
ATOM 2525 C CA . LYS A 1 299 ? -25.431 14.120 20.044 1.00 92.69 299 LYS A CA 1
ATOM 2526 C C . LYS A 1 299 ? -25.138 13.129 18.914 1.00 92.69 299 LYS A C 1
ATOM 2528 O O . LYS A 1 299 ? -26.055 12.480 18.414 1.00 92.69 299 LYS A O 1
ATOM 2533 N N . LEU A 1 300 ? -23.875 13.052 18.496 1.00 94.56 300 LEU A N 1
ATOM 2534 C CA . LEU A 1 300 ? -23.412 12.270 17.350 1.00 94.56 300 LEU A CA 1
ATOM 2535 C C . LEU A 1 300 ? -22.749 10.944 17.759 1.00 94.56 300 LEU A C 1
ATOM 2537 O O . LEU A 1 300 ? -22.458 10.123 16.894 1.00 94.56 300 LEU A O 1
ATOM 2541 N N . SER A 1 301 ? -22.522 10.701 19.052 1.00 94.69 301 SER A N 1
ATOM 2542 C CA . SER A 1 301 ? -21.730 9.559 19.521 1.00 94.69 301 SER A CA 1
ATOM 2543 C C . SER A 1 301 ? -22.380 8.204 19.232 1.00 94.69 301 SER A C 1
ATOM 2545 O O . SER A 1 301 ? -21.668 7.238 18.975 1.00 94.69 301 SER A O 1
ATOM 2547 N N . SER A 1 302 ? -23.711 8.121 19.175 1.00 95.94 302 SER A N 1
ATOM 2548 C CA . SER A 1 302 ? -24.462 6.920 18.764 1.00 95.94 302 SER A CA 1
ATOM 2549 C C . SER A 1 302 ? -24.854 6.916 17.278 1.00 95.94 302 SER A C 1
ATOM 2551 O O . SER A 1 302 ? -25.721 6.143 16.855 1.00 95.94 302 SER A O 1
ATOM 2553 N N . LYS A 1 303 ? -24.250 7.801 16.476 1.00 96.00 303 LYS A N 1
ATOM 2554 C CA . LYS A 1 303 ? -24.586 7.990 15.065 1.00 96.00 303 LYS A CA 1
ATOM 2555 C C . LYS A 1 303 ? -23.492 7.487 14.130 1.00 96.00 303 LYS A C 1
ATOM 2557 O O . LYS A 1 303 ? -22.299 7.629 14.404 1.00 96.00 303 LYS A O 1
ATOM 2562 N N . ILE A 1 304 ? -23.938 6.941 13.005 1.00 96.06 304 ILE A N 1
ATOM 2563 C CA . ILE A 1 304 ? -23.103 6.634 11.843 1.00 96.06 304 ILE A CA 1
ATOM 2564 C C . ILE A 1 304 ? -23.592 7.433 10.642 1.00 96.06 304 ILE A C 1
ATOM 2566 O O . ILE A 1 304 ? -24.739 7.879 10.594 1.00 96.06 304 ILE A O 1
ATOM 2570 N N . SER A 1 305 ? -22.728 7.594 9.658 1.00 95.44 305 SER A N 1
ATOM 2571 C CA . SER A 1 305 ? -23.059 8.196 8.377 1.00 95.44 305 SER A CA 1
ATOM 2572 C C . SER A 1 305 ? -22.647 7.253 7.251 1.00 95.44 305 SER A C 1
ATOM 2574 O O . SER A 1 305 ? -21.801 6.378 7.430 1.00 95.44 305 SER A O 1
ATOM 2576 N N . ILE A 1 306 ? -23.273 7.411 6.091 1.00 95.50 306 ILE A N 1
ATOM 2577 C CA . ILE A 1 306 ? -23.027 6.588 4.906 1.00 95.50 306 ILE A CA 1
ATOM 2578 C C . ILE A 1 306 ? -22.660 7.516 3.756 1.00 95.50 306 ILE A C 1
ATOM 2580 O O . ILE A 1 306 ? -23.351 8.507 3.515 1.00 95.50 306 ILE A O 1
ATOM 2584 N N . ALA A 1 307 ? -21.586 7.205 3.040 1.00 92.94 307 ALA A N 1
ATOM 2585 C CA . ALA A 1 307 ? -21.160 7.959 1.866 1.00 92.94 307 ALA A CA 1
ATOM 2586 C C . ALA A 1 307 ? -20.513 7.047 0.826 1.00 92.94 307 ALA A C 1
ATOM 2588 O O . ALA A 1 307 ? -20.110 5.927 1.127 1.00 92.94 307 ALA A O 1
ATOM 2589 N N . TYR A 1 308 ? -20.387 7.543 -0.400 1.00 91.88 308 TYR A N 1
ATOM 2590 C CA . TYR A 1 308 ? -19.503 6.939 -1.390 1.00 91.88 308 TYR A CA 1
ATOM 2591 C C . TYR A 1 308 ? -18.035 7.062 -0.969 1.00 91.88 308 TYR A C 1
ATOM 2593 O O . TYR A 1 308 ? -17.643 8.078 -0.384 1.00 91.88 308 TYR A O 1
ATOM 2601 N N . TRP A 1 309 ? -17.230 6.043 -1.286 1.00 90.31 309 TRP A N 1
ATOM 2602 C CA . TRP A 1 309 ? -15.798 6.043 -0.998 1.00 90.31 309 TRP A CA 1
ATOM 2603 C C . TRP A 1 309 ? -15.110 7.295 -1.551 1.00 90.31 309 TRP A C 1
ATOM 2605 O O . TRP A 1 309 ? -15.342 7.732 -2.680 1.00 90.31 309 TRP A O 1
ATOM 2615 N N . HIS A 1 310 ? -14.255 7.871 -0.713 1.00 89.62 310 HIS A N 1
ATOM 2616 C CA . HIS A 1 310 ? -13.425 9.027 -0.998 1.00 89.62 310 HIS A CA 1
ATOM 2617 C C . HIS A 1 310 ? -12.235 8.987 -0.036 1.00 89.62 310 HIS A C 1
ATOM 2619 O O . HIS A 1 310 ? -12.423 8.653 1.132 1.00 89.62 310 HIS A O 1
ATOM 2625 N N . ALA A 1 311 ? -11.057 9.442 -0.470 1.00 89.44 311 ALA A N 1
ATOM 2626 C CA . ALA A 1 311 ? -9.818 9.447 0.319 1.00 89.44 311 ALA A CA 1
ATOM 2627 C C . ALA A 1 311 ? -9.958 10.130 1.697 1.00 89.44 311 ALA A C 1
ATOM 2629 O O . ALA A 1 311 ? -9.270 9.812 2.650 1.00 89.44 311 ALA A O 1
ATOM 2630 N N . ARG A 1 312 ? -10.955 11.006 1.862 1.00 87.81 312 ARG A N 1
ATOM 2631 C CA . ARG A 1 312 ? -11.270 11.668 3.143 1.00 87.81 312 ARG A CA 1
ATOM 2632 C C . ARG A 1 312 ? -11.771 10.730 4.250 1.00 87.81 312 ARG A C 1
ATOM 2634 O O . ARG A 1 312 ? -11.935 11.175 5.383 1.00 87.81 312 ARG A O 1
ATOM 2641 N N . TYR A 1 313 ? -12.104 9.495 3.894 1.00 90.31 313 TYR A N 1
ATOM 2642 C CA . TYR A 1 313 ? -12.557 8.447 4.800 1.00 90.31 313 TYR A CA 1
ATOM 2643 C C . TYR A 1 313 ? -11.457 7.388 5.014 1.00 90.31 313 TYR A C 1
ATOM 2645 O O . TYR A 1 313 ? -11.747 6.282 5.443 1.00 90.31 313 TYR A O 1
ATOM 2653 N N . ASN A 1 314 ? -10.193 7.702 4.717 1.00 91.19 314 ASN A N 1
ATOM 2654 C CA . ASN A 1 314 ? -9.053 6.802 4.931 1.00 91.19 314 ASN A CA 1
ATOM 2655 C C . ASN A 1 314 ? -8.731 6.548 6.425 1.00 91.19 314 ASN A C 1
ATOM 2657 O O . ASN A 1 314 ? -8.129 5.531 6.761 1.00 91.19 314 ASN A O 1
ATOM 2661 N N . LEU A 1 315 ? -9.173 7.431 7.328 1.00 93.19 315 LEU A N 1
ATOM 2662 C CA . LEU A 1 315 ? -8.893 7.365 8.764 1.00 93.19 315 LEU A CA 1
ATOM 2663 C C . LEU A 1 315 ? -9.551 6.152 9.435 1.00 93.19 315 LEU A C 1
ATOM 2665 O O . LEU A 1 315 ? -10.775 6.102 9.611 1.00 93.19 315 LEU A O 1
ATOM 2669 N N . GLY A 1 316 ? -8.730 5.193 9.866 1.00 95.44 316 GLY A N 1
ATOM 2670 C CA . GLY A 1 316 ? -9.213 3.968 10.502 1.00 95.44 316 GLY A CA 1
ATOM 2671 C C . GLY A 1 316 ? -10.099 3.154 9.564 1.00 95.44 316 GLY A C 1
ATOM 2672 O O . GLY A 1 316 ? -11.164 2.691 9.980 1.00 95.44 316 GLY A O 1
ATOM 2673 N N . MET A 1 317 ? -9.711 3.067 8.289 1.00 96.38 317 MET A N 1
ATOM 2674 C CA . MET A 1 317 ? -10.372 2.232 7.290 1.00 96.38 317 MET A CA 1
ATOM 2675 C C . MET A 1 317 ? -10.187 0.754 7.623 1.00 96.38 317 MET A C 1
ATOM 2677 O O . MET A 1 317 ? -9.125 0.333 8.080 1.00 96.38 317 MET A O 1
ATOM 2681 N N . THR A 1 318 ? -11.219 -0.041 7.353 1.00 97.69 318 THR A N 1
ATOM 2682 C CA . THR A 1 318 ? -11.169 -1.491 7.533 1.00 97.69 318 THR A CA 1
ATOM 2683 C C . THR A 1 318 ? -11.067 -2.248 6.215 1.00 97.69 318 THR A C 1
ATOM 2685 O O . THR A 1 318 ? -11.654 -1.837 5.215 1.00 97.69 318 THR A O 1
ATOM 2688 N N . ILE A 1 319 ? -10.346 -3.371 6.220 1.00 97.00 319 ILE A N 1
ATOM 2689 C CA . ILE A 1 319 ? -10.265 -4.308 5.095 1.00 97.00 319 ILE A CA 1
ATOM 2690 C C . ILE A 1 319 ? -10.638 -5.707 5.586 1.00 97.00 319 ILE A C 1
ATOM 2692 O O . ILE A 1 319 ? -9.960 -6.279 6.441 1.00 97.00 319 ILE A O 1
ATOM 2696 N N . SER A 1 320 ? -11.724 -6.258 5.045 1.00 96.38 320 SER A N 1
ATOM 2697 C CA . SER A 1 320 ? -12.073 -7.672 5.202 1.00 96.38 320 SER A CA 1
ATOM 2698 C C . SER A 1 320 ? -11.320 -8.526 4.182 1.00 96.38 320 SER A C 1
ATOM 2700 O O . SER A 1 320 ? -10.874 -8.022 3.150 1.00 96.38 320 SER A O 1
ATOM 2702 N N . TYR A 1 321 ? -11.259 -9.839 4.411 1.00 94.12 321 TYR A N 1
ATOM 2703 C CA . TYR A 1 321 ? -10.726 -10.781 3.423 1.00 94.12 321 TYR A CA 1
ATOM 2704 C C . TYR A 1 321 ? -11.418 -10.647 2.053 1.00 94.12 321 TYR A C 1
ATOM 2706 O O . TYR A 1 321 ? -10.754 -10.580 1.023 1.00 94.12 321 TYR A O 1
ATOM 2714 N N . SER A 1 322 ? -12.751 -10.527 2.031 1.00 93.50 322 SER A N 1
ATOM 2715 C CA . SER A 1 322 ? -13.522 -10.361 0.791 1.00 93.50 322 SER A CA 1
ATOM 2716 C C . SER A 1 322 ? -13.184 -9.072 0.037 1.00 93.50 322 SER A C 1
ATOM 2718 O O . SER A 1 322 ? -13.081 -9.089 -1.189 1.00 93.50 322 SER A O 1
ATOM 2720 N N . LEU A 1 323 ? -12.979 -7.964 0.755 1.00 93.75 323 LEU A N 1
ATOM 2721 C CA . LEU A 1 323 ? -12.543 -6.710 0.150 1.00 93.75 323 LEU A CA 1
ATOM 2722 C C . LEU A 1 323 ? -11.108 -6.821 -0.368 1.00 93.75 323 LEU A C 1
ATOM 2724 O O . LEU A 1 323 ? -10.828 -6.369 -1.472 1.00 93.75 323 LEU A O 1
ATOM 2728 N N . TRP A 1 324 ? -10.208 -7.453 0.383 1.00 93.31 324 TRP A N 1
ATOM 2729 C CA . TRP A 1 324 ? -8.839 -7.675 -0.071 1.00 93.31 324 TRP A CA 1
ATOM 2730 C C . TRP A 1 324 ? -8.782 -8.514 -1.356 1.00 93.31 324 TRP A C 1
ATOM 2732 O O . TRP A 1 324 ? -8.144 -8.082 -2.310 1.00 93.31 324 TRP A O 1
ATOM 2742 N N . VAL A 1 325 ? -9.517 -9.630 -1.445 1.00 89.75 325 VAL A N 1
ATOM 2743 C CA . VAL A 1 325 ? -9.614 -10.434 -2.682 1.00 89.75 325 VAL A CA 1
ATOM 2744 C C . VAL A 1 325 ? -10.093 -9.581 -3.861 1.00 89.75 325 VAL A C 1
ATOM 2746 O O . VAL A 1 325 ? -9.550 -9.672 -4.964 1.00 89.75 325 VAL A O 1
ATOM 2749 N N . LEU A 1 326 ? -11.083 -8.713 -3.631 1.00 89.31 326 LEU A N 1
ATOM 2750 C CA . LEU A 1 326 ? -11.575 -7.791 -4.651 1.00 89.31 326 LEU A CA 1
ATOM 2751 C C . LEU A 1 326 ? -10.513 -6.765 -5.077 1.00 89.31 326 LEU A C 1
ATOM 2753 O O . LEU A 1 326 ? -10.431 -6.448 -6.259 1.00 89.31 326 LEU A O 1
ATOM 2757 N N . LEU A 1 327 ? -9.704 -6.251 -4.148 1.00 86.56 327 LEU A N 1
ATOM 2758 C CA . LEU A 1 327 ? -8.606 -5.334 -4.460 1.00 86.56 327 LEU A CA 1
ATOM 2759 C C . LEU A 1 327 ? -7.491 -6.037 -5.242 1.00 86.56 327 LEU A C 1
ATOM 2761 O O . LEU A 1 327 ? -7.018 -5.488 -6.232 1.00 86.56 327 LEU A O 1
ATOM 2765 N N . VAL A 1 328 ? -7.107 -7.256 -4.850 1.00 82.75 328 VAL A N 1
ATOM 2766 C CA . VAL A 1 328 ? -6.081 -8.048 -5.552 1.00 82.75 328 VAL A CA 1
ATOM 2767 C C . VAL A 1 328 ? -6.498 -8.364 -6.987 1.00 82.75 328 VAL A C 1
ATOM 2769 O O . VAL A 1 328 ? -5.651 -8.355 -7.876 1.00 82.75 328 VAL A O 1
ATOM 2772 N N . LYS A 1 329 ? -7.798 -8.563 -7.248 1.00 82.69 329 LYS A N 1
ATOM 2773 C CA . LYS A 1 329 ? -8.320 -8.734 -8.614 1.00 82.69 329 LYS A CA 1
ATOM 2774 C C . LYS A 1 329 ? -7.931 -7.580 -9.552 1.00 82.69 329 LYS A C 1
ATOM 2776 O O . LYS A 1 329 ? -7.787 -7.817 -10.744 1.00 82.69 329 LYS A O 1
ATOM 2781 N N . TYR A 1 330 ? -7.764 -6.370 -9.021 1.00 84.00 330 TYR A N 1
ATOM 2782 C CA . TYR A 1 330 ? -7.389 -5.173 -9.779 1.00 84.00 330 TYR A CA 1
ATOM 2783 C C . TYR A 1 330 ? -6.033 -4.605 -9.329 1.00 84.00 330 TYR A C 1
ATOM 2785 O O . TYR A 1 330 ? -5.817 -3.389 -9.306 1.00 84.00 330 TYR A O 1
ATOM 2793 N N . ALA A 1 331 ? -5.130 -5.491 -8.896 1.00 76.44 331 ALA A N 1
ATOM 2794 C CA . ALA A 1 331 ? -3.798 -5.119 -8.435 1.00 76.44 331 ALA A CA 1
ATOM 2795 C C . ALA A 1 331 ? -2.991 -4.415 -9.531 1.00 76.44 331 ALA A C 1
ATOM 2797 O O . ALA A 1 331 ? -2.297 -3.443 -9.242 1.00 76.44 331 ALA A O 1
ATOM 2798 N N . GLU A 1 332 ? -3.097 -4.887 -10.777 1.00 72.69 332 GLU A N 1
ATOM 2799 C CA . GLU A 1 332 ? -2.390 -4.291 -11.909 1.00 72.69 332 GLU A CA 1
ATOM 2800 C C . GLU A 1 332 ? -2.816 -2.835 -12.104 1.00 72.69 332 GLU A C 1
ATOM 2802 O O . GLU A 1 332 ? -1.957 -1.956 -12.107 1.00 72.69 332 GLU A O 1
ATOM 2807 N N . GLU A 1 333 ? -4.121 -2.550 -12.161 1.00 79.75 333 GLU A N 1
ATOM 2808 C CA . GLU A 1 333 ? -4.588 -1.172 -12.319 1.00 79.75 333 GLU A CA 1
ATOM 2809 C C . GLU A 1 333 ? -4.231 -0.299 -11.116 1.00 79.75 333 GLU A C 1
ATOM 2811 O O . GLU A 1 333 ? -3.817 0.843 -11.291 1.00 79.75 333 GLU A O 1
ATOM 2816 N N . PHE A 1 334 ? -4.330 -0.814 -9.886 1.00 82.81 334 PHE A N 1
ATOM 2817 C CA . PHE A 1 334 ? -3.881 -0.067 -8.708 1.00 82.81 334 PHE A CA 1
ATOM 2818 C C . PHE A 1 334 ? -2.408 0.363 -8.827 1.00 82.81 334 PHE A C 1
ATOM 2820 O O . PHE A 1 334 ? -2.055 1.505 -8.506 1.00 82.81 334 PHE A O 1
ATOM 2827 N N . CYS A 1 335 ? -1.560 -0.547 -9.308 1.00 76.81 335 CYS A N 1
ATOM 2828 C CA . CYS A 1 335 ? -0.127 -0.343 -9.471 1.00 76.81 335 CYS A CA 1
ATOM 2829 C C . CYS A 1 335 ? 0.250 0.518 -10.685 1.00 76.81 335 CYS A C 1
ATOM 2831 O O . CYS A 1 335 ? 1.373 1.011 -10.703 1.00 76.81 335 CYS A O 1
ATOM 2833 N N . THR A 1 336 ? -0.635 0.731 -11.664 1.00 75.38 336 THR A N 1
ATOM 2834 C CA . THR A 1 336 ? -0.360 1.558 -12.860 1.00 75.38 336 THR A CA 1
ATOM 2835 C C . THR A 1 336 ? -1.053 2.920 -12.853 1.00 75.38 336 THR A C 1
ATOM 2837 O O . THR A 1 336 ? -0.719 3.775 -13.669 1.00 75.38 336 THR A O 1
ATOM 2840 N N . ILE A 1 337 ? -1.991 3.171 -11.933 1.00 83.12 337 ILE A N 1
ATOM 2841 C CA . ILE A 1 337 ? -2.560 4.512 -11.740 1.00 83.12 337 ILE A CA 1
ATOM 2842 C C . ILE A 1 337 ? -1.445 5.486 -11.353 1.00 83.12 337 ILE A C 1
ATOM 2844 O O . ILE A 1 337 ? -0.809 5.293 -10.312 1.00 83.12 337 ILE A O 1
ATOM 2848 N N . ASP A 1 338 ? -1.297 6.551 -12.150 1.00 83.62 338 ASP A N 1
ATOM 2849 C CA . ASP A 1 338 ? -0.370 7.670 -11.929 1.00 83.62 338 ASP A CA 1
ATOM 2850 C C . ASP A 1 338 ? -0.782 8.544 -10.726 1.00 83.62 338 ASP A C 1
ATOM 2852 O O . ASP A 1 338 ? -1.148 9.713 -10.843 1.00 83.62 338 ASP A O 1
ATOM 2856 N N . ASP A 1 339 ? -0.827 7.928 -9.549 1.00 88.12 339 ASP A N 1
ATOM 2857 C CA . ASP A 1 339 ? -1.050 8.557 -8.259 1.00 88.12 339 ASP A CA 1
ATOM 2858 C C . ASP A 1 339 ? -0.190 7.861 -7.205 1.00 88.12 339 ASP A C 1
ATOM 2860 O O . ASP A 1 339 ? -0.397 6.683 -6.892 1.00 88.12 339 ASP A O 1
ATOM 2864 N N . TYR A 1 340 ? 0.766 8.588 -6.629 1.00 87.94 340 TYR A N 1
ATOM 2865 C CA . TYR A 1 340 ? 1.595 8.060 -5.543 1.00 87.94 340 TYR A CA 1
ATOM 2866 C C . TYR A 1 340 ? 0.817 7.859 -4.235 1.00 87.94 340 TYR A C 1
ATOM 2868 O O . TYR A 1 340 ? 1.312 7.193 -3.328 1.00 87.94 340 TYR A O 1
ATOM 2876 N N . ASN A 1 341 ? -0.391 8.416 -4.099 1.00 92.31 341 ASN A N 1
ATOM 2877 C CA . ASN A 1 341 ? -1.213 8.238 -2.911 1.00 92.31 341 ASN A CA 1
ATOM 2878 C C . ASN A 1 341 ? -2.061 6.971 -3.069 1.00 92.31 341 ASN A C 1
ATOM 2880 O O . ASN A 1 341 ? -2.862 6.831 -4.001 1.00 92.31 341 ASN A O 1
ATOM 2884 N N . TRP A 1 342 ? -1.910 6.032 -2.135 1.00 93.19 342 TRP A N 1
ATOM 2885 C CA . TRP A 1 342 ? -2.660 4.775 -2.148 1.00 93.19 342 TRP A CA 1
ATOM 2886 C C . TRP A 1 342 ? -4.175 5.005 -2.047 1.00 93.19 342 TRP A C 1
ATOM 2888 O O . TRP A 1 342 ? -4.955 4.324 -2.707 1.00 93.19 342 TRP A O 1
ATOM 2898 N N . ASP A 1 343 ? -4.618 5.984 -1.264 1.00 93.25 343 ASP A N 1
ATOM 2899 C CA . ASP A 1 343 ? -6.030 6.264 -1.014 1.00 93.25 343 ASP A CA 1
ATOM 2900 C C . ASP A 1 343 ? -6.717 6.904 -2.226 1.00 93.25 343 ASP A C 1
ATOM 2902 O O . ASP A 1 343 ? -7.817 6.490 -2.599 1.00 93.25 343 ASP A O 1
ATOM 2906 N N . TRP A 1 344 ? -6.063 7.852 -2.899 1.00 93.12 344 TRP A N 1
ATOM 2907 C CA . TRP A 1 344 ? -6.539 8.402 -4.168 1.00 93.12 344 TRP A CA 1
ATOM 2908 C C . TRP A 1 344 ? -6.491 7.376 -5.299 1.00 93.12 344 TRP A C 1
ATOM 2910 O O . TRP A 1 344 ? -7.445 7.309 -6.076 1.00 93.12 344 TRP A O 1
ATOM 2920 N N . SER A 1 345 ? -5.479 6.502 -5.326 1.00 92.06 345 SER A N 1
ATOM 2921 C CA . SER A 1 345 ? -5.456 5.343 -6.230 1.00 92.06 345 SER A CA 1
ATOM 2922 C C . SER A 1 345 ? -6.685 4.449 -6.016 1.00 92.06 345 SER A C 1
ATOM 2924 O O . SER A 1 345 ? -7.350 4.069 -6.979 1.00 92.06 345 SER A O 1
ATOM 2926 N N . LEU A 1 346 ? -7.074 4.180 -4.760 1.00 92.31 346 LEU A N 1
ATOM 2927 C CA . LEU A 1 346 ? -8.311 3.450 -4.454 1.00 92.31 346 LEU A CA 1
ATOM 2928 C C . LEU A 1 346 ? -9.569 4.215 -4.874 1.00 92.31 346 LEU A C 1
ATOM 2930 O O . LEU A 1 346 ? -10.532 3.592 -5.311 1.00 92.31 346 LEU A O 1
ATOM 2934 N N . VAL A 1 347 ? -9.609 5.545 -4.725 1.00 91.19 347 VAL A N 1
ATOM 2935 C CA . VAL A 1 347 ? -10.738 6.358 -5.216 1.00 91.19 347 VAL A CA 1
ATOM 2936 C C . VAL A 1 347 ? -10.882 6.203 -6.722 1.00 91.19 347 VAL A C 1
ATOM 2938 O O . VAL A 1 347 ? -11.985 5.925 -7.191 1.00 91.19 347 VAL A O 1
ATOM 2941 N N . TYR A 1 348 ? -9.787 6.346 -7.465 1.00 89.31 348 TYR A N 1
ATOM 2942 C CA . TYR A 1 348 ? -9.787 6.202 -8.915 1.00 89.31 348 TYR A CA 1
ATOM 2943 C C . TYR A 1 348 ? -10.227 4.793 -9.327 1.00 89.31 348 TYR A C 1
ATOM 2945 O O . TYR A 1 348 ? -11.162 4.635 -10.111 1.00 89.31 348 TYR A O 1
ATOM 2953 N N . LEU A 1 349 ? -9.642 3.759 -8.718 1.00 87.56 349 LEU A N 1
ATOM 2954 C CA . LEU A 1 349 ? -10.021 2.372 -8.971 1.00 87.56 349 LEU A CA 1
ATOM 2955 C C . LEU A 1 349 ? -11.510 2.126 -8.678 1.00 87.56 349 LEU A C 1
ATOM 2957 O O . LEU A 1 349 ? -12.216 1.490 -9.460 1.00 87.56 349 LEU A O 1
ATOM 2961 N N . ALA A 1 350 ? -12.024 2.690 -7.585 1.00 87.94 350 ALA A N 1
ATOM 2962 C CA . ALA A 1 350 ? -13.421 2.564 -7.200 1.00 87.94 350 ALA A CA 1
ATOM 2963 C C . ALA A 1 350 ? -14.401 3.285 -8.129 1.00 87.94 350 ALA A C 1
ATOM 2965 O O . ALA A 1 350 ? -15.536 2.826 -8.295 1.00 87.94 350 ALA A O 1
ATOM 2966 N N . GLN A 1 351 ? -13.971 4.389 -8.738 1.00 84.12 351 GLN A N 1
ATOM 2967 C CA . GLN A 1 351 ? -14.729 5.090 -9.771 1.00 84.12 351 GLN A CA 1
ATOM 2968 C C . GLN A 1 351 ? -14.833 4.247 -11.047 1.00 84.12 351 GLN A C 1
ATOM 2970 O O . GLN A 1 351 ? -15.908 4.197 -11.637 1.00 84.12 351 GLN A O 1
ATOM 2975 N N . GLN A 1 352 ? -13.752 3.557 -11.427 1.00 80.12 352 GLN A N 1
ATOM 2976 C CA . GLN A 1 352 ? -13.674 2.780 -12.669 1.00 80.12 352 GLN A CA 1
ATOM 2977 C C . GLN A 1 352 ? -14.288 1.376 -12.565 1.00 80.12 352 GLN A C 1
ATOM 2979 O O . GLN A 1 352 ? -14.942 0.914 -13.495 1.00 80.12 352 GLN A O 1
ATOM 2984 N N . ARG A 1 353 ? -14.067 0.672 -11.447 1.00 84.12 353 ARG A N 1
ATOM 2985 C CA . ARG A 1 353 ? -14.390 -0.763 -11.309 1.00 84.12 353 ARG A CA 1
ATOM 2986 C C . ARG A 1 353 ? -15.530 -1.053 -10.334 1.00 84.12 353 ARG A C 1
ATOM 2988 O O . ARG A 1 353 ? -16.293 -1.993 -10.543 1.00 84.12 353 ARG A O 1
ATOM 2995 N N . PHE A 1 354 ? -15.667 -0.258 -9.271 1.00 78.62 354 PHE A N 1
ATOM 2996 C CA . PHE A 1 354 ? -16.592 -0.547 -8.162 1.00 78.62 354 PHE A CA 1
ATOM 2997 C C . PHE A 1 354 ? -17.875 0.297 -8.176 1.00 78.62 354 PHE A C 1
ATOM 2999 O O . PHE A 1 354 ? -18.662 0.217 -7.236 1.00 78.62 354 PHE A O 1
ATOM 3006 N N . HIS A 1 355 ? -18.102 1.103 -9.220 1.00 74.62 355 HIS A N 1
ATOM 3007 C CA . HIS A 1 355 ? -19.295 1.946 -9.379 1.00 74.62 355 HIS A CA 1
ATOM 3008 C C . HIS A 1 355 ? -19.609 2.835 -8.160 1.00 74.62 355 HIS A C 1
ATOM 3010 O O . HIS A 1 355 ? -20.777 3.084 -7.858 1.00 74.62 355 HIS A O 1
ATOM 3016 N N . PHE A 1 356 ? -18.573 3.370 -7.501 1.00 75.94 356 PHE A N 1
ATOM 3017 C CA . PHE A 1 356 ? -18.673 4.119 -6.242 1.00 75.94 356 PHE A CA 1
ATOM 3018 C C . PHE A 1 356 ? -19.223 3.243 -5.093 1.00 75.94 356 PHE A C 1
ATOM 3020 O O . PHE A 1 356 ? -20.417 3.284 -4.791 1.00 75.94 356 PHE A O 1
ATOM 3027 N N . PRO A 1 357 ? -18.375 2.464 -4.401 1.00 87.56 357 PRO A N 1
ATOM 3028 C CA . PRO A 1 357 ? -18.806 1.652 -3.274 1.00 87.56 357 PRO A CA 1
ATOM 3029 C C . PRO A 1 357 ? -19.176 2.555 -2.097 1.00 87.56 357 PRO A C 1
ATOM 3031 O O . PRO A 1 357 ? -18.609 3.640 -1.919 1.00 87.56 357 PRO A O 1
ATOM 3034 N N . ARG A 1 358 ? -20.139 2.114 -1.286 1.00 92.06 358 ARG A N 1
ATOM 3035 C CA . ARG A 1 358 ? -20.540 2.834 -0.076 1.00 92.06 358 ARG A CA 1
ATOM 3036 C C . ARG A 1 358 ? -19.710 2.413 1.121 1.00 92.06 358 ARG A C 1
ATOM 3038 O O . ARG A 1 358 ? -19.271 1.272 1.228 1.00 92.06 358 ARG A O 1
ATOM 3045 N N . VAL A 1 359 ? -19.537 3.353 2.032 1.00 93.94 359 VAL A N 1
ATOM 3046 C CA . VAL A 1 359 ? -18.761 3.217 3.255 1.00 93.94 359 VAL A CA 1
ATOM 3047 C C . VAL A 1 359 ? -19.629 3.657 4.416 1.00 93.94 359 VAL A C 1
ATOM 3049 O O . VAL A 1 359 ? -20.271 4.710 4.351 1.00 93.94 359 VAL A O 1
ATOM 3052 N N . MET A 1 360 ? -19.641 2.850 5.473 1.00 96.31 360 MET A N 1
ATOM 3053 C CA . MET A 1 360 ? -20.257 3.217 6.740 1.00 96.31 360 MET A CA 1
ATOM 3054 C C . MET A 1 360 ? -19.179 3.820 7.631 1.00 96.31 360 MET A C 1
ATOM 3056 O O . MET A 1 360 ? -18.197 3.155 7.943 1.00 96.31 360 MET A O 1
ATOM 3060 N N . TYR A 1 361 ? -19.356 5.057 8.072 1.00 95.50 361 TYR A N 1
ATOM 3061 C CA . TYR A 1 361 ? -18.358 5.725 8.893 1.00 95.50 361 TYR A CA 1
ATOM 3062 C C . TYR A 1 361 ? -18.940 6.296 10.173 1.00 95.50 361 TYR A C 1
ATOM 3064 O O . TYR A 1 361 ? -20.116 6.665 10.245 1.00 95.50 361 TYR A O 1
ATOM 3072 N N . SER A 1 362 ? -18.108 6.374 11.205 1.00 95.00 362 SER A N 1
ATOM 3073 C CA . SER A 1 362 ? -18.512 6.977 12.468 1.00 95.00 362 SER A CA 1
ATOM 3074 C C . SER A 1 362 ? -18.733 8.482 12.307 1.00 95.00 362 SER A C 1
ATOM 3076 O O . SER A 1 362 ? -17.827 9.196 11.877 1.00 95.00 362 SER A O 1
ATOM 3078 N N . THR A 1 363 ? -19.915 8.995 12.672 1.00 93.88 363 THR A N 1
ATOM 3079 C CA . THR A 1 363 ? -20.207 10.438 12.588 1.00 93.88 363 THR A CA 1
ATOM 3080 C C . THR A 1 363 ? -19.455 11.224 13.662 1.00 93.88 363 THR A C 1
ATOM 3082 O O . THR A 1 363 ? -18.893 12.283 13.385 1.00 93.88 363 THR A O 1
ATOM 3085 N N . ALA A 1 364 ? -19.420 10.700 14.890 1.00 93.38 364 ALA A N 1
ATOM 3086 C CA . ALA A 1 364 ? -18.497 11.173 15.912 1.00 93.38 364 ALA A CA 1
ATOM 3087 C C . ALA A 1 364 ? -17.163 10.448 15.747 1.00 93.38 364 ALA A C 1
ATOM 3089 O O . ALA A 1 364 ? -17.122 9.229 15.877 1.00 93.38 364 ALA A O 1
ATOM 3090 N N . THR A 1 365 ? -16.092 11.155 15.399 1.00 93.19 365 THR A N 1
ATOM 3091 C CA . THR A 1 365 ? -14.832 10.490 15.040 1.00 93.19 365 THR A CA 1
ATOM 3092 C C . THR A 1 365 ? -14.277 9.644 16.199 1.00 93.19 365 THR A C 1
ATOM 3094 O O . THR A 1 365 ? -14.280 10.090 17.344 1.00 93.19 365 THR A O 1
ATOM 3097 N N . ARG A 1 366 ? -13.861 8.406 15.902 1.00 95.56 366 ARG A N 1
ATOM 3098 C CA . ARG A 1 366 ? -13.169 7.463 16.811 1.00 95.56 366 ARG A CA 1
ATOM 3099 C C . ARG A 1 366 ? -11.680 7.368 16.487 1.00 95.56 366 ARG A C 1
ATOM 3101 O O . ARG A 1 366 ? -10.918 6.870 17.303 1.00 95.56 366 ARG A O 1
ATOM 3108 N N . VAL A 1 367 ? -11.276 7.836 15.303 1.00 95.25 367 VAL A N 1
ATOM 3109 C CA . VAL A 1 367 ? -9.880 7.896 14.858 1.00 95.25 367 VAL A CA 1
ATOM 3110 C C . VAL A 1 367 ? -9.558 9.310 14.394 1.00 95.25 367 VAL A C 1
ATOM 3112 O O . VAL A 1 367 ? -10.231 9.855 13.520 1.00 95.25 367 VAL A O 1
ATOM 3115 N N . ILE A 1 368 ? -8.531 9.919 14.981 1.00 92.12 368 ILE A N 1
ATOM 3116 C CA . ILE A 1 368 ? -8.079 11.276 14.653 1.00 92.12 368 ILE A CA 1
ATOM 3117 C C . ILE A 1 368 ? -6.635 11.209 14.168 1.00 92.12 368 ILE A C 1
ATOM 3119 O O . ILE A 1 368 ? -5.815 10.537 14.777 1.00 92.12 368 ILE A O 1
ATOM 3123 N N . HIS A 1 369 ? -6.315 11.944 13.109 1.00 91.62 369 HIS A N 1
ATOM 3124 C CA . HIS A 1 369 ? -4.933 12.179 12.699 1.00 91.62 369 HIS A CA 1
ATOM 3125 C C . HIS A 1 369 ? -4.334 13.324 13.528 1.00 91.62 369 HIS A C 1
ATOM 3127 O O . HIS A 1 369 ? -4.815 14.463 13.473 1.00 91.62 369 HIS A O 1
ATOM 3133 N N . LEU A 1 370 ? -3.306 13.020 14.321 1.00 89.19 370 LEU A N 1
ATOM 3134 C CA . LEU A 1 370 ? -2.613 13.989 15.168 1.00 89.19 370 LEU A CA 1
ATOM 3135 C C . LEU A 1 370 ? -1.465 14.691 14.445 1.00 89.19 370 LEU A C 1
ATOM 3137 O O . LEU A 1 370 ? -1.101 15.793 14.870 1.00 89.19 370 LEU A O 1
ATOM 3141 N N . GLY A 1 371 ? -0.948 14.095 13.366 1.00 83.62 371 GLY A N 1
ATOM 3142 C CA . GLY A 1 371 ? 0.160 14.614 12.571 1.00 83.62 371 GLY A CA 1
ATOM 3143 C C . GLY A 1 371 ? 0.022 16.105 12.258 1.00 83.62 371 GLY A C 1
ATOM 3144 O O . GLY A 1 371 ? -1.025 16.590 11.806 1.00 83.62 371 GLY A O 1
ATOM 3145 N N . SER A 1 372 ? 1.070 16.866 12.565 1.00 75.50 372 SER A N 1
ATOM 3146 C CA . SER A 1 372 ? 1.191 18.294 12.232 1.00 75.50 372 SER A CA 1
ATOM 3147 C C . SER A 1 372 ? 2.344 18.587 11.258 1.00 75.50 372 SER A C 1
ATOM 3149 O O . SER A 1 372 ? 2.468 19.713 10.766 1.00 75.50 372 SER A O 1
ATOM 3151 N N . CYS A 1 373 ? 3.147 17.561 10.964 1.00 65.81 373 CYS A N 1
ATOM 3152 C CA . CYS A 1 373 ? 4.324 17.542 10.104 1.00 65.81 373 CYS A CA 1
ATOM 3153 C C . CYS A 1 373 ? 4.355 16.236 9.277 1.00 65.81 373 CYS A C 1
ATOM 3155 O O . CYS A 1 373 ? 3.662 15.275 9.616 1.00 65.81 373 CYS A O 1
ATOM 3157 N N . GLY A 1 374 ? 5.140 16.191 8.196 1.00 66.25 374 GLY A N 1
ATOM 3158 C CA . GLY A 1 374 ? 5.217 15.050 7.268 1.00 66.25 374 GLY A CA 1
ATOM 3159 C C . GLY A 1 374 ? 5.020 15.476 5.811 1.00 66.25 374 GLY A C 1
ATOM 3160 O O . GLY A 1 374 ? 4.998 16.669 5.518 1.00 66.25 374 GLY A O 1
ATOM 3161 N N . THR A 1 375 ? 4.834 14.517 4.902 1.00 62.06 375 THR A N 1
ATOM 3162 C CA . THR A 1 375 ? 4.811 14.718 3.437 1.00 62.06 375 THR A CA 1
ATOM 3163 C C . THR A 1 375 ? 3.849 15.815 2.959 1.00 62.06 375 THR A C 1
ATOM 3165 O O . THR A 1 375 ? 4.130 16.524 1.997 1.00 62.06 375 THR A O 1
ATOM 3168 N N . HIS A 1 376 ? 2.726 16.013 3.655 1.00 62.75 376 HIS A N 1
ATOM 3169 C CA . HIS A 1 376 ? 1.714 17.017 3.298 1.00 62.75 376 HIS A CA 1
ATOM 3170 C C . HIS A 1 376 ? 1.813 18.329 4.096 1.00 62.75 376 HIS A C 1
ATOM 3172 O O . HIS A 1 376 ? 1.000 19.239 3.910 1.00 62.75 376 HIS A O 1
ATOM 3178 N N . HIS A 1 377 ? 2.794 18.459 4.990 1.00 61.75 377 HIS A N 1
ATOM 3179 C CA . HIS A 1 377 ? 2.936 19.602 5.885 1.00 61.75 377 HIS A CA 1
ATOM 3180 C C . HIS A 1 377 ? 4.244 20.353 5.627 1.00 61.75 377 HIS A C 1
ATOM 3182 O O . HIS A 1 377 ? 5.333 19.813 5.753 1.00 61.75 377 HIS A O 1
ATOM 3188 N N . LYS A 1 378 ? 4.143 21.664 5.376 1.00 56.78 378 LYS A N 1
ATOM 3189 C CA . LYS A 1 378 ? 5.313 22.554 5.230 1.00 56.78 378 LYS A CA 1
ATOM 3190 C C . LYS A 1 378 ? 6.023 22.879 6.556 1.00 56.78 378 LYS A C 1
ATOM 3192 O O . LYS A 1 378 ? 6.995 23.626 6.552 1.00 56.78 378 LYS A O 1
ATOM 3197 N N . LYS A 1 379 ? 5.492 22.420 7.695 1.00 62.03 379 LYS A N 1
ATOM 3198 C CA . LYS A 1 379 ? 6.005 22.736 9.036 1.00 62.03 379 LYS A CA 1
ATOM 3199 C C . LYS A 1 379 ? 6.918 21.619 9.532 1.00 62.03 379 LYS A C 1
ATOM 3201 O O . LYS A 1 379 ? 6.591 20.446 9.377 1.00 62.03 379 LYS A O 1
ATOM 3206 N N . PHE A 1 380 ? 8.015 22.001 10.180 1.00 62.75 380 PHE A N 1
ATOM 3207 C CA . PHE A 1 380 ? 8.850 21.074 10.940 1.00 62.75 380 PHE A CA 1
ATOM 3208 C C . PHE A 1 380 ? 8.065 20.499 12.122 1.00 62.75 380 PHE A C 1
ATOM 3210 O O . PHE A 1 380 ? 7.253 21.205 12.725 1.00 62.75 380 PHE A O 1
ATOM 3217 N N . CYS A 1 381 ? 8.316 19.231 12.453 1.00 63.97 381 CYS A N 1
ATOM 3218 C CA . CYS A 1 381 ? 7.752 18.609 13.646 1.00 63.97 381 CYS A CA 1
ATOM 3219 C C . CYS A 1 381 ? 8.215 19.387 14.884 1.00 63.97 381 CYS A C 1
ATOM 3221 O O . CYS A 1 381 ? 9.417 19.532 15.107 1.00 63.97 381 CYS A O 1
ATOM 3223 N N . SER A 1 382 ? 7.270 19.918 15.662 1.00 65.69 382 SER A N 1
ATOM 3224 C CA . SER A 1 382 ? 7.555 20.666 16.886 1.00 65.69 382 SER A CA 1
ATOM 3225 C C . SER A 1 382 ? 6.902 19.972 18.067 1.00 65.69 382 SER A C 1
ATOM 3227 O O . SER A 1 382 ? 5.676 19.866 18.144 1.00 65.69 382 SER A O 1
ATOM 3229 N N . ASN A 1 383 ? 7.740 19.558 19.017 1.00 70.75 383 ASN A N 1
ATOM 3230 C CA . ASN A 1 383 ? 7.296 18.833 20.200 1.00 70.75 383 ASN A CA 1
ATOM 3231 C C . ASN A 1 383 ? 6.254 19.625 21.007 1.00 70.75 383 ASN A C 1
ATOM 3233 O O . ASN A 1 383 ? 5.276 19.040 21.452 1.00 70.75 383 ASN A O 1
ATOM 3237 N N . GLU A 1 384 ? 6.401 20.944 21.170 1.00 78.19 384 GLU A N 1
ATOM 3238 C CA . GLU A 1 384 ? 5.478 21.736 22.000 1.00 78.19 384 GLU A CA 1
ATOM 3239 C C . GLU A 1 384 ? 4.060 21.806 21.419 1.00 78.19 384 GLU A C 1
ATOM 3241 O O . GLU A 1 384 ? 3.082 21.560 22.130 1.00 78.19 384 GLU A O 1
ATOM 3246 N N . SER A 1 385 ? 3.924 22.107 20.122 1.00 78.56 385 SER A N 1
ATOM 3247 C CA . SER A 1 385 ? 2.603 22.180 19.484 1.00 78.56 385 SER A CA 1
ATOM 3248 C C . SER A 1 385 ? 1.924 20.816 19.391 1.00 78.56 385 SER A C 1
ATOM 3250 O O . SER A 1 385 ? 0.698 20.731 19.496 1.00 78.56 385 SER A O 1
ATOM 3252 N N . ASP A 1 386 ? 2.715 19.755 19.220 1.00 84.00 386 ASP A N 1
ATOM 3253 C CA . ASP A 1 386 ? 2.212 18.386 19.150 1.00 84.00 386 ASP A CA 1
ATOM 3254 C C . ASP A 1 386 ? 1.728 17.915 20.525 1.00 84.00 386 ASP A C 1
ATOM 3256 O O . ASP A 1 386 ? 0.589 17.462 20.646 1.00 84.00 386 ASP A O 1
ATOM 3260 N N . ILE A 1 387 ? 2.507 18.159 21.585 1.00 84.69 387 ILE A N 1
ATOM 3261 C CA . ILE A 1 387 ? 2.110 17.881 22.974 1.00 84.69 387 ILE A CA 1
ATOM 3262 C C . ILE A 1 387 ? 0.825 18.633 23.347 1.00 84.69 387 ILE A C 1
ATOM 3264 O O . ILE A 1 387 ? -0.072 18.049 23.964 1.00 84.69 387 ILE A O 1
ATOM 3268 N N . ALA A 1 388 ? 0.692 19.905 22.955 1.00 86.56 388 ALA A N 1
ATOM 3269 C CA . ALA A 1 388 ? -0.523 20.678 23.209 1.00 86.56 388 ALA A CA 1
ATOM 3270 C C . ALA A 1 388 ? -1.750 20.050 22.524 1.00 86.56 388 ALA A C 1
ATOM 3272 O O . ALA A 1 388 ? -2.803 19.910 23.149 1.00 86.56 388 ALA A O 1
ATOM 3273 N N . ARG A 1 389 ? -1.610 19.609 21.266 1.00 87.44 389 ARG A N 1
ATOM 3274 C CA . ARG A 1 389 ? -2.679 18.926 20.521 1.00 87.44 389 ARG A CA 1
ATOM 3275 C C . ARG A 1 389 ? -3.045 17.576 21.144 1.00 87.44 389 ARG A C 1
ATOM 3277 O O . ARG A 1 389 ? -4.228 17.235 21.187 1.00 87.44 389 ARG A O 1
ATOM 3284 N N . TRP A 1 390 ? -2.066 16.809 21.618 1.00 90.25 390 TRP A N 1
ATOM 3285 C CA . TRP A 1 390 ? -2.313 15.540 22.313 1.00 90.25 390 TRP A CA 1
ATOM 3286 C C . TRP A 1 390 ? -3.081 15.775 23.608 1.00 90.25 390 TRP A C 1
ATOM 3288 O O . TRP A 1 390 ? -4.131 15.174 23.803 1.00 90.25 390 TRP A O 1
ATOM 3298 N N . THR A 1 391 ? -2.635 16.743 24.410 1.00 91.00 391 THR A N 1
ATOM 3299 C CA . THR A 1 391 ? -3.296 17.143 25.660 1.00 91.00 391 THR A CA 1
ATOM 3300 C C . THR A 1 391 ? -4.735 17.610 25.416 1.00 91.00 391 THR A C 1
ATOM 3302 O O . THR A 1 391 ? -5.643 17.240 26.159 1.00 91.00 391 THR A O 1
ATOM 3305 N N . GLU A 1 392 ? -4.977 18.393 24.359 1.00 91.81 392 GLU A N 1
ATOM 3306 C CA . GLU A 1 392 ? -6.329 18.808 23.960 1.00 91.81 392 GLU A CA 1
ATOM 3307 C C . GLU A 1 392 ? -7.194 17.604 23.562 1.00 91.81 392 GLU A C 1
ATOM 3309 O O . GLU A 1 392 ? -8.367 17.541 23.929 1.00 91.81 392 GLU A O 1
ATOM 3314 N N . THR A 1 393 ? -6.622 16.639 22.838 1.00 91.94 393 THR A N 1
ATOM 3315 C CA . THR A 1 393 ? -7.330 15.433 22.382 1.00 91.94 393 THR A CA 1
ATOM 3316 C C . THR A 1 393 ? -7.680 14.512 23.548 1.00 91.94 393 THR A C 1
ATOM 3318 O O . THR A 1 393 ? -8.828 14.078 23.655 1.00 91.94 393 THR A O 1
ATOM 3321 N N . ASP A 1 394 ? -6.738 14.278 24.463 1.00 92.69 394 ASP A N 1
ATOM 3322 C CA . ASP A 1 394 ? -6.980 13.512 25.686 1.00 92.69 394 ASP A CA 1
ATOM 3323 C C . ASP A 1 394 ? -8.078 14.179 26.512 1.00 92.69 394 ASP A C 1
ATOM 3325 O O . ASP A 1 394 ? -9.081 13.549 26.849 1.00 92.69 394 ASP A O 1
ATOM 3329 N N . LYS A 1 395 ? -7.954 15.490 26.759 1.00 93.94 395 LYS A N 1
ATOM 3330 C CA . LYS A 1 395 ? -8.974 16.261 27.473 1.00 93.94 395 LYS A CA 1
ATOM 3331 C C . LYS A 1 395 ? -10.337 16.167 26.793 1.00 93.94 395 LYS A C 1
ATOM 3333 O O . LYS A 1 395 ? -11.337 15.966 27.474 1.00 93.94 395 LYS A O 1
ATOM 3338 N N . PHE A 1 396 ? -10.392 16.263 25.466 1.00 93.50 396 PHE A N 1
ATOM 3339 C CA . PHE A 1 396 ? -11.637 16.152 24.715 1.00 93.50 396 PHE A CA 1
ATOM 3340 C C . PHE A 1 396 ? -12.353 14.821 24.978 1.00 93.50 396 PHE A C 1
ATOM 3342 O O . PHE A 1 396 ? -13.557 14.830 25.251 1.00 93.50 396 PHE A O 1
ATOM 3349 N N . TYR A 1 397 ? -11.647 13.688 24.931 1.00 94.12 397 TYR A N 1
ATOM 3350 C CA . TYR A 1 397 ? -12.268 12.386 25.188 1.00 94.12 397 TYR A CA 1
ATOM 3351 C C . TYR A 1 397 ? -12.566 12.145 26.668 1.00 94.12 397 TYR A C 1
ATOM 3353 O O . TYR A 1 397 ? -13.586 11.526 26.972 1.00 94.12 397 TYR A O 1
ATOM 3361 N N . GLN A 1 398 ? -11.764 12.691 27.585 1.00 93.81 398 GLN A N 1
ATOM 3362 C CA . GLN A 1 398 ? -12.075 12.659 29.016 1.00 93.81 398 GLN A CA 1
ATOM 3363 C C . GLN A 1 398 ? -13.347 13.460 29.335 1.00 93.81 398 GLN A C 1
ATOM 3365 O O . GLN A 1 398 ? -14.271 12.932 29.957 1.00 93.81 398 GLN A O 1
ATOM 3370 N N . ASP A 1 399 ? -13.464 14.688 28.823 1.00 94.56 399 ASP A N 1
ATOM 3371 C CA . ASP A 1 399 ? -14.641 15.550 29.007 1.00 94.56 399 ASP A CA 1
ATOM 3372 C C . ASP A 1 399 ? -15.912 14.927 28.391 1.00 94.56 399 ASP A C 1
ATOM 3374 O O . ASP A 1 399 ? -17.034 15.156 28.855 1.00 94.56 399 ASP A O 1
ATOM 3378 N N . ASN A 1 400 ? -15.748 14.099 27.353 1.00 94.44 400 ASN A N 1
ATOM 3379 C CA . ASN A 1 400 ? -16.834 13.408 26.660 1.00 94.44 400 ASN A CA 1
ATOM 3380 C C . ASN A 1 400 ? -16.985 11.927 27.042 1.00 94.44 400 ASN A C 1
ATOM 3382 O O . ASN A 1 400 ? -17.771 11.223 26.404 1.00 94.44 400 ASN A O 1
ATOM 3386 N N . LYS A 1 401 ? -16.321 11.454 28.106 1.00 95.06 401 LYS A N 1
ATOM 3387 C CA . LYS A 1 401 ? -16.297 10.033 28.499 1.00 95.06 401 LYS A CA 1
ATOM 3388 C C . LYS A 1 401 ? -17.688 9.414 28.652 1.00 95.06 401 LYS A C 1
ATOM 3390 O O . LYS A 1 401 ? -17.908 8.283 28.239 1.00 95.06 401 LYS A O 1
ATOM 3395 N N . LYS A 1 402 ? -18.658 10.177 29.168 1.00 95.31 402 LYS A N 1
ATOM 3396 C CA . LYS A 1 402 ? -20.063 9.744 29.331 1.00 95.31 402 LYS A CA 1
ATOM 3397 C C . LYS A 1 402 ? -20.816 9.474 28.020 1.00 95.31 402 LYS A C 1
ATOM 3399 O O . LYS A 1 402 ? -21.902 8.908 28.060 1.00 95.31 402 LYS A O 1
ATOM 3404 N N . TYR A 1 403 ? -20.298 9.948 26.888 1.00 95.81 403 TYR A N 1
ATOM 3405 C CA . TYR A 1 403 ? -20.896 9.757 25.565 1.00 95.81 403 TYR A CA 1
ATOM 3406 C C . TYR A 1 403 ? -20.212 8.654 24.752 1.00 95.81 403 TYR A C 1
ATOM 3408 O O . TYR A 1 403 ? -20.752 8.263 23.713 1.00 95.81 403 TYR A O 1
ATOM 3416 N N . LEU A 1 404 ? -19.043 8.183 25.199 1.00 95.50 404 LEU A N 1
ATOM 3417 C CA . LEU A 1 404 ? -18.388 6.985 24.678 1.00 95.50 404 LEU A CA 1
ATOM 3418 C C . LEU A 1 404 ? -19.198 5.740 25.064 1.00 95.50 404 LEU A C 1
ATOM 3420 O O . LEU A 1 404 ? -20.025 5.795 25.973 1.00 95.50 404 LEU A O 1
ATOM 3424 N N . PHE A 1 405 ? -18.959 4.622 24.377 1.00 96.75 405 PHE A N 1
ATOM 3425 C CA . PHE A 1 405 ? -19.643 3.346 24.637 1.00 96.75 405 PHE A CA 1
ATOM 3426 C C . PHE A 1 405 ? -21.180 3.453 24.543 1.00 96.75 405 PHE A C 1
ATOM 3428 O O . PHE A 1 405 ? -21.896 3.156 25.504 1.00 96.75 405 PHE A O 1
ATOM 3435 N N . PRO A 1 406 ? -21.733 3.894 23.396 1.00 94.44 406 PRO A N 1
ATOM 3436 C CA . PRO A 1 406 ? -23.172 4.086 23.257 1.00 94.44 406 PRO A CA 1
ATOM 3437 C C . PRO A 1 406 ? -23.937 2.769 23.454 1.00 94.44 406 PRO A C 1
ATOM 3439 O O . PRO A 1 406 ? -23.804 1.834 22.665 1.00 94.44 406 PRO A O 1
ATOM 3442 N N . ILE A 1 407 ? -24.786 2.728 24.485 1.00 90.56 407 ILE A N 1
ATOM 3443 C CA . ILE A 1 407 ? -25.617 1.562 24.837 1.00 90.56 407 ILE A CA 1
ATOM 3444 C C . ILE A 1 407 ? -26.776 1.388 23.839 1.00 90.56 407 ILE A C 1
ATOM 3446 O O . ILE A 1 407 ? -27.192 0.275 23.528 1.00 90.56 407 ILE A O 1
ATOM 3450 N N . THR A 1 408 ? -27.300 2.493 23.305 1.00 91.00 408 THR A N 1
ATOM 3451 C CA . THR A 1 408 ? -28.420 2.492 22.355 1.00 91.00 408 THR A CA 1
ATOM 3452 C C . THR A 1 408 ? -27.999 2.002 20.972 1.00 91.00 408 THR A C 1
ATOM 3454 O O . THR A 1 408 ? -26.854 2.195 20.564 1.00 91.00 408 THR A O 1
ATOM 3457 N N . SER A 1 409 ? -28.918 1.389 20.215 1.00 93.88 409 SER A N 1
ATOM 3458 C CA . SER A 1 409 ? -28.707 1.000 18.808 1.00 93.88 409 SER A CA 1
ATOM 3459 C C . SER A 1 409 ? -28.185 2.160 17.956 1.00 93.88 409 SER A C 1
ATOM 3461 O O . SER A 1 409 ? -28.547 3.319 18.172 1.00 93.88 409 SER A O 1
ATOM 3463 N N . LEU A 1 410 ? -27.311 1.853 16.989 1.00 97.31 410 LEU A N 1
ATOM 3464 C CA . LEU A 1 410 ? -26.764 2.898 16.118 1.00 97.31 410 LEU A CA 1
ATOM 3465 C C . LEU A 1 410 ? -27.859 3.403 15.177 1.00 97.31 410 LEU A C 1
ATOM 3467 O O . LEU A 1 410 ? -28.778 2.674 14.803 1.00 97.31 410 LEU A O 1
ATOM 3471 N N . SER A 1 411 ? -27.773 4.665 14.776 1.00 96.56 411 SER A N 1
ATOM 3472 C CA . SER A 1 411 ? -28.704 5.239 13.799 1.00 96.56 411 SER A CA 1
ATOM 3473 C C . SER A 1 411 ? -27.969 6.087 12.775 1.00 96.56 411 SER A C 1
ATOM 3475 O O . SER A 1 411 ? -26.948 6.703 13.082 1.00 96.56 411 SER A O 1
ATOM 3477 N N . VAL A 1 412 ? -28.498 6.109 11.553 1.00 96.56 412 VAL A N 1
ATOM 3478 C CA . VAL A 1 412 ? -27.955 6.928 10.468 1.00 96.56 412 VAL A CA 1
ATOM 3479 C C . VAL A 1 412 ? -28.223 8.398 10.784 1.00 96.56 412 VAL A C 1
ATOM 3481 O O . VAL A 1 412 ? -29.366 8.785 11.025 1.00 96.56 412 VAL A O 1
ATOM 3484 N N . HIS A 1 413 ? -27.173 9.216 10.803 1.00 92.75 413 HIS A N 1
ATOM 3485 C CA . HIS A 1 413 ? -27.284 10.670 10.846 1.00 92.75 413 HIS A CA 1
ATOM 3486 C C . HIS A 1 413 ? -27.414 11.250 9.441 1.00 92.75 413 HIS A C 1
ATOM 3488 O O . HIS A 1 413 ? -28.346 12.006 9.183 1.00 92.75 413 HIS A O 1
ATOM 3494 N N . LEU A 1 414 ? -26.498 10.880 8.541 1.00 90.12 414 LEU A N 1
ATOM 3495 C CA . LEU A 1 414 ? -26.468 11.369 7.165 1.00 90.12 414 LEU A CA 1
ATOM 3496 C C . LEU A 1 414 ? -26.204 10.227 6.189 1.00 90.12 414 LEU A C 1
ATOM 3498 O O . LEU A 1 414 ? -25.345 9.377 6.426 1.00 90.12 414 LEU A O 1
ATOM 3502 N N . LYS A 1 415 ? -26.917 10.257 5.063 1.00 88.69 415 LYS A N 1
ATOM 3503 C CA . LYS A 1 415 ? -26.674 9.406 3.901 1.00 88.69 415 LYS A CA 1
ATOM 3504 C C . LYS A 1 415 ? -26.380 10.310 2.708 1.00 88.69 415 LYS A C 1
ATOM 3506 O O . LYS A 1 415 ? -27.261 11.009 2.217 1.00 88.69 415 LYS A O 1
ATOM 3511 N N . TYR A 1 416 ? -25.119 10.359 2.296 1.00 80.44 416 TYR A N 1
ATOM 3512 C CA . TYR A 1 416 ? -24.683 11.180 1.173 1.00 80.44 416 TYR A CA 1
ATOM 3513 C C . TYR A 1 416 ? -24.966 10.445 -0.137 1.00 80.44 416 TYR A C 1
ATOM 3515 O O . TYR A 1 416 ? -24.248 9.519 -0.506 1.00 80.44 416 TYR A O 1
ATOM 3523 N N . GLU A 1 417 ? -26.013 10.881 -0.835 1.00 72.94 417 GLU A N 1
ATOM 3524 C CA . GLU A 1 417 ? -26.449 10.311 -2.120 1.00 72.94 417 GLU A CA 1
ATOM 3525 C C . GLU A 1 417 ? -25.732 10.941 -3.333 1.00 72.94 417 GLU A C 1
ATOM 3527 O O . GLU A 1 417 ? -25.749 10.395 -4.434 1.00 72.94 417 GLU A O 1
ATOM 3532 N N . GLY A 1 418 ? -25.065 12.086 -3.151 1.00 69.88 418 GLY A N 1
ATOM 3533 C CA . GLY A 1 418 ? -24.349 12.771 -4.227 1.00 69.88 418 GLY A CA 1
ATOM 3534 C C . GLY A 1 418 ? -23.052 12.057 -4.606 1.00 69.88 418 GLY A C 1
ATOM 3535 O O . GLY A 1 418 ? -22.095 12.048 -3.826 1.00 69.88 418 GLY A O 1
ATOM 3536 N N . LYS A 1 419 ? -22.987 11.513 -5.828 1.00 65.50 419 LYS A N 1
ATOM 3537 C CA . LYS A 1 419 ? -21.716 11.089 -6.429 1.00 65.50 419 LYS A CA 1
ATOM 3538 C C . LYS A 1 419 ? -20.818 12.315 -6.595 1.00 65.50 419 LYS A C 1
ATOM 3540 O O . LYS A 1 419 ? -21.249 13.353 -7.094 1.00 65.50 419 LYS A O 1
ATOM 3545 N N . ARG A 1 420 ? -19.569 12.208 -6.144 1.00 71.69 420 ARG A N 1
ATOM 3546 C CA . ARG A 1 420 ? -18.577 13.273 -6.326 1.00 71.69 420 ARG A CA 1
ATOM 3547 C C . ARG A 1 420 ? -18.064 13.271 -7.769 1.00 71.69 420 ARG A C 1
ATOM 3549 O O . ARG A 1 420 ? -18.029 12.203 -8.381 1.00 71.69 420 ARG A O 1
ATOM 3556 N N . PRO A 1 421 ? -17.664 14.439 -8.304 1.00 72.75 421 PRO A N 1
ATOM 3557 C CA . PRO A 1 421 ? -17.082 14.512 -9.635 1.00 72.75 421 PRO A CA 1
ATOM 3558 C C . PRO A 1 421 ? -15.829 13.641 -9.723 1.00 72.75 421 PRO A C 1
ATOM 3560 O O . PRO A 1 421 ? -15.111 13.457 -8.734 1.00 72.75 421 PRO A O 1
ATOM 3563 N N . PHE A 1 422 ? -15.588 13.127 -10.926 1.00 69.94 422 PHE A N 1
ATOM 3564 C CA . PHE A 1 422 ? -14.394 12.364 -11.256 1.00 69.94 422 PHE A CA 1
ATOM 3565 C C . PHE A 1 422 ? -13.135 13.143 -10.860 1.00 69.94 422 PHE A C 1
ATOM 3567 O O . PHE A 1 422 ? -13.037 14.349 -11.108 1.00 69.94 422 PHE A O 1
ATOM 3574 N N . LYS A 1 423 ? -12.184 12.463 -10.219 1.00 74.88 423 LYS A N 1
ATOM 3575 C CA . LYS A 1 423 ? -10.920 13.062 -9.790 1.00 74.88 423 LYS A CA 1
ATOM 3576 C C . LYS A 1 423 ? -9.802 12.461 -10.623 1.00 74.88 423 LYS A C 1
ATOM 3578 O O . LYS A 1 423 ? -9.681 11.246 -10.706 1.00 74.88 423 LYS A O 1
ATOM 3583 N N . GLN A 1 424 ? -9.021 13.331 -11.255 1.00 79.19 424 GLN A N 1
ATOM 3584 C CA . GLN A 1 424 ? -7.819 12.905 -11.957 1.00 79.19 424 GLN A CA 1
ATOM 3585 C C . GLN A 1 424 ? -6.749 12.484 -10.933 1.00 79.19 424 GLN A C 1
ATOM 3587 O O . GLN A 1 424 ? -6.720 13.069 -9.846 1.00 79.19 424 GLN A O 1
ATOM 3592 N N . PRO A 1 425 ? -5.894 11.509 -11.279 1.00 84.62 425 PRO A N 1
ATOM 3593 C CA . PRO A 1 425 ? -4.735 11.124 -10.476 1.00 84.62 425 PRO A CA 1
ATOM 3594 C C . PRO A 1 425 ? -3.797 12.306 -10.153 1.00 84.62 425 PRO A C 1
ATOM 3596 O O . PRO A 1 425 ? -3.682 13.259 -10.936 1.00 84.62 425 PRO A O 1
ATOM 3599 N N . ASN A 1 426 ? -3.144 12.259 -8.988 1.00 87.06 426 ASN A N 1
ATOM 3600 C CA . ASN A 1 426 ? -2.254 13.318 -8.493 1.00 87.06 426 ASN A CA 1
ATOM 3601 C C . ASN A 1 426 ? -0.833 13.300 -9.091 1.00 87.06 426 ASN A C 1
ATOM 3603 O O . ASN A 1 426 ? -0.073 14.227 -8.813 1.00 87.06 426 ASN A O 1
ATOM 3607 N N . GLY A 1 427 ? -0.481 12.319 -9.925 1.00 85.56 427 GLY A N 1
ATOM 3608 C CA . GLY A 1 427 ? 0.858 12.179 -10.496 1.00 85.56 427 GLY A CA 1
ATOM 3609 C C . GLY A 1 427 ? 1.827 11.440 -9.571 1.00 85.56 427 GLY A C 1
ATOM 3610 O O . GLY A 1 427 ? 1.424 10.795 -8.596 1.00 85.56 427 GLY A O 1
ATOM 3611 N N . GLY A 1 428 ? 3.121 11.585 -9.849 1.00 82.25 428 GLY A N 1
ATOM 3612 C CA . GLY A 1 428 ? 4.228 11.004 -9.093 1.00 82.25 428 GLY A CA 1
ATOM 3613 C C . GLY A 1 428 ? 4.359 9.481 -9.177 1.00 82.25 428 GLY A C 1
ATOM 3614 O O . GLY A 1 428 ? 5.084 8.915 -8.360 1.00 82.25 428 GLY A O 1
ATOM 3615 N N . TRP A 1 429 ? 3.672 8.810 -10.108 1.00 78.88 429 TRP A N 1
ATOM 3616 C CA . TRP A 1 429 ? 3.655 7.348 -10.222 1.00 78.88 429 TRP A CA 1
ATOM 3617 C C . TRP A 1 429 ? 3.652 6.885 -11.689 1.00 78.88 429 TRP A C 1
ATOM 3619 O O . TRP A 1 429 ? 2.712 6.255 -12.170 1.00 78.88 429 TRP A O 1
ATOM 3629 N N . SER A 1 430 ? 4.723 7.207 -12.410 1.00 65.06 430 SER A N 1
ATOM 3630 C CA . SER A 1 430 ? 4.784 7.104 -13.873 1.00 65.06 430 SER A CA 1
ATOM 3631 C C . SER A 1 430 ? 5.974 6.311 -14.403 1.00 65.06 430 SER A C 1
ATOM 3633 O O . SER A 1 430 ? 6.474 6.627 -15.474 1.00 65.06 430 SER A O 1
ATOM 3635 N N . ASP A 1 431 ? 6.463 5.298 -13.686 1.00 58.34 431 ASP A N 1
ATOM 3636 C CA . ASP A 1 431 ? 7.547 4.477 -14.232 1.00 58.34 431 ASP A CA 1
ATOM 3637 C C . ASP A 1 431 ? 7.007 3.543 -15.329 1.00 58.34 431 ASP A C 1
ATOM 3639 O O . ASP A 1 431 ? 6.270 2.585 -15.062 1.00 58.34 431 ASP A O 1
ATOM 3643 N N . VAL A 1 432 ? 7.284 3.902 -16.585 1.00 56.25 432 VAL A N 1
ATOM 3644 C CA . VAL A 1 432 ? 6.726 3.254 -17.772 1.00 56.25 432 VAL A CA 1
ATOM 3645 C C . VAL A 1 432 ? 7.622 2.100 -18.203 1.00 56.25 432 VAL A C 1
ATOM 3647 O O . VAL A 1 432 ? 8.809 2.267 -18.463 1.00 56.25 432 VAL A O 1
ATOM 3650 N N . ARG A 1 433 ? 7.010 0.921 -18.347 1.00 68.38 433 ARG A N 1
ATOM 3651 C CA . ARG A 1 433 ? 7.692 -0.330 -18.711 1.00 68.38 433 ARG A CA 1
ATOM 3652 C C . ARG A 1 433 ? 7.773 -0.581 -20.220 1.00 68.38 433 ARG A C 1
ATOM 3654 O O . ARG A 1 433 ? 8.529 -1.455 -20.628 1.00 68.38 433 ARG A O 1
ATOM 3661 N N . ALA A 1 434 ? 7.001 0.137 -21.047 1.00 79.38 434 ALA A N 1
ATOM 3662 C CA . ALA A 1 434 ? 6.986 -0.055 -22.498 1.00 79.38 434 ALA A CA 1
ATOM 3663 C C . ALA A 1 434 ? 6.738 1.231 -23.313 1.00 79.38 434 ALA A C 1
ATOM 3665 O O . ALA A 1 434 ? 6.041 2.146 -22.879 1.00 79.38 434 ALA A O 1
ATOM 3666 N N . TRP A 1 435 ? 7.290 1.299 -24.527 1.00 86.62 435 TRP A N 1
ATOM 3667 C CA . TRP A 1 435 ? 7.160 2.448 -25.431 1.00 86.62 435 TRP A CA 1
ATOM 3668 C C . TRP A 1 435 ? 7.382 2.079 -26.903 1.00 86.62 435 TRP A C 1
ATOM 3670 O O . TRP A 1 435 ? 8.083 1.126 -27.214 1.00 86.62 435 TRP A O 1
ATOM 3680 N N . TYR A 1 436 ? 6.834 2.849 -27.841 1.00 89.19 436 TYR A N 1
ATOM 3681 C CA . TYR A 1 436 ? 7.228 2.805 -29.251 1.00 89.19 436 TYR A CA 1
ATOM 3682 C C . TYR A 1 436 ? 8.663 3.277 -29.431 1.00 89.19 436 TYR A C 1
ATOM 3684 O O . TYR A 1 436 ? 9.070 4.248 -28.790 1.00 89.19 436 TYR A O 1
ATOM 3692 N N . MET A 1 437 ? 9.395 2.633 -30.337 1.00 91.81 437 MET A N 1
ATOM 3693 C CA . MET A 1 437 ? 10.771 3.001 -30.657 1.00 91.81 437 MET A CA 1
ATOM 3694 C C . MET A 1 437 ? 10.866 4.023 -31.796 1.00 91.81 437 MET A C 1
ATOM 3696 O O . MET A 1 437 ? 10.006 4.065 -32.676 1.00 91.81 437 MET A O 1
ATOM 3700 N N . ASP A 1 438 ? 11.931 4.824 -31.794 1.00 85.69 438 ASP A N 1
ATOM 3701 C CA . ASP A 1 438 ? 12.362 5.594 -32.960 1.00 85.69 438 ASP A CA 1
ATOM 3702 C C . ASP A 1 438 ? 13.019 4.711 -34.039 1.00 85.69 438 ASP A C 1
ATOM 3704 O O . ASP A 1 438 ? 13.321 3.539 -33.819 1.00 85.69 438 ASP A O 1
ATOM 3708 N N . ASP A 1 439 ? 13.248 5.283 -35.224 1.00 84.19 439 ASP A N 1
ATOM 3709 C CA . ASP A 1 439 ? 13.766 4.551 -36.388 1.00 84.19 439 ASP A CA 1
ATOM 3710 C C . ASP A 1 439 ? 15.301 4.362 -36.375 1.00 84.19 439 ASP A C 1
ATOM 3712 O O . ASP A 1 439 ? 15.881 3.912 -37.367 1.00 84.19 439 ASP A O 1
ATOM 3716 N N . ARG A 1 440 ? 16.004 4.727 -35.290 1.00 83.75 440 ARG A N 1
ATOM 3717 C CA . ARG A 1 440 ? 17.471 4.614 -35.228 1.00 83.75 440 ARG A CA 1
ATOM 3718 C C . ARG A 1 440 ? 17.884 3.173 -34.941 1.00 83.75 440 ARG A C 1
ATOM 3720 O O . ARG A 1 440 ? 17.336 2.509 -34.070 1.00 83.75 440 ARG A O 1
ATOM 3727 N N . THR A 1 441 ? 18.916 2.705 -35.639 1.00 81.19 441 THR A N 1
ATOM 3728 C CA . THR A 1 441 ? 19.453 1.337 -35.493 1.00 81.19 441 THR A CA 1
ATOM 3729 C C . THR A 1 441 ? 20.803 1.277 -34.775 1.00 81.19 441 THR A C 1
ATOM 3731 O O . THR A 1 441 ? 21.315 0.194 -34.502 1.00 81.19 441 THR A O 1
ATOM 3734 N N . GLU A 1 442 ? 21.415 2.430 -34.517 1.00 85.25 442 GLU A N 1
ATOM 3735 C CA . GLU A 1 442 ? 22.674 2.551 -33.782 1.00 85.25 442 GLU A CA 1
ATOM 3736 C C . GLU A 1 442 ? 22.427 2.442 -32.277 1.00 85.25 442 GLU A C 1
ATOM 3738 O O . GLU A 1 442 ? 21.389 2.879 -31.799 1.00 85.25 442 GLU A O 1
ATOM 3743 N N . HIS A 1 443 ? 23.400 1.915 -31.528 1.00 86.56 443 HIS A N 1
ATOM 3744 C CA . HIS A 1 443 ? 23.324 1.783 -30.066 1.00 86.56 443 HIS A CA 1
ATOM 3745 C C . HIS A 1 443 ? 22.048 1.077 -29.569 1.00 86.56 443 HIS A C 1
ATOM 3747 O O . HIS A 1 443 ? 21.328 1.632 -28.752 1.00 86.56 443 HIS A O 1
ATOM 3753 N N . PRO A 1 444 ? 21.795 -0.183 -29.965 1.00 87.69 444 PRO A N 1
ATOM 3754 C CA . PRO A 1 444 ? 20.535 -0.882 -29.678 1.00 87.69 444 PRO A CA 1
ATOM 3755 C C . PRO A 1 444 ? 20.198 -1.065 -28.186 1.00 87.69 444 PRO A C 1
ATOM 3757 O O . PRO A 1 444 ? 19.068 -1.428 -27.857 1.00 87.69 444 PRO A O 1
ATOM 3760 N N . GLN A 1 445 ? 21.168 -0.831 -27.296 1.00 88.31 445 GLN A N 1
ATOM 3761 C CA . GLN A 1 445 ? 21.023 -0.830 -25.834 1.00 88.31 445 GLN A CA 1
ATOM 3762 C C . GLN A 1 445 ? 20.606 0.542 -25.262 1.00 88.31 445 GLN A C 1
ATOM 3764 O O . GLN A 1 445 ? 20.438 0.667 -24.052 1.00 88.31 445 GLN A O 1
ATOM 3769 N N . ASP A 1 446 ? 20.489 1.587 -26.087 1.00 84.31 446 ASP A N 1
ATOM 3770 C CA . ASP A 1 446 ? 19.844 2.853 -25.722 1.00 84.31 446 ASP A CA 1
ATOM 3771 C C . ASP A 1 446 ? 18.322 2.675 -25.720 1.00 84.31 446 ASP A C 1
ATOM 3773 O O . ASP A 1 446 ? 17.804 1.768 -26.346 1.00 84.31 446 ASP A O 1
ATOM 3777 N N . GLU A 1 447 ? 17.558 3.532 -25.051 1.00 79.56 447 GLU A N 1
ATOM 3778 C CA . GLU A 1 447 ? 16.105 3.331 -24.920 1.00 79.56 447 GLU A CA 1
ATOM 3779 C C . GLU A 1 447 ? 15.325 3.501 -26.233 1.00 79.56 447 GLU A C 1
ATOM 3781 O O . GLU A 1 447 ? 14.300 2.857 -26.412 1.00 79.56 447 GLU A O 1
ATOM 3786 N N . HIS A 1 448 ? 15.785 4.338 -27.168 1.00 84.00 448 HIS A N 1
ATOM 3787 C CA . HIS A 1 448 ? 15.078 4.642 -28.426 1.00 84.00 448 HIS A CA 1
ATOM 3788 C C . HIS A 1 448 ? 13.620 5.117 -28.257 1.00 84.00 448 HIS A C 1
ATOM 3790 O O . HIS A 1 448 ? 12.785 4.830 -29.104 1.00 84.00 448 HIS A O 1
ATOM 3796 N N . LEU A 1 449 ? 13.267 5.824 -27.181 1.00 80.06 449 LEU A N 1
ATOM 3797 C CA . LEU A 1 449 ? 11.865 6.151 -26.896 1.00 80.06 449 LEU A CA 1
ATOM 3798 C C . LEU A 1 449 ? 11.245 7.182 -27.859 1.00 80.06 449 LEU A C 1
ATOM 3800 O O . LEU A 1 449 ? 11.724 8.310 -27.975 1.00 80.06 449 LEU A O 1
ATOM 3804 N N . LEU A 1 450 ? 10.114 6.809 -28.473 1.00 76.44 450 LEU A N 1
ATOM 3805 C CA . LEU A 1 450 ? 9.267 7.648 -29.332 1.00 76.44 450 LEU A CA 1
ATOM 3806 C C . LEU A 1 450 ? 7.907 7.984 -28.692 1.00 76.44 450 LEU A C 1
ATOM 3808 O O . LEU A 1 450 ? 7.425 9.105 -28.850 1.00 76.44 450 LEU A O 1
ATOM 3812 N N . GLY A 1 451 ? 7.282 7.050 -27.966 1.00 72.06 451 GLY A N 1
ATOM 3813 C CA . GLY A 1 451 ? 5.996 7.296 -27.298 1.00 72.06 451 GLY A CA 1
ATOM 3814 C C . GLY A 1 451 ? 5.574 6.178 -26.348 1.00 72.06 451 GLY A C 1
ATOM 3815 O O . GLY A 1 451 ? 5.627 5.012 -26.712 1.00 72.06 451 GLY A O 1
ATOM 3816 N N . GLU A 1 452 ? 5.159 6.536 -25.139 1.00 71.25 452 GLU A N 1
ATOM 3817 C CA . GLU A 1 452 ? 4.844 5.604 -24.048 1.00 71.25 452 GLU A CA 1
ATOM 3818 C C . GLU A 1 452 ? 3.626 4.715 -24.337 1.00 71.25 452 GLU A C 1
ATOM 3820 O O . GLU A 1 452 ? 2.705 5.093 -25.069 1.00 71.25 452 GLU A O 1
ATOM 3825 N N . VAL A 1 453 ? 3.632 3.516 -23.749 1.00 70.50 453 VAL A N 1
ATOM 3826 C CA . VAL A 1 453 ? 2.581 2.508 -23.899 1.00 70.50 453 VAL A CA 1
ATOM 3827 C C . VAL A 1 453 ? 2.356 1.826 -22.547 1.00 70.50 453 VAL A C 1
ATOM 3829 O O . VAL A 1 453 ? 3.266 1.223 -21.983 1.00 70.50 453 VAL A O 1
ATOM 3832 N N . ASP A 1 454 ? 1.129 1.884 -22.028 1.00 65.25 454 ASP A N 1
ATOM 3833 C CA . ASP A 1 454 ? 0.753 1.101 -20.847 1.00 65.25 454 ASP A CA 1
ATOM 3834 C C . ASP A 1 454 ? 0.646 -0.410 -21.162 1.00 65.25 454 ASP A C 1
ATOM 3836 O O . ASP A 1 454 ? 0.541 -0.827 -22.319 1.00 65.25 454 ASP A O 1
ATOM 3840 N N . THR A 1 455 ? 0.669 -1.261 -20.132 1.00 64.12 455 THR A N 1
ATOM 3841 C CA . THR A 1 455 ? 0.643 -2.727 -20.301 1.00 64.12 455 THR A CA 1
ATOM 3842 C C . THR A 1 455 ? -0.651 -3.247 -20.922 1.00 64.12 455 THR A C 1
ATOM 3844 O O . THR A 1 455 ? -0.619 -4.236 -21.652 1.00 64.12 455 THR A O 1
ATOM 3847 N N . THR A 1 456 ? -1.778 -2.562 -20.707 1.00 63.72 456 THR A N 1
ATOM 3848 C CA . THR A 1 456 ? -3.063 -2.922 -21.322 1.00 63.72 456 THR A CA 1
ATOM 3849 C C . THR A 1 456 ? -3.025 -2.687 -22.830 1.00 63.72 456 THR A C 1
ATOM 3851 O O . THR A 1 456 ? -3.427 -3.550 -23.606 1.00 63.72 456 THR A O 1
ATOM 3854 N N . THR A 1 457 ? -2.487 -1.550 -23.259 1.00 73.50 457 THR A N 1
ATOM 3855 C CA . THR A 1 457 ? -2.313 -1.171 -24.660 1.00 73.50 457 THR A CA 1
ATOM 3856 C C . THR A 1 457 ? -1.269 -2.055 -25.332 1.00 73.50 457 THR A C 1
ATOM 3858 O O . THR A 1 457 ? -1.476 -2.473 -26.472 1.00 73.50 457 THR A O 1
ATOM 3861 N N . LEU A 1 458 ? -0.176 -2.384 -24.634 1.00 79.44 458 LEU A N 1
ATOM 3862 C CA . LEU A 1 458 ? 0.805 -3.363 -25.096 1.00 79.44 458 LEU A CA 1
ATOM 3863 C C . LEU A 1 458 ? 0.132 -4.711 -25.373 1.00 79.44 458 LEU A C 1
ATOM 3865 O O . LEU A 1 458 ? 0.198 -5.191 -26.504 1.00 79.44 458 LEU A O 1
ATOM 3869 N N . CYS A 1 459 ? -0.564 -5.280 -24.386 1.00 78.12 459 CYS A N 1
ATOM 3870 C CA . CYS A 1 459 ? -1.261 -6.556 -24.522 1.00 78.12 459 CYS A CA 1
ATOM 3871 C C . CYS A 1 459 ? -2.318 -6.509 -25.635 1.00 78.12 459 CYS A C 1
ATOM 3873 O O . CYS A 1 459 ? -2.313 -7.353 -26.525 1.00 78.12 459 CYS A O 1
ATOM 3875 N N . ALA A 1 460 ? -3.155 -5.470 -25.688 1.00 73.38 460 ALA A N 1
ATOM 3876 C CA . ALA A 1 460 ? -4.179 -5.333 -26.724 1.00 73.38 460 ALA A CA 1
ATOM 3877 C C . ALA A 1 460 ? -3.596 -5.265 -28.148 1.00 73.38 460 ALA A C 1
ATOM 3879 O O . ALA A 1 460 ? -4.192 -5.782 -29.092 1.00 73.38 460 ALA A O 1
ATOM 3880 N N . ARG A 1 461 ? -2.430 -4.629 -28.323 1.00 81.75 461 ARG A N 1
ATOM 3881 C CA . ARG A 1 461 ? -1.799 -4.455 -29.641 1.00 81.75 461 ARG A CA 1
ATOM 3882 C C . ARG A 1 461 ? -0.924 -5.622 -30.074 1.00 81.75 461 ARG A C 1
ATOM 3884 O O . ARG A 1 461 ? -0.698 -5.761 -31.275 1.00 81.75 461 ARG A O 1
ATOM 3891 N N . THR A 1 462 ? -0.397 -6.393 -29.126 1.00 89.12 462 THR A N 1
ATOM 3892 C CA . THR A 1 462 ? 0.682 -7.359 -29.387 1.00 89.12 462 THR A CA 1
ATOM 3893 C C . THR A 1 462 ? 0.406 -8.755 -28.839 1.00 89.12 462 THR A C 1
ATOM 3895 O O . THR A 1 462 ? 1.050 -9.703 -29.273 1.00 89.12 462 THR A O 1
ATOM 3898 N N . GLY A 1 463 ? -0.531 -8.910 -27.905 1.00 84.06 463 GLY A N 1
ATOM 3899 C CA . GLY A 1 463 ? -0.749 -10.136 -27.136 1.00 84.06 463 GLY A CA 1
ATOM 3900 C C . GLY A 1 463 ? 0.334 -10.424 -26.091 1.00 84.06 463 GLY A C 1
ATOM 3901 O O . GLY A 1 463 ? 0.304 -11.488 -25.486 1.00 84.06 463 GLY A O 1
ATOM 3902 N N . VAL A 1 464 ? 1.302 -9.520 -25.891 1.00 89.69 464 VAL A N 1
ATOM 3903 C CA . VAL A 1 464 ? 2.340 -9.668 -24.861 1.00 89.69 464 VAL A CA 1
ATOM 3904 C C . VAL A 1 464 ? 1.737 -9.453 -23.482 1.00 89.69 464 VAL A C 1
ATOM 3906 O O . VAL A 1 464 ? 1.110 -8.425 -23.223 1.00 89.69 464 VAL A O 1
ATOM 3909 N N . GLU A 1 465 ? 1.993 -10.393 -22.579 1.00 84.25 465 GLU A N 1
ATOM 3910 C CA . GLU A 1 465 ? 1.586 -10.294 -21.181 1.00 84.25 465 GLU A CA 1
ATOM 3911 C C . GLU A 1 465 ? 2.796 -10.057 -20.285 1.00 84.25 465 GLU A C 1
ATOM 3913 O O . GLU A 1 465 ? 3.855 -10.663 -20.466 1.00 84.25 465 GLU A O 1
ATOM 3918 N N . ILE A 1 466 ? 2.622 -9.189 -19.288 1.00 80.06 466 ILE A N 1
ATOM 3919 C CA . ILE A 1 466 ? 3.629 -8.916 -18.266 1.00 80.06 466 ILE A CA 1
ATOM 3920 C C . ILE A 1 466 ? 3.002 -9.193 -16.908 1.00 80.06 466 ILE A C 1
ATOM 3922 O O . ILE A 1 466 ? 2.051 -8.535 -16.491 1.00 80.06 466 ILE A O 1
ATOM 3926 N N . TRP A 1 467 ? 3.572 -10.160 -16.210 1.00 71.88 467 TRP A N 1
ATOM 3927 C CA . TRP A 1 467 ? 3.220 -10.530 -14.853 1.00 71.88 467 TRP A CA 1
ATOM 3928 C C . TRP A 1 467 ? 4.347 -10.100 -13.923 1.00 71.88 467 TRP A C 1
ATOM 3930 O O . TRP A 1 467 ? 5.512 -10.142 -14.301 1.00 71.88 467 TRP A O 1
ATOM 3940 N N . TYR A 1 468 ? 4.019 -9.714 -12.694 1.00 74.00 468 TYR A N 1
ATOM 3941 C CA . TYR A 1 468 ? 5.032 -9.408 -11.688 1.00 74.00 468 TYR A CA 1
ATOM 3942 C C . TYR A 1 468 ? 4.994 -10.439 -10.564 1.00 74.00 468 TYR A C 1
ATOM 3944 O O . TYR A 1 468 ? 3.957 -10.663 -9.933 1.00 74.00 468 TYR A O 1
ATOM 3952 N N . PHE A 1 469 ? 6.149 -11.033 -10.291 1.00 67.62 469 PHE A N 1
ATOM 3953 C CA . PHE A 1 469 ? 6.392 -11.952 -9.195 1.00 67.62 469 PHE A CA 1
ATOM 3954 C C . PHE A 1 469 ? 7.518 -11.401 -8.336 1.00 67.62 469 PHE A C 1
ATOM 3956 O O . PHE A 1 469 ? 8.582 -11.037 -8.815 1.00 67.62 469 PHE A O 1
ATOM 3963 N N . HIS A 1 470 ? 7.294 -11.339 -7.034 1.00 65.44 470 HIS A N 1
ATOM 3964 C CA . HIS A 1 470 ? 8.256 -10.731 -6.130 1.00 65.44 470 HIS A CA 1
ATOM 3965 C C . HIS A 1 470 ? 9.578 -11.537 -6.112 1.00 65.44 470 HIS A C 1
ATOM 3967 O O . HIS A 1 470 ? 9.521 -12.736 -5.819 1.00 65.44 470 HIS A O 1
ATOM 3973 N N . PRO A 1 471 ? 10.761 -10.923 -6.338 1.00 60.66 471 PRO A N 1
ATOM 3974 C CA . PRO A 1 471 ? 12.057 -11.619 -6.408 1.00 60.66 471 PRO A CA 1
ATOM 3975 C C . PRO A 1 471 ? 12.334 -12.580 -5.246 1.00 60.66 471 PRO A C 1
ATOM 3977 O O . PRO A 1 471 ? 12.779 -13.707 -5.454 1.00 60.66 471 PRO A O 1
ATOM 3980 N N . ASP A 1 472 ? 11.977 -12.187 -4.022 1.00 56.41 472 ASP A N 1
ATOM 3981 C CA . ASP A 1 472 ? 12.138 -13.035 -2.833 1.00 56.41 472 ASP A CA 1
ATOM 3982 C C . ASP A 1 472 ? 11.359 -14.359 -2.886 1.00 56.41 472 ASP A C 1
ATOM 3984 O O . ASP A 1 472 ? 11.844 -15.367 -2.377 1.00 56.41 472 ASP A O 1
ATOM 3988 N N . GLN A 1 473 ? 10.175 -14.396 -3.509 1.00 56.91 473 GLN A N 1
ATOM 3989 C CA . GLN A 1 473 ? 9.417 -15.646 -3.671 1.00 56.91 473 GLN A CA 1
ATOM 3990 C C . GLN A 1 473 ? 10.148 -16.587 -4.638 1.00 56.91 473 GLN A C 1
ATOM 3992 O O . GLN A 1 473 ? 10.243 -17.790 -4.411 1.00 56.91 473 GLN A O 1
ATOM 3997 N N . ILE A 1 474 ? 10.751 -16.016 -5.678 1.00 61.50 474 ILE A N 1
ATOM 3998 C CA . ILE A 1 474 ? 11.408 -16.757 -6.754 1.00 61.50 474 ILE A CA 1
ATOM 3999 C C . ILE A 1 474 ? 12.771 -17.315 -6.310 1.00 61.50 474 ILE A C 1
ATOM 4001 O O . ILE A 1 474 ? 13.142 -18.429 -6.689 1.00 61.50 474 ILE A O 1
ATOM 4005 N N . LEU A 1 475 ? 13.509 -16.563 -5.484 1.00 52.62 475 LEU A N 1
ATOM 4006 C CA . LEU A 1 475 ? 14.862 -16.905 -5.025 1.00 52.62 475 LEU A CA 1
ATOM 4007 C C . LEU A 1 475 ? 14.895 -17.880 -3.835 1.00 52.62 475 LEU A C 1
ATOM 4009 O O . LEU A 1 475 ? 15.921 -18.514 -3.600 1.00 52.62 475 LEU A O 1
ATOM 4013 N N . ILE A 1 476 ? 13.802 -18.011 -3.073 1.00 48.41 476 ILE A N 1
ATOM 4014 C CA . ILE A 1 476 ? 13.720 -18.897 -1.891 1.00 48.41 476 ILE A CA 1
ATOM 4015 C C . ILE A 1 476 ? 13.219 -20.311 -2.263 1.00 48.41 476 ILE A C 1
ATOM 4017 O O . ILE A 1 476 ? 13.194 -21.203 -1.421 1.00 48.41 476 ILE A O 1
ATOM 4021 N N . GLY A 1 477 ? 12.870 -20.554 -3.532 1.00 52.00 477 GLY A N 1
ATOM 4022 C CA . GLY A 1 477 ? 12.418 -21.865 -4.018 1.00 52.00 477 GLY A CA 1
ATOM 4023 C C . GLY A 1 477 ? 10.953 -22.195 -3.706 1.00 52.00 477 GLY A C 1
ATOM 4024 O O . GLY A 1 477 ? 10.494 -23.280 -4.047 1.00 52.00 477 GLY A O 1
ATOM 4025 N N . ASN A 1 478 ? 10.207 -21.262 -3.106 1.00 58.41 478 ASN A N 1
ATOM 4026 C CA . ASN A 1 478 ? 8.759 -21.363 -2.931 1.00 58.41 478 ASN A CA 1
ATOM 4027 C C . ASN A 1 478 ? 8.064 -20.585 -4.051 1.00 58.41 478 ASN A C 1
ATOM 4029 O O . ASN A 1 478 ? 7.818 -19.385 -3.921 1.00 58.41 478 ASN A O 1
ATOM 4033 N N . GLU A 1 479 ? 7.748 -21.271 -5.151 1.00 65.31 479 GLU A N 1
ATOM 4034 C CA . GLU A 1 479 ? 6.957 -20.684 -6.235 1.00 65.31 479 GLU A CA 1
ATOM 4035 C C . GLU A 1 479 ? 5.632 -20.135 -5.692 1.00 65.31 479 GLU A C 1
ATOM 4037 O O . GLU A 1 479 ? 4.944 -20.785 -4.899 1.00 65.31 479 GLU A O 1
ATOM 4042 N N . SER A 1 480 ? 5.268 -18.918 -6.100 1.00 66.88 480 SER A N 1
ATOM 4043 C CA . SER A 1 480 ? 4.013 -18.321 -5.656 1.00 66.88 480 SER A CA 1
ATOM 4044 C C . SER A 1 480 ? 2.822 -19.155 -6.159 1.00 66.88 480 SER A C 1
ATOM 4046 O O . SER A 1 480 ? 2.870 -19.682 -7.275 1.00 66.88 480 SER A O 1
ATOM 4048 N N . PRO A 1 481 ? 1.706 -19.246 -5.408 1.00 69.94 481 PRO A N 1
ATOM 4049 C CA . PRO A 1 481 ? 0.511 -19.949 -5.880 1.00 69.94 481 PRO A CA 1
ATOM 4050 C C . PRO A 1 481 ? 0.002 -19.443 -7.236 1.00 69.94 481 PRO A C 1
ATOM 4052 O O . PRO A 1 481 ? -0.554 -20.215 -8.013 1.00 69.94 481 PRO A O 1
ATOM 4055 N N . SER A 1 482 ? 0.211 -18.158 -7.543 1.00 68.50 482 SER A N 1
ATOM 4056 C CA . SER A 1 482 ? -0.131 -17.568 -8.837 1.00 68.50 482 SER A CA 1
ATOM 4057 C C . SER A 1 482 ? 0.788 -18.035 -9.966 1.00 68.50 482 SER A C 1
ATOM 4059 O O . SER A 1 482 ? 0.279 -18.308 -11.049 1.00 68.50 482 SER A O 1
ATOM 4061 N N . LEU A 1 483 ? 2.097 -18.188 -9.727 1.00 78.81 483 LEU A N 1
ATOM 4062 C CA . LEU A 1 483 ? 3.024 -18.737 -10.720 1.00 78.81 483 LEU A CA 1
ATOM 4063 C C . LEU A 1 483 ? 2.728 -20.218 -10.972 1.00 78.81 483 LEU A C 1
ATOM 4065 O O . LEU A 1 483 ? 2.654 -20.633 -12.122 1.00 78.81 483 LEU A O 1
ATOM 4069 N N . ILE A 1 484 ? 2.472 -20.994 -9.911 1.00 82.62 484 ILE A N 1
ATOM 4070 C CA . ILE A 1 484 ? 2.074 -22.408 -10.017 1.00 82.62 484 ILE A CA 1
ATOM 4071 C C . ILE A 1 484 ? 0.782 -22.535 -10.824 1.00 82.62 484 ILE A C 1
ATOM 4073 O O . ILE A 1 484 ? 0.692 -23.354 -11.736 1.00 82.62 484 ILE A O 1
ATOM 4077 N N . LYS A 1 485 ? -0.225 -21.713 -10.509 1.00 80.56 485 LYS A N 1
ATOM 4078 C CA . LYS A 1 485 ? -1.487 -21.704 -11.245 1.00 80.56 485 LYS A CA 1
ATOM 4079 C C . LYS A 1 485 ? -1.269 -21.348 -12.715 1.00 80.56 485 LYS A C 1
ATOM 4081 O O . LYS A 1 485 ? -1.761 -22.069 -13.568 1.00 80.56 485 LYS A O 1
ATOM 4086 N N . LEU A 1 486 ? -0.497 -20.301 -13.009 1.00 83.38 486 LEU A N 1
ATOM 4087 C CA . LEU A 1 486 ? -0.180 -19.896 -14.380 1.00 83.38 486 LEU A CA 1
ATOM 4088 C C . LEU A 1 486 ? 0.530 -21.017 -15.155 1.00 83.38 486 LEU A C 1
ATOM 4090 O O . LEU A 1 486 ? 0.136 -21.320 -16.278 1.00 83.38 486 LEU A O 1
ATOM 4094 N N . LYS A 1 487 ? 1.526 -21.666 -14.534 1.00 89.62 487 LYS A N 1
ATOM 4095 C CA . LYS A 1 487 ? 2.232 -22.827 -15.097 1.00 89.62 487 LYS A CA 1
ATOM 4096 C C . LYS A 1 487 ? 1.264 -23.967 -15.410 1.00 89.62 487 LYS A C 1
ATOM 4098 O O . LYS A 1 487 ? 1.323 -24.525 -16.499 1.00 89.62 487 LYS A O 1
ATOM 4103 N N . ASN A 1 488 ? 0.352 -24.286 -14.494 1.00 90.38 488 ASN A N 1
ATOM 4104 C CA . ASN A 1 488 ? -0.631 -25.353 -14.688 1.00 90.38 488 ASN A CA 1
ATOM 4105 C C . ASN A 1 488 ? -1.663 -25.009 -15.770 1.00 90.38 488 ASN A C 1
ATOM 4107 O O . ASN A 1 488 ? -1.927 -25.837 -16.637 1.00 90.38 488 ASN A O 1
ATOM 4111 N N . ASP A 1 489 ? -2.214 -23.794 -15.741 1.00 88.50 489 ASP A N 1
ATOM 4112 C CA . ASP A 1 489 ? -3.246 -23.333 -16.675 1.00 88.50 489 ASP A CA 1
ATOM 4113 C C . ASP A 1 489 ? -2.715 -23.281 -18.119 1.00 88.50 489 ASP A C 1
ATOM 4115 O O . ASP A 1 489 ? -3.463 -23.546 -19.059 1.00 88.50 489 ASP A O 1
ATOM 4119 N N . ARG A 1 490 ? -1.420 -22.978 -18.299 1.00 89.69 490 ARG A N 1
ATOM 4120 C CA . ARG A 1 490 ? -0.761 -22.898 -19.615 1.00 89.69 490 ARG A CA 1
ATOM 4121 C C . ARG A 1 490 ? 0.092 -24.113 -19.985 1.00 89.69 490 ARG A C 1
ATOM 4123 O O . ARG A 1 490 ? 0.649 -24.155 -21.076 1.00 89.69 490 ARG A O 1
ATOM 4130 N N . GLY A 1 491 ? 0.177 -25.116 -19.112 1.00 92.62 491 GLY A N 1
ATOM 4131 C CA . GLY A 1 491 ? 0.911 -26.355 -19.379 1.00 92.62 491 GLY A CA 1
ATOM 4132 C C . GLY A 1 491 ? 2.433 -26.187 -19.453 1.00 92.62 491 GLY A C 1
ATOM 4133 O O . GLY A 1 491 ? 3.082 -26.871 -20.242 1.00 92.62 491 GLY A O 1
ATOM 4134 N N . TYR A 1 492 ? 3.017 -25.297 -18.648 1.00 92.62 492 TYR A N 1
ATOM 4135 C CA . TYR A 1 492 ? 4.468 -25.113 -18.568 1.00 92.62 492 TYR A CA 1
ATOM 4136 C C . TYR A 1 492 ? 5.118 -26.264 -17.789 1.00 92.62 492 TYR A C 1
ATOM 4138 O O . TYR A 1 492 ? 5.181 -26.248 -16.558 1.00 92.62 492 TYR A O 1
ATOM 4146 N N . THR A 1 493 ? 5.579 -27.287 -18.505 1.00 91.25 493 THR A N 1
ATOM 4147 C CA . THR A 1 493 ? 6.094 -28.539 -17.927 1.00 91.25 493 THR A CA 1
ATOM 4148 C C . THR A 1 493 ? 7.615 -28.602 -17.822 1.00 91.25 493 THR A C 1
ATOM 4150 O O . THR A 1 493 ? 8.129 -29.525 -17.194 1.00 91.25 493 THR A O 1
ATOM 4153 N N . TYR A 1 494 ? 8.335 -27.664 -18.438 1.00 91.50 494 TYR A N 1
ATOM 4154 C CA . TYR A 1 494 ? 9.796 -27.606 -18.404 1.00 91.50 494 TYR A CA 1
ATOM 4155 C C . TYR A 1 494 ? 10.273 -26.192 -18.066 1.00 91.50 494 TYR A C 1
ATOM 4157 O O . TYR A 1 494 ? 9.682 -25.202 -18.503 1.00 91.50 494 TYR A O 1
ATOM 4165 N N . GLU A 1 495 ? 11.358 -26.102 -17.300 1.00 91.44 495 GLU A N 1
ATOM 4166 C CA . GLU A 1 495 ? 11.997 -24.844 -16.930 1.00 91.44 495 GLU A CA 1
ATOM 4167 C C . GLU A 1 495 ? 13.518 -24.982 -16.853 1.00 91.44 495 GLU A C 1
ATOM 4169 O O . GLU A 1 495 ? 14.051 -26.033 -16.500 1.00 91.44 495 GLU A O 1
ATOM 4174 N N . ASP A 1 496 ? 14.222 -23.900 -17.167 1.00 92.38 496 ASP A N 1
ATOM 4175 C CA . ASP A 1 496 ? 15.656 -23.771 -16.926 1.00 92.38 496 ASP A CA 1
ATOM 4176 C C . ASP A 1 496 ? 16.036 -22.310 -16.637 1.00 92.38 496 ASP A C 1
ATOM 4178 O O . ASP A 1 496 ? 15.183 -21.422 -16.619 1.00 92.38 496 ASP A O 1
ATOM 4182 N N . GLU A 1 497 ? 17.316 -22.043 -16.374 1.00 92.62 497 GLU A N 1
ATOM 4183 C CA . GLU A 1 497 ? 17.819 -20.683 -16.173 1.00 92.62 497 GLU A CA 1
ATOM 4184 C C . GLU A 1 497 ? 18.875 -20.328 -17.219 1.00 92.62 497 GLU A C 1
ATOM 4186 O O . GLU A 1 497 ? 19.757 -21.122 -17.551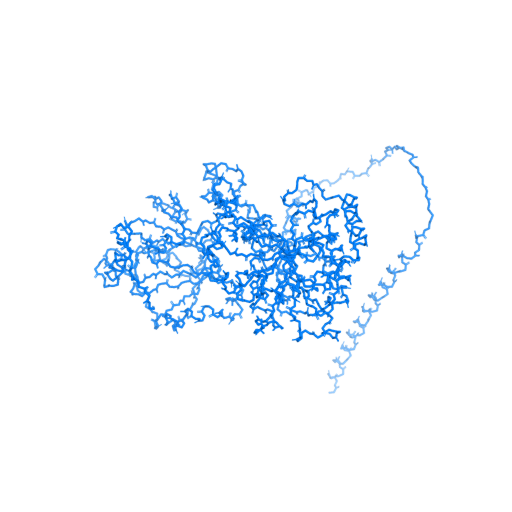 1.00 92.62 497 GLU A O 1
ATOM 4191 N N . ILE A 1 498 ? 18.807 -19.092 -17.709 1.00 91.62 498 ILE A N 1
ATOM 4192 C CA . ILE A 1 498 ? 19.823 -18.487 -18.560 1.00 91.62 498 ILE A CA 1
ATOM 4193 C C . ILE A 1 498 ? 20.446 -17.292 -17.845 1.00 91.62 498 ILE A C 1
ATOM 4195 O O . ILE A 1 498 ? 19.763 -16.490 -17.209 1.00 91.62 498 ILE A O 1
ATOM 4199 N N . LYS A 1 499 ? 21.764 -17.164 -17.978 1.00 93.81 499 LYS A N 1
ATOM 4200 C CA . LYS A 1 499 ? 22.533 -16.017 -17.507 1.00 93.81 499 LYS A CA 1
ATOM 4201 C C . LYS A 1 499 ? 23.291 -15.418 -18.685 1.00 93.81 499 LYS A C 1
ATOM 4203 O O . LYS A 1 499 ? 24.041 -16.125 -19.360 1.00 93.81 499 LYS A O 1
ATOM 4208 N N . LEU A 1 500 ? 23.066 -14.136 -18.945 1.00 92.88 500 LEU A N 1
ATOM 4209 C CA . LEU A 1 500 ? 23.747 -13.357 -19.972 1.00 92.88 500 LEU A CA 1
ATOM 4210 C C . LEU A 1 500 ? 24.579 -12.279 -19.292 1.00 92.88 500 LEU A C 1
ATOM 4212 O O . LEU A 1 500 ? 24.051 -11.367 -18.665 1.00 92.88 500 LEU A O 1
ATOM 4216 N N . GLU A 1 501 ? 25.892 -12.423 -19.419 1.00 92.12 501 GLU A N 1
ATOM 4217 C CA . GLU A 1 501 ? 26.897 -11.493 -18.919 1.00 92.12 501 GLU A CA 1
ATOM 4218 C C . GLU A 1 501 ? 28.136 -11.561 -19.826 1.00 92.12 501 GLU A C 1
ATOM 4220 O O . GLU A 1 501 ? 28.361 -12.603 -20.452 1.00 92.12 501 GLU A O 1
ATOM 4225 N N . PRO A 1 502 ? 28.984 -10.518 -19.896 1.00 89.50 502 PRO A N 1
ATOM 4226 C CA . PRO A 1 502 ? 30.104 -10.482 -20.838 1.00 89.50 502 PRO A CA 1
ATOM 4227 C C . PRO A 1 502 ? 31.143 -11.596 -20.652 1.00 89.50 502 PRO A C 1
ATOM 4229 O O . PRO A 1 502 ? 31.955 -11.825 -21.545 1.00 89.50 502 PRO A O 1
ATOM 4232 N N . SER A 1 503 ? 31.146 -12.268 -19.497 1.00 85.94 503 SER A N 1
ATOM 4233 C CA . SER A 1 503 ? 32.095 -13.327 -19.150 1.00 85.94 503 SER A CA 1
ATOM 4234 C C . SER A 1 503 ? 31.748 -14.702 -19.742 1.00 85.94 503 SER A C 1
ATOM 4236 O O . SER A 1 503 ? 32.596 -15.593 -19.700 1.00 85.94 503 SER A O 1
ATOM 4238 N N . ILE A 1 504 ? 30.548 -14.901 -20.309 1.00 85.62 504 ILE A N 1
ATOM 4239 C CA . ILE A 1 504 ? 30.169 -16.197 -20.896 1.00 85.62 504 ILE A CA 1
ATOM 4240 C C . ILE A 1 504 ? 30.810 -16.418 -22.274 1.00 85.62 504 ILE A C 1
ATOM 4242 O O . ILE A 1 504 ? 30.957 -15.497 -23.081 1.00 85.62 504 ILE A O 1
ATOM 4246 N N . GLU A 1 505 ? 31.119 -17.675 -22.589 1.00 86.06 505 GLU A N 1
ATOM 4247 C CA . GLU A 1 505 ? 31.602 -18.060 -23.916 1.00 86.06 505 GLU A CA 1
ATOM 4248 C C . GLU A 1 505 ? 30.541 -17.770 -24.995 1.00 86.06 505 GLU A C 1
ATOM 4250 O O . GLU A 1 505 ? 29.333 -17.938 -24.779 1.00 86.06 505 GLU A O 1
ATOM 4255 N N . ASN A 1 506 ? 30.997 -17.302 -26.159 1.00 87.75 506 ASN A N 1
ATOM 4256 C CA . ASN A 1 506 ? 30.159 -16.915 -27.299 1.00 87.75 506 ASN A CA 1
ATOM 4257 C C . ASN A 1 506 ? 29.105 -15.835 -26.981 1.00 87.75 506 ASN A C 1
ATOM 4259 O O . ASN A 1 506 ? 28.087 -15.749 -27.668 1.00 87.75 506 ASN A O 1
ATOM 4263 N N . TYR A 1 507 ? 29.342 -14.974 -25.977 1.00 88.25 507 TYR A N 1
ATOM 4264 C CA . TYR A 1 507 ? 28.438 -13.872 -25.608 1.00 88.25 507 TYR A CA 1
ATOM 4265 C C . TYR A 1 507 ? 28.000 -13.039 -26.823 1.00 88.25 507 TYR A C 1
ATOM 4267 O O . TYR A 1 507 ? 26.810 -12.851 -27.055 1.00 88.25 507 TYR A O 1
ATOM 4275 N N . GLN A 1 508 ? 28.952 -12.616 -27.661 1.00 88.50 508 GLN A N 1
ATOM 4276 C CA . GLN A 1 508 ? 28.670 -11.799 -28.848 1.00 88.50 508 GLN A CA 1
ATOM 4277 C C . GLN A 1 508 ? 27.838 -12.530 -29.910 1.00 88.50 508 GLN A C 1
ATOM 4279 O O . GLN A 1 508 ? 27.023 -11.911 -30.590 1.00 88.50 508 GLN A O 1
ATOM 4284 N N . GLU A 1 509 ? 28.019 -13.841 -30.069 1.00 90.19 509 GLU A N 1
ATOM 4285 C CA . GLU A 1 509 ? 27.226 -14.636 -31.012 1.00 90.19 509 GLU A CA 1
ATOM 4286 C C . GLU A 1 509 ? 25.803 -14.837 -30.495 1.00 90.19 509 GLU A C 1
ATOM 4288 O O . GLU A 1 509 ? 24.847 -14.647 -31.243 1.00 90.19 509 GLU A O 1
ATOM 4293 N N . LYS A 1 510 ? 25.650 -15.120 -29.195 1.00 89.50 510 LYS A N 1
ATOM 4294 C CA . LYS A 1 510 ? 24.341 -15.209 -28.538 1.00 89.50 510 LYS A CA 1
ATOM 4295 C C . LYS A 1 510 ? 23.568 -13.898 -28.643 1.00 89.50 510 LYS A C 1
ATOM 4297 O O . LYS A 1 510 ? 22.400 -13.922 -29.011 1.00 89.50 510 LYS A O 1
ATOM 4302 N N . LEU A 1 511 ? 24.224 -12.760 -28.402 1.00 90.88 511 LEU A N 1
ATOM 4303 C CA . LEU A 1 511 ? 23.604 -11.445 -28.575 1.00 90.88 511 LEU A CA 1
ATOM 4304 C C . LEU A 1 511 ? 23.119 -11.217 -30.008 1.00 90.88 511 LEU A C 1
ATOM 4306 O O . LEU A 1 511 ? 22.017 -10.716 -30.199 1.00 90.88 511 LEU A O 1
ATOM 4310 N N . LYS A 1 512 ? 23.902 -11.613 -31.020 1.00 91.81 512 LYS A N 1
ATOM 4311 C CA . LYS A 1 512 ? 23.474 -11.510 -32.424 1.00 91.81 512 LYS A CA 1
ATOM 4312 C C . LYS A 1 512 ? 22.246 -12.365 -32.721 1.00 91.81 512 LYS A C 1
ATOM 4314 O O . LYS A 1 512 ? 21.391 -11.924 -33.479 1.00 91.81 512 LYS A O 1
ATOM 4319 N N . ILE A 1 513 ? 22.161 -13.561 -32.137 1.00 91.56 513 ILE A N 1
ATOM 4320 C CA . ILE A 1 513 ? 21.008 -14.454 -32.303 1.00 91.56 513 ILE A CA 1
ATOM 4321 C C . ILE A 1 513 ? 19.769 -13.847 -31.641 1.00 91.56 513 ILE A C 1
ATOM 4323 O O . ILE A 1 513 ? 18.744 -13.717 -32.298 1.00 91.56 513 ILE A O 1
ATOM 4327 N N . PHE A 1 514 ? 19.871 -13.426 -30.377 1.00 92.94 514 PHE A N 1
ATOM 4328 C CA . PHE A 1 514 ? 18.735 -12.857 -29.647 1.00 92.94 514 PHE A CA 1
ATOM 4329 C C . PHE A 1 514 ? 18.262 -11.524 -30.225 1.00 92.94 514 PHE A C 1
ATOM 4331 O O . PHE A 1 514 ? 17.066 -11.243 -30.202 1.00 92.94 514 PHE A O 1
ATOM 4338 N N . PHE A 1 515 ? 19.177 -10.714 -30.763 1.00 95.44 515 PHE A N 1
ATOM 4339 C CA . PHE A 1 515 ? 18.837 -9.400 -31.298 1.00 95.44 515 PHE A CA 1
ATOM 4340 C C . PHE A 1 515 ? 18.380 -9.420 -32.767 1.00 95.44 515 PHE A C 1
ATOM 4342 O O . PHE A 1 515 ? 17.820 -8.434 -33.253 1.00 95.44 515 PHE A O 1
ATOM 4349 N N . ALA A 1 516 ? 18.594 -10.520 -33.495 1.00 95.62 516 ALA A N 1
ATOM 4350 C CA . ALA A 1 516 ? 17.989 -10.695 -34.812 1.00 95.62 516 ALA A CA 1
ATOM 4351 C C . ALA A 1 516 ? 16.458 -10.725 -34.673 1.00 95.62 516 ALA A C 1
ATOM 4353 O O . ALA A 1 516 ? 15.944 -11.345 -33.755 1.00 95.62 516 ALA A O 1
ATOM 4354 N N . GLU A 1 517 ? 15.713 -10.064 -35.561 1.00 96.56 517 GLU A N 1
ATOM 4355 C CA . GLU A 1 517 ? 14.242 -10.114 -35.531 1.00 96.56 517 GLU A CA 1
ATOM 4356 C C . GLU A 1 517 ? 13.753 -11.520 -35.909 1.00 96.56 517 GLU A C 1
ATOM 4358 O O . GLU A 1 517 ? 13.994 -12.003 -37.023 1.00 96.56 517 GLU A O 1
ATOM 4363 N N . HIS A 1 518 ? 13.054 -12.172 -34.982 1.00 96.50 518 HIS A N 1
ATOM 4364 C CA . HIS A 1 518 ? 12.598 -13.550 -35.129 1.00 96.50 518 HIS A CA 1
ATOM 4365 C C . HIS A 1 518 ? 11.243 -13.783 -34.462 1.00 96.50 518 HIS A C 1
ATOM 4367 O O . HIS A 1 518 ? 10.694 -12.912 -33.791 1.00 96.50 518 HIS A O 1
ATOM 4373 N N . LEU A 1 519 ? 10.682 -14.966 -34.696 1.00 94.12 519 LEU A N 1
ATOM 4374 C CA . LEU A 1 519 ? 9.524 -15.483 -33.978 1.00 94.12 519 LEU A CA 1
ATOM 4375 C C . LEU A 1 519 ? 9.773 -16.917 -33.514 1.00 94.12 519 LEU A C 1
ATOM 4377 O O . LEU A 1 519 ? 10.681 -17.593 -34.009 1.00 94.12 519 LEU A O 1
ATOM 4381 N N . HIS A 1 520 ? 8.901 -17.390 -32.628 1.00 92.94 520 HIS A N 1
ATOM 4382 C CA . HIS A 1 520 ? 8.836 -18.783 -32.198 1.00 92.94 520 HIS A CA 1
ATOM 4383 C C . HIS A 1 520 ? 7.477 -19.415 -32.531 1.00 92.94 520 HIS A C 1
ATOM 4385 O O . HIS A 1 520 ? 6.468 -18.730 -32.749 1.00 92.94 520 HIS A O 1
ATOM 4391 N N . SER A 1 521 ? 7.471 -20.744 -32.643 1.00 89.75 521 SER A N 1
ATOM 4392 C CA . SER A 1 521 ? 6.257 -21.548 -32.847 1.00 89.75 521 SER A CA 1
ATOM 4393 C C . SER A 1 521 ? 5.403 -21.650 -31.588 1.00 89.75 521 SER A C 1
ATOM 4395 O O . SER A 1 521 ? 4.193 -21.816 -31.705 1.00 89.75 521 SER A O 1
ATOM 4397 N N . ASP A 1 522 ? 6.044 -21.500 -30.432 1.00 90.56 522 ASP A N 1
ATOM 4398 C CA . ASP A 1 522 ? 5.473 -21.554 -29.092 1.00 90.56 522 ASP A CA 1
ATOM 4399 C C . ASP A 1 522 ? 5.687 -20.211 -28.378 1.00 90.56 522 ASP A C 1
ATOM 4401 O O . ASP A 1 522 ? 6.345 -19.308 -28.906 1.00 90.56 522 ASP A O 1
ATOM 4405 N N . GLU A 1 523 ? 5.109 -20.065 -27.187 1.00 92.31 523 GLU A N 1
ATOM 4406 C CA . GLU A 1 523 ? 5.312 -18.881 -26.351 1.00 92.31 523 GLU A CA 1
ATOM 4407 C C . GLU A 1 523 ? 6.773 -18.760 -25.891 1.00 92.31 523 GLU A C 1
ATOM 4409 O O . GLU A 1 523 ? 7.418 -19.744 -25.520 1.00 92.31 523 GLU A O 1
ATOM 4414 N N . GLU A 1 524 ? 7.289 -17.531 -25.855 1.00 93.00 524 GLU A N 1
ATOM 4415 C CA . GLU A 1 524 ? 8.560 -17.223 -25.204 1.00 93.00 524 GLU A CA 1
ATOM 4416 C C . GLU A 1 524 ? 8.291 -16.625 -23.822 1.00 93.00 524 GLU A C 1
ATOM 4418 O O . GLU A 1 524 ? 7.864 -15.479 -23.689 1.00 93.00 524 GLU A O 1
ATOM 4423 N N . ILE A 1 525 ? 8.554 -17.423 -22.783 1.00 94.25 525 ILE A N 1
ATOM 4424 C CA . ILE A 1 525 ? 8.291 -17.056 -21.390 1.00 94.25 525 ILE A CA 1
ATOM 4425 C C . ILE A 1 525 ? 9.609 -16.827 -20.646 1.00 94.25 525 ILE A C 1
ATOM 4427 O O . ILE A 1 525 ? 10.489 -17.700 -20.645 1.00 94.25 525 ILE A O 1
ATOM 4431 N N . ARG A 1 526 ? 9.765 -15.659 -20.012 1.00 95.44 526 ARG A N 1
ATOM 4432 C CA . ARG A 1 526 ? 10.987 -15.259 -19.291 1.00 95.44 526 ARG A CA 1
ATOM 4433 C C . ARG A 1 526 ? 10.640 -14.579 -17.976 1.00 95.44 526 ARG A C 1
ATOM 4435 O O . ARG A 1 526 ? 10.052 -13.506 -17.987 1.00 95.44 526 ARG A O 1
ATOM 4442 N N . LEU A 1 527 ? 11.038 -15.180 -16.858 1.00 91.69 527 LEU A N 1
ATOM 4443 C CA . LEU A 1 527 ? 10.990 -14.569 -15.531 1.00 91.69 527 LEU A CA 1
ATOM 4444 C C . LEU A 1 527 ? 12.367 -14.026 -15.183 1.00 91.69 527 LEU A C 1
ATOM 4446 O O . LEU A 1 527 ? 13.301 -14.799 -14.969 1.00 91.69 527 LEU A O 1
ATOM 4450 N N . VAL A 1 528 ? 12.505 -12.709 -15.117 1.00 91.38 528 VAL A N 1
ATOM 4451 C CA . VAL A 1 528 ? 13.772 -12.065 -14.775 1.00 91.38 528 VAL A CA 1
ATOM 4452 C C . VAL A 1 528 ? 14.055 -12.273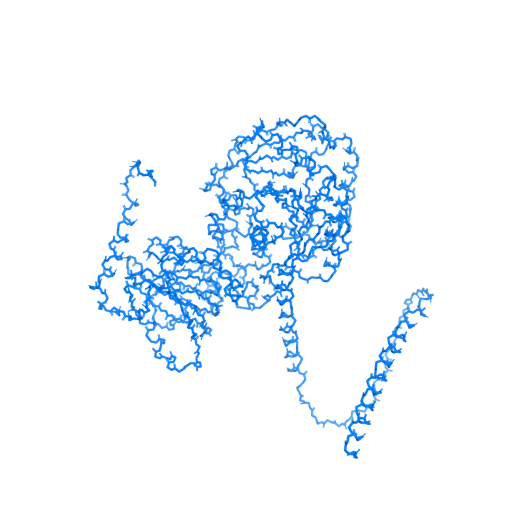 -13.289 1.00 91.38 528 VAL A C 1
ATOM 4454 O O . VAL A 1 528 ? 13.251 -11.932 -12.426 1.00 91.38 528 VAL A O 1
ATOM 4457 N N . LEU A 1 529 ? 15.207 -12.861 -12.985 1.00 87.81 529 LEU A N 1
ATOM 4458 C CA . LEU A 1 529 ? 15.670 -13.141 -11.626 1.00 87.81 529 LEU A CA 1
ATOM 4459 C C . LEU A 1 529 ? 16.606 -12.046 -11.121 1.00 87.81 529 LEU A C 1
ATOM 4461 O O . LEU A 1 529 ? 16.549 -11.684 -9.951 1.00 87.81 529 LEU A O 1
ATOM 4465 N N . GLU A 1 530 ? 17.483 -11.549 -11.995 1.00 86.06 530 GLU A N 1
ATOM 4466 C CA . GLU A 1 530 ? 18.471 -10.506 -11.707 1.00 86.06 530 GLU A CA 1
ATOM 4467 C C . GLU A 1 530 ? 18.814 -9.736 -12.992 1.00 86.06 530 GLU A C 1
ATOM 4469 O O . GLU A 1 530 ? 18.681 -10.278 -14.091 1.00 86.06 530 GLU A O 1
ATOM 4474 N N . GLY A 1 531 ? 19.321 -8.508 -12.860 1.00 88.31 531 GLY A N 1
ATOM 4475 C CA . GLY A 1 531 ? 19.681 -7.671 -14.008 1.00 88.31 531 GLY A CA 1
ATOM 4476 C C . GLY A 1 531 ? 18.469 -7.173 -14.797 1.00 88.31 531 GLY A C 1
ATOM 4477 O O . GLY A 1 531 ? 17.361 -7.138 -14.267 1.00 88.31 531 GLY A O 1
ATOM 4478 N N . SER A 1 532 ? 18.678 -6.770 -16.048 1.00 88.56 532 SER A N 1
ATOM 4479 C CA . SER A 1 532 ? 17.647 -6.103 -16.851 1.00 88.56 532 SER A CA 1
ATOM 4480 C C . SER A 1 532 ? 17.941 -6.140 -18.354 1.00 88.56 532 SER A C 1
ATOM 4482 O O . SER A 1 532 ? 19.059 -6.414 -18.805 1.00 88.56 532 SER A O 1
ATOM 4484 N N . GLY A 1 533 ? 16.912 -5.896 -19.165 1.00 94.00 533 GLY A N 1
ATOM 4485 C CA . GLY A 1 533 ? 17.048 -5.888 -20.620 1.00 94.00 533 GLY A CA 1
ATOM 4486 C C . GLY A 1 533 ? 15.801 -5.432 -21.359 1.00 94.00 533 GLY A C 1
ATOM 4487 O O . GLY A 1 533 ? 14.763 -5.170 -20.756 1.00 94.00 533 GLY A O 1
ATOM 4488 N N . PHE A 1 534 ? 15.920 -5.350 -22.680 1.00 95.44 534 PHE A N 1
ATOM 4489 C CA . PHE A 1 534 ? 14.858 -4.917 -23.573 1.00 95.44 534 PHE A CA 1
ATOM 4490 C C . PHE A 1 534 ? 14.339 -6.074 -24.418 1.00 95.44 534 PHE A C 1
ATOM 4492 O O . PHE A 1 534 ? 15.113 -6.733 -25.116 1.00 95.44 534 PHE A O 1
ATOM 4499 N N . PHE A 1 535 ? 13.024 -6.265 -24.394 1.00 96.81 535 PHE A N 1
ATOM 4500 C CA . PHE A 1 535 ? 12.302 -7.010 -25.418 1.00 96.81 535 PHE A CA 1
ATOM 4501 C C . PHE A 1 535 ? 11.687 -6.016 -26.393 1.00 96.81 535 PHE A C 1
ATOM 4503 O O . PHE A 1 535 ? 10.900 -5.170 -25.983 1.00 96.81 535 PHE A O 1
ATOM 4510 N N . ASP A 1 536 ? 12.017 -6.126 -27.674 1.00 96.81 536 ASP A N 1
ATOM 4511 C CA . ASP A 1 536 ? 11.340 -5.358 -28.716 1.00 96.81 536 ASP A CA 1
ATOM 4512 C C . ASP A 1 536 ? 10.343 -6.271 -29.417 1.00 96.81 536 ASP A C 1
ATOM 4514 O O . ASP A 1 536 ? 10.690 -7.399 -29.763 1.00 96.81 536 ASP A O 1
ATOM 4518 N N . VAL A 1 537 ? 9.129 -5.786 -29.664 1.00 96.25 537 VAL A N 1
ATOM 4519 C CA . VAL A 1 537 ? 8.053 -6.516 -30.346 1.00 96.25 537 VAL A CA 1
ATOM 4520 C C . VAL A 1 537 ? 7.409 -5.663 -31.437 1.00 96.25 537 VAL A C 1
ATOM 4522 O O . VAL A 1 537 ? 7.395 -4.435 -31.345 1.00 96.25 537 VAL A O 1
ATOM 4525 N N . ARG A 1 538 ? 6.870 -6.294 -32.483 1.00 93.00 538 ARG A N 1
ATOM 4526 C CA . ARG A 1 538 ? 6.119 -5.594 -33.540 1.00 93.00 538 ARG A CA 1
ATOM 4527 C C . ARG A 1 538 ? 4.644 -5.439 -33.167 1.00 93.00 538 ARG A C 1
ATOM 4529 O O . ARG A 1 538 ? 3.989 -6.425 -32.834 1.00 93.00 538 ARG A O 1
ATOM 4536 N N . ASP A 1 539 ? 4.109 -4.226 -33.297 1.00 86.31 539 ASP A N 1
ATOM 4537 C CA . ASP A 1 539 ? 2.662 -3.983 -33.273 1.00 86.31 539 ASP A CA 1
ATOM 4538 C C . ASP A 1 539 ? 1.995 -4.381 -34.610 1.00 86.31 539 ASP A C 1
ATOM 4540 O O . ASP A 1 539 ? 2.650 -4.802 -35.568 1.00 86.31 539 ASP A O 1
ATOM 4544 N N . HIS A 1 540 ? 0.670 -4.241 -34.703 1.00 82.19 540 HIS A N 1
ATOM 4545 C CA . HIS A 1 540 ? -0.086 -4.558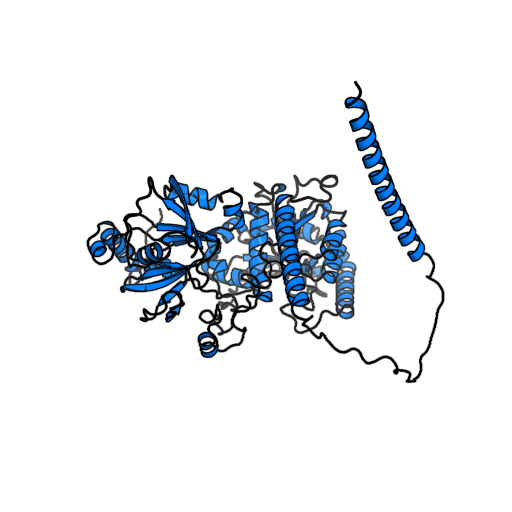 -35.925 1.00 82.19 540 HIS A CA 1
ATOM 4546 C C . HIS A 1 540 ? 0.257 -3.673 -37.136 1.00 82.19 540 HIS A C 1
ATOM 4548 O O . HIS A 1 540 ? -0.023 -4.064 -38.266 1.00 82.19 540 HIS A O 1
ATOM 4554 N N . ASN A 1 541 ? 0.861 -2.502 -36.918 1.00 84.94 541 ASN A N 1
ATOM 4555 C CA . ASN A 1 541 ? 1.353 -1.619 -37.978 1.00 84.94 541 ASN A CA 1
ATOM 4556 C C . ASN A 1 541 ? 2.831 -1.873 -38.291 1.00 84.94 541 ASN A C 1
ATOM 4558 O O . ASN A 1 541 ? 3.465 -1.045 -38.945 1.00 84.94 541 ASN A O 1
ATOM 4562 N N . ASP A 1 542 ? 3.378 -2.986 -37.801 1.00 90.00 542 ASP A N 1
ATOM 4563 C CA . ASP A 1 542 ? 4.779 -3.357 -37.944 1.00 90.00 542 ASP A CA 1
ATOM 4564 C C . ASP A 1 542 ? 5.738 -2.325 -37.321 1.00 90.00 542 ASP A C 1
ATOM 4566 O O . ASP A 1 542 ? 6.885 -2.190 -37.746 1.00 90.00 542 ASP A O 1
ATOM 4570 N N . LYS A 1 543 ? 5.299 -1.588 -36.291 1.00 92.12 543 LYS A N 1
ATOM 4571 C CA . LYS A 1 543 ? 6.142 -0.662 -35.520 1.00 92.12 543 LYS A CA 1
ATOM 4572 C C . LYS A 1 543 ? 6.749 -1.360 -34.314 1.00 92.12 543 LYS A C 1
ATOM 4574 O O . LYS A 1 543 ? 6.098 -2.177 -33.670 1.00 92.12 543 LYS A O 1
ATOM 4579 N N . TRP A 1 544 ? 7.989 -1.008 -33.991 1.00 95.50 544 TRP A N 1
ATOM 4580 C CA . TRP A 1 544 ? 8.655 -1.518 -32.799 1.00 95.50 544 TRP A CA 1
ATOM 4581 C C . TRP A 1 544 ? 8.077 -0.898 -31.528 1.00 95.50 544 TRP A C 1
ATOM 4583 O O . TRP A 1 544 ? 7.983 0.325 -31.407 1.00 95.50 544 TRP A O 1
ATOM 4593 N N . MET A 1 545 ? 7.746 -1.756 -30.571 1.00 93.12 545 MET A N 1
ATOM 4594 C CA . MET A 1 545 ? 7.479 -1.423 -29.179 1.00 93.12 545 MET A CA 1
ATOM 4595 C C . MET A 1 545 ? 8.551 -2.096 -28.324 1.00 93.12 545 MET A C 1
ATOM 4597 O O . MET A 1 545 ? 8.742 -3.303 -28.426 1.00 93.12 545 MET A O 1
ATOM 4601 N N . ARG A 1 546 ? 9.254 -1.328 -27.500 1.00 94.19 546 ARG A N 1
ATOM 4602 C CA . ARG A 1 546 ? 10.265 -1.796 -26.556 1.00 94.19 546 ARG A CA 1
ATOM 4603 C C . ARG A 1 546 ? 9.655 -1.945 -25.174 1.00 94.19 546 ARG A C 1
ATOM 4605 O O . ARG A 1 546 ? 8.908 -1.074 -24.745 1.00 94.19 546 ARG A O 1
ATOM 4612 N N . ILE A 1 547 ? 10.002 -3.027 -24.489 1.00 93.00 547 ILE A N 1
ATOM 4613 C CA . ILE A 1 547 ? 9.641 -3.330 -23.106 1.00 93.00 547 ILE A CA 1
ATOM 4614 C C . ILE A 1 547 ? 10.926 -3.467 -22.291 1.00 93.00 547 ILE A C 1
ATOM 4616 O O . ILE A 1 547 ? 11.773 -4.292 -22.633 1.00 93.00 547 ILE A O 1
ATOM 4620 N N . HIS A 1 548 ? 11.067 -2.698 -21.212 1.00 91.12 548 HIS A N 1
ATOM 4621 C CA . HIS A 1 548 ? 12.171 -2.832 -20.256 1.00 91.12 548 HIS A CA 1
ATOM 4622 C C . HIS A 1 548 ? 11.749 -3.757 -19.121 1.00 91.12 548 HIS A C 1
ATOM 4624 O O . HIS A 1 548 ? 10.751 -3.498 -18.451 1.00 91.12 548 HIS A O 1
ATOM 4630 N N . VAL A 1 549 ? 12.492 -4.844 -18.933 1.00 87.44 549 VAL A N 1
ATOM 4631 C CA . VAL A 1 549 ? 12.214 -5.845 -17.898 1.00 87.44 549 VAL A CA 1
ATOM 4632 C C . VAL A 1 549 ? 13.266 -5.812 -16.791 1.00 87.44 549 VAL A C 1
ATOM 4634 O O . VAL A 1 549 ? 14.460 -5.651 -17.062 1.00 87.44 549 VAL A O 1
ATOM 4637 N N . PHE A 1 550 ? 12.809 -6.014 -15.557 1.00 84.12 550 PHE A N 1
ATOM 4638 C CA . PHE A 1 550 ? 13.583 -5.972 -14.315 1.00 84.12 550 PHE A CA 1
ATOM 4639 C C . PHE A 1 550 ? 13.308 -7.209 -13.448 1.00 84.12 550 PHE A C 1
ATOM 4641 O O . PHE A 1 550 ? 12.361 -7.952 -13.717 1.00 84.12 550 PHE A O 1
ATOM 4648 N N . PRO A 1 551 ? 14.095 -7.460 -12.381 1.00 84.06 551 PRO A N 1
ATOM 4649 C CA . PRO A 1 551 ? 13.897 -8.619 -11.521 1.00 84.06 551 PRO A CA 1
ATOM 4650 C C . PRO A 1 551 ? 12.471 -8.693 -10.967 1.00 84.06 551 PRO A C 1
ATOM 4652 O O . PRO A 1 551 ? 11.976 -7.763 -10.328 1.00 84.06 551 PRO A O 1
ATOM 4655 N N . GLY A 1 552 ? 11.834 -9.839 -11.186 1.00 76.81 552 GLY A N 1
ATOM 4656 C CA . GLY A 1 552 ? 10.447 -10.111 -10.838 1.00 76.81 552 GLY A CA 1
ATOM 4657 C C . GLY A 1 552 ? 9.467 -10.016 -12.005 1.00 76.81 552 GLY A C 1
ATOM 4658 O O . GLY A 1 552 ? 8.374 -10.575 -11.915 1.00 76.81 552 GLY A O 1
ATOM 4659 N N . ASP A 1 553 ? 9.845 -9.395 -13.121 1.00 84.81 553 ASP A N 1
ATOM 4660 C CA . ASP A 1 553 ? 9.005 -9.381 -14.315 1.00 84.81 553 ASP A CA 1
ATOM 4661 C C . ASP A 1 553 ? 9.025 -10.754 -15.001 1.00 84.81 553 ASP A C 1
ATOM 4663 O O . ASP A 1 553 ? 10.076 -11.265 -15.392 1.00 84.81 553 ASP A O 1
ATOM 4667 N N . LEU A 1 554 ? 7.844 -11.351 -15.163 1.00 88.81 554 LEU A N 1
ATOM 4668 C CA . LEU A 1 554 ? 7.587 -12.441 -16.093 1.00 88.81 554 LEU A CA 1
ATOM 4669 C C . LEU A 1 554 ? 6.956 -11.864 -17.357 1.00 88.81 554 LEU A C 1
ATOM 4671 O O . LEU A 1 554 ? 5.811 -11.419 -17.331 1.00 88.81 554 LEU A O 1
ATOM 4675 N N . ILE A 1 555 ? 7.674 -11.935 -18.468 1.00 94.06 555 ILE A N 1
ATOM 4676 C CA . ILE A 1 555 ? 7.144 -11.604 -19.789 1.00 94.06 555 ILE A CA 1
ATOM 4677 C C . ILE A 1 555 ? 6.747 -12.885 -20.529 1.00 94.06 555 ILE A C 1
ATOM 4679 O O . ILE A 1 555 ? 7.479 -13.878 -20.497 1.00 94.06 555 ILE A O 1
ATOM 4683 N N . ILE A 1 556 ? 5.579 -12.862 -21.175 1.00 93.00 556 ILE A N 1
ATOM 4684 C CA . ILE A 1 556 ? 5.084 -13.913 -22.071 1.00 93.00 556 ILE A CA 1
ATOM 4685 C C . ILE A 1 556 ? 4.900 -13.287 -23.449 1.00 93.00 556 ILE A C 1
ATOM 4687 O O . ILE A 1 556 ? 4.028 -12.438 -23.650 1.00 93.00 556 ILE A O 1
ATOM 4691 N N . LEU A 1 557 ? 5.724 -13.710 -24.401 1.00 94.38 557 LEU A N 1
ATOM 4692 C CA . LEU A 1 557 ? 5.575 -13.357 -25.806 1.00 94.38 557 LEU A CA 1
ATOM 4693 C C . LEU A 1 557 ? 4.738 -14.446 -26.491 1.00 94.38 557 LEU A C 1
ATOM 4695 O O . LEU A 1 557 ? 5.129 -15.616 -26.445 1.00 94.38 557 LEU A O 1
ATOM 4699 N N . PRO A 1 558 ? 3.602 -14.109 -27.123 1.00 93.12 558 PRO A N 1
ATOM 4700 C CA . PRO A 1 558 ? 2.745 -15.106 -27.753 1.00 93.12 558 PRO A CA 1
ATOM 4701 C C . PRO A 1 558 ? 3.424 -15.753 -28.966 1.00 93.12 558 PRO A C 1
ATOM 4703 O O . PRO A 1 558 ? 4.170 -15.105 -29.703 1.00 93.12 558 PRO A O 1
ATOM 4706 N N . ALA A 1 559 ? 3.107 -17.021 -29.226 1.00 92.06 559 ALA A N 1
ATOM 4707 C CA . ALA A 1 559 ? 3.564 -17.727 -30.421 1.00 92.06 559 ALA A CA 1
ATOM 4708 C C . ALA A 1 559 ? 3.295 -16.911 -31.701 1.00 92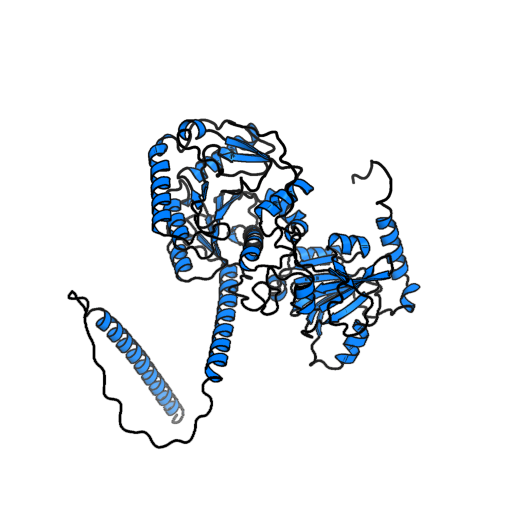.06 559 ALA A C 1
ATOM 4710 O O . ALA A 1 559 ? 2.196 -16.396 -31.900 1.00 92.06 559 ALA A O 1
ATOM 4711 N N . GLY A 1 560 ? 4.285 -16.812 -32.592 1.00 91.31 560 GLY A N 1
ATOM 4712 C CA . GLY A 1 560 ? 4.161 -16.102 -33.872 1.00 91.31 560 GLY A CA 1
ATOM 4713 C C . GLY A 1 560 ? 4.361 -14.578 -33.835 1.00 91.31 560 GLY A C 1
ATOM 4714 O O . GLY A 1 560 ? 4.308 -13.943 -34.899 1.00 91.31 560 GLY A O 1
ATOM 4715 N N . ILE A 1 561 ? 4.622 -13.970 -32.672 1.00 95.31 561 ILE A N 1
ATOM 4716 C CA . ILE A 1 561 ? 5.016 -12.556 -32.594 1.00 95.31 561 ILE A CA 1
ATOM 4717 C C . ILE A 1 561 ? 6.457 -12.351 -33.068 1.00 95.31 561 ILE A C 1
ATOM 4719 O O . ILE A 1 561 ? 7.365 -13.087 -32.677 1.00 95.31 561 ILE A O 1
ATOM 4723 N N . TYR A 1 562 ? 6.676 -11.317 -33.883 1.00 96.81 562 TYR A N 1
ATOM 4724 C CA . TYR A 1 562 ? 8.031 -10.868 -34.187 1.00 96.81 562 TYR A CA 1
ATOM 4725 C C . TYR A 1 562 ? 8.599 -10.080 -33.021 1.00 96.81 562 TYR A C 1
ATOM 4727 O O . TYR A 1 562 ? 8.000 -9.093 -32.587 1.00 96.81 562 TYR A O 1
ATOM 4735 N N . HIS A 1 563 ? 9.759 -10.517 -32.551 1.00 97.25 563 HIS A N 1
ATOM 4736 C CA . HIS A 1 563 ? 10.448 -9.922 -31.429 1.00 97.25 563 HIS A CA 1
ATOM 4737 C C . HIS A 1 563 ? 11.968 -10.067 -31.542 1.00 97.25 563 HIS A C 1
ATOM 4739 O O . HIS A 1 563 ? 12.497 -10.715 -32.449 1.00 97.25 563 HIS A O 1
ATOM 4745 N N . ARG A 1 564 ? 12.669 -9.405 -30.625 1.00 97.38 564 ARG A N 1
ATOM 4746 C CA . ARG A 1 564 ? 14.108 -9.543 -30.388 1.00 97.38 564 ARG A CA 1
ATOM 4747 C C . ARG A 1 564 ? 14.435 -9.130 -28.956 1.00 97.38 564 ARG A C 1
ATOM 4749 O O . ARG A 1 564 ? 13.663 -8.407 -28.327 1.00 97.38 564 ARG A O 1
ATOM 4756 N N . PHE A 1 565 ? 15.590 -9.551 -28.463 1.00 96.94 565 PHE A N 1
ATOM 4757 C CA . PHE A 1 565 ? 16.055 -9.251 -27.115 1.00 96.94 565 PHE A CA 1
ATOM 4758 C C . PHE A 1 565 ? 17.481 -8.694 -27.109 1.00 96.94 565 PHE A C 1
ATOM 4760 O O . PHE A 1 565 ? 18.345 -9.150 -27.862 1.00 96.94 565 PHE A O 1
ATOM 4767 N N . ILE A 1 566 ? 17.743 -7.742 -26.213 1.00 95.25 566 ILE A N 1
ATOM 4768 C CA . ILE A 1 566 ? 19.093 -7.266 -25.899 1.00 95.25 566 ILE A CA 1
ATOM 4769 C C . ILE A 1 566 ? 19.192 -6.878 -24.415 1.00 95.25 566 ILE A C 1
ATOM 4771 O O . ILE A 1 566 ? 18.280 -6.229 -23.904 1.00 95.25 566 ILE A O 1
ATOM 4775 N N . PRO A 1 567 ? 20.272 -7.231 -23.690 1.00 93.75 567 PRO A N 1
ATOM 4776 C CA . PRO A 1 567 ? 20.494 -6.674 -22.361 1.00 93.75 567 PRO A CA 1
ATOM 4777 C C . PRO A 1 567 ? 20.706 -5.163 -22.465 1.00 93.75 567 PRO A C 1
ATOM 4779 O O . PRO A 1 567 ? 21.250 -4.670 -23.460 1.00 93.75 567 PRO A O 1
ATOM 4782 N N . ASP A 1 568 ? 20.308 -4.428 -21.433 1.00 87.81 568 ASP A N 1
ATOM 4783 C CA . ASP A 1 568 ? 20.537 -2.987 -21.396 1.00 87.81 568 ASP A CA 1
ATOM 4784 C C . ASP A 1 568 ? 22.026 -2.664 -21.142 1.00 87.81 568 ASP A C 1
ATOM 4786 O O . ASP A 1 568 ? 22.910 -3.526 -21.221 1.00 87.81 568 ASP A O 1
ATOM 4790 N N . LYS A 1 569 ? 22.338 -1.400 -20.848 1.00 85.44 569 LYS A N 1
ATOM 4791 C CA . LYS A 1 569 ? 23.719 -0.930 -20.654 1.00 85.44 569 LYS A CA 1
ATOM 4792 C C . LYS A 1 569 ? 24.457 -1.610 -19.499 1.00 85.44 569 LYS A C 1
ATOM 4794 O O . LYS A 1 569 ? 25.690 -1.620 -19.512 1.00 85.44 569 LYS A O 1
ATOM 4799 N N . HIS A 1 570 ? 23.749 -2.215 -18.546 1.00 83.12 570 HIS A N 1
ATOM 4800 C CA . HIS A 1 570 ? 24.356 -2.999 -17.470 1.00 83.12 570 HIS A CA 1
ATOM 4801 C C . HIS A 1 570 ? 24.919 -4.334 -17.973 1.00 83.12 570 HIS A C 1
ATOM 4803 O O . HIS A 1 570 ? 25.724 -4.952 -17.280 1.00 83.12 570 HIS A O 1
ATOM 4809 N N . ASN A 1 571 ? 24.557 -4.756 -19.194 1.00 87.56 571 ASN A N 1
ATOM 4810 C CA . ASN A 1 571 ? 25.044 -5.973 -19.848 1.00 87.56 571 ASN A CA 1
ATOM 4811 C C . ASN A 1 571 ? 24.854 -7.240 -19.000 1.00 87.56 571 ASN A C 1
ATOM 4813 O O . ASN A 1 571 ? 25.616 -8.196 -19.129 1.00 87.56 571 ASN A O 1
ATOM 4817 N N . TYR A 1 572 ? 23.855 -7.245 -18.120 1.00 90.44 572 TYR A N 1
ATOM 4818 C CA . TYR A 1 572 ? 23.626 -8.318 -17.168 1.00 90.44 572 TYR A CA 1
ATOM 4819 C C . TYR A 1 572 ? 22.145 -8.649 -17.092 1.00 90.44 572 TYR A C 1
ATOM 4821 O O . TYR A 1 572 ? 21.337 -7.780 -16.777 1.00 90.44 572 TYR A O 1
ATOM 4829 N N . ILE A 1 573 ? 21.800 -9.912 -17.331 1.00 93.62 573 ILE A N 1
ATOM 4830 C CA . ILE A 1 573 ? 20.476 -10.444 -17.018 1.00 93.62 573 ILE A CA 1
ATOM 4831 C C . ILE A 1 573 ? 20.570 -11.930 -16.664 1.00 93.62 573 ILE A C 1
ATOM 4833 O O . ILE A 1 573 ? 21.257 -12.712 -17.328 1.00 93.62 573 ILE A O 1
ATOM 4837 N N . ARG A 1 574 ? 19.854 -12.340 -15.620 1.00 93.56 574 ARG A N 1
ATOM 4838 C CA . ARG A 1 574 ? 19.592 -13.741 -15.285 1.00 93.56 574 ARG A CA 1
ATOM 4839 C C . ARG A 1 574 ? 18.090 -13.954 -15.336 1.00 93.56 574 ARG A C 1
ATOM 4841 O O . ARG A 1 574 ? 17.358 -13.235 -14.667 1.00 93.56 574 ARG A O 1
ATOM 4848 N N . ALA A 1 575 ? 17.628 -14.929 -16.109 1.00 93.56 575 ALA A N 1
ATOM 4849 C CA . ALA A 1 575 ? 16.207 -15.208 -16.273 1.00 93.56 575 ALA A CA 1
ATOM 4850 C C . ALA A 1 575 ? 15.920 -16.709 -16.191 1.00 93.56 575 ALA A C 1
ATOM 4852 O O . ALA A 1 575 ? 16.670 -17.521 -16.731 1.00 93.56 575 ALA A O 1
ATOM 4853 N N . ARG A 1 576 ? 14.805 -17.069 -15.555 1.00 92.75 576 ARG A N 1
ATOM 4854 C CA . ARG A 1 576 ? 14.205 -18.399 -15.649 1.00 92.75 576 ARG A CA 1
ATOM 4855 C C . ARG A 1 576 ? 13.309 -18.454 -16.877 1.00 92.75 576 ARG A C 1
ATOM 4857 O O . ARG A 1 576 ? 12.572 -17.508 -17.154 1.00 92.75 576 ARG A O 1
ATOM 4864 N N . ARG A 1 577 ? 13.385 -19.539 -17.631 1.00 94.25 577 ARG A N 1
ATOM 4865 C CA . ARG A 1 577 ? 12.636 -19.747 -18.871 1.00 94.25 577 ARG A CA 1
ATOM 4866 C C . ARG A 1 577 ? 11.657 -20.897 -18.660 1.00 94.25 577 ARG A C 1
ATOM 4868 O O . ARG A 1 577 ? 12.019 -21.865 -18.000 1.00 94.25 577 ARG A O 1
ATOM 4875 N N . PHE A 1 578 ? 10.453 -20.792 -19.216 1.00 92.12 578 PHE A N 1
ATOM 4876 C CA . PHE A 1 578 ? 9.409 -21.821 -19.108 1.00 92.12 578 PHE A CA 1
ATOM 4877 C C . PHE A 1 578 ? 8.960 -22.284 -20.496 1.00 92.12 578 PHE A C 1
ATOM 4879 O O . PHE A 1 578 ? 8.986 -21.488 -21.435 1.00 92.12 578 PHE A O 1
ATOM 4886 N N . PHE A 1 579 ? 8.556 -23.554 -20.611 1.00 89.88 579 PHE A N 1
ATOM 4887 C CA . PHE A 1 579 ? 8.182 -24.198 -21.877 1.00 89.88 579 PHE A CA 1
ATOM 4888 C C . PHE A 1 579 ? 6.995 -25.135 -21.720 1.00 89.88 579 PHE A C 1
ATOM 4890 O O . PHE A 1 579 ? 6.845 -25.808 -20.696 1.00 89.88 579 PHE A O 1
ATOM 4897 N N . VAL A 1 580 ? 6.206 -25.233 -22.788 1.00 87.06 580 VAL A N 1
ATOM 4898 C CA . VAL A 1 580 ? 5.231 -26.306 -22.983 1.00 87.06 580 VAL A CA 1
ATOM 4899 C C . VAL A 1 580 ? 5.964 -27.505 -23.590 1.00 87.06 580 VAL A C 1
ATOM 4901 O O . VAL A 1 580 ? 6.362 -27.472 -24.750 1.00 87.06 580 VAL A O 1
ATOM 4904 N N . GLY A 1 581 ? 6.155 -28.569 -22.810 1.00 83.62 581 GLY A N 1
ATOM 4905 C CA . GLY A 1 581 ? 6.923 -29.742 -23.239 1.00 83.62 581 GLY A CA 1
ATOM 4906 C C . GLY A 1 581 ? 8.439 -29.514 -23.290 1.00 83.62 581 GLY A C 1
ATOM 4907 O O . GLY A 1 581 ? 8.983 -28.693 -22.555 1.00 83.62 581 GLY A O 1
ATOM 4908 N N . GLU A 1 582 ? 9.125 -30.296 -24.127 1.00 78.06 582 GLU A N 1
ATOM 4909 C CA . GLU A 1 582 ? 10.571 -30.176 -24.362 1.00 78.06 582 GLU A CA 1
ATOM 4910 C C . GLU A 1 582 ? 10.899 -28.860 -25.088 1.00 78.06 582 GLU A C 1
ATOM 4912 O O . GLU A 1 582 ? 10.184 -28.478 -26.019 1.00 78.06 582 GLU A O 1
ATOM 4917 N N . PRO A 1 583 ? 11.981 -28.158 -24.712 1.00 78.12 583 PRO A N 1
ATOM 4918 C CA . PRO A 1 583 ? 12.225 -26.811 -25.198 1.00 78.12 583 PRO A CA 1
ATOM 4919 C C . PRO A 1 583 ? 12.630 -26.792 -26.681 1.00 78.12 583 PRO A C 1
ATOM 4921 O O . PRO A 1 583 ? 13.659 -27.348 -27.079 1.00 78.12 583 PRO A O 1
ATOM 4924 N N . VAL A 1 584 ? 11.857 -26.074 -27.500 1.00 75.88 584 VAL A N 1
ATOM 4925 C CA . VAL A 1 584 ? 12.171 -25.802 -28.909 1.00 75.88 584 VAL A CA 1
ATOM 4926 C C . VAL A 1 584 ? 12.686 -24.372 -29.044 1.00 75.88 584 VAL A C 1
ATOM 4928 O O . VAL A 1 584 ? 11.933 -23.405 -29.010 1.00 75.88 584 VAL A O 1
ATOM 4931 N N . TRP A 1 585 ? 14.001 -24.236 -29.213 1.00 70.38 585 TRP A N 1
ATOM 4932 C CA . TRP A 1 585 ? 14.682 -22.934 -29.224 1.00 70.38 585 TRP A CA 1
ATOM 4933 C C . TRP A 1 585 ? 14.768 -22.265 -30.585 1.00 70.38 585 TRP A C 1
ATOM 4935 O O . TRP A 1 585 ? 15.317 -21.173 -30.675 1.00 70.38 585 TRP A O 1
ATOM 4945 N N . THR A 1 586 ? 14.349 -22.939 -31.653 1.00 83.12 586 THR A N 1
ATOM 4946 C CA . THR A 1 586 ? 14.692 -22.531 -33.015 1.00 83.12 586 THR A CA 1
ATOM 4947 C C . THR A 1 586 ? 14.071 -21.166 -33.333 1.00 83.12 586 THR A C 1
ATOM 4949 O O . THR A 1 586 ? 12.847 -21.085 -33.467 1.00 83.12 586 THR A O 1
ATOM 4952 N N . PRO A 1 587 ? 14.878 -20.092 -33.458 1.00 89.44 587 PRO A N 1
ATOM 4953 C CA . PRO A 1 587 ? 14.360 -18.805 -33.883 1.00 89.44 587 PRO A CA 1
ATOM 4954 C C . PRO A 1 587 ? 14.046 -18.885 -35.375 1.00 89.44 587 PRO A C 1
ATOM 4956 O O . PRO A 1 587 ? 14.865 -19.336 -36.183 1.00 89.44 587 PRO A O 1
ATOM 4959 N N . ILE A 1 588 ? 12.850 -18.450 -35.752 1.00 92.69 588 ILE A N 1
ATOM 4960 C CA . ILE A 1 588 ? 12.443 -18.362 -37.151 1.00 92.69 588 ILE A CA 1
ATOM 4961 C C . ILE A 1 588 ? 12.594 -16.901 -37.559 1.00 92.69 588 ILE A C 1
ATOM 4963 O O . ILE A 1 588 ? 11.713 -16.071 -37.332 1.00 92.69 588 ILE A O 1
ATOM 4967 N N . ASN A 1 589 ? 13.761 -16.580 -38.115 1.00 94.62 589 ASN A N 1
ATOM 4968 C CA . ASN A 1 589 ? 14.113 -15.213 -38.484 1.00 94.62 589 ASN A CA 1
ATOM 4969 C C . ASN A 1 589 ? 13.171 -14.659 -39.558 1.00 94.62 589 ASN A C 1
ATOM 4971 O O . ASN A 1 589 ? 12.748 -15.367 -40.480 1.00 94.62 589 ASN A O 1
ATOM 4975 N N . ARG A 1 590 ? 12.893 -13.359 -39.493 1.00 92.88 590 ARG A N 1
ATOM 4976 C CA . ARG A 1 590 ? 12.208 -12.648 -40.577 1.00 92.88 590 ARG A CA 1
ATOM 4977 C C . ARG A 1 590 ? 13.111 -12.585 -41.827 1.00 92.88 590 ARG A C 1
ATOM 4979 O O . ARG A 1 590 ? 14.318 -12.394 -41.673 1.00 92.88 590 ARG A O 1
ATOM 4986 N N . PRO A 1 591 ? 12.591 -12.743 -43.065 1.00 92.31 591 PRO A N 1
ATOM 4987 C CA . PRO A 1 591 ? 11.186 -12.928 -43.460 1.00 92.31 591 PRO A CA 1
ATOM 4988 C C . PRO A 1 591 ? 10.711 -14.390 -43.523 1.00 92.31 591 PRO A C 1
ATOM 4990 O O . PRO A 1 591 ? 9.571 -14.639 -43.900 1.00 92.31 591 PRO A O 1
ATOM 4993 N N . VAL A 1 592 ? 11.535 -15.381 -43.159 1.00 92.38 592 VAL A N 1
ATOM 4994 C CA . VAL A 1 592 ? 11.131 -16.805 -43.209 1.00 92.38 592 VAL A CA 1
ATOM 4995 C C . VAL A 1 592 ? 9.903 -17.065 -42.328 1.00 92.38 592 VAL A C 1
ATOM 4997 O O . VAL A 1 592 ? 9.026 -17.846 -42.697 1.00 92.38 592 VAL A O 1
ATOM 5000 N N . GLY A 1 593 ? 9.803 -16.356 -41.201 1.00 90.38 593 GLY A N 1
ATOM 5001 C CA . GLY A 1 593 ? 8.649 -16.406 -40.305 1.00 90.38 593 GLY A CA 1
ATOM 5002 C C . GLY A 1 593 ? 7.324 -15.938 -40.919 1.00 90.38 593 GLY A C 1
ATOM 5003 O O . GLY A 1 593 ? 6.273 -16.336 -40.423 1.00 90.38 593 GLY A O 1
ATOM 5004 N N . ASP A 1 594 ? 7.332 -15.164 -42.013 1.00 90.44 594 ASP A N 1
ATOM 5005 C CA . ASP A 1 594 ? 6.119 -14.535 -42.562 1.00 90.44 594 ASP A CA 1
ATOM 5006 C C . ASP A 1 594 ? 5.108 -15.576 -43.059 1.00 90.44 594 ASP A C 1
ATOM 5008 O O . ASP A 1 594 ? 3.898 -15.358 -43.003 1.00 90.44 594 ASP A O 1
ATOM 5012 N N . ILE A 1 595 ? 5.607 -16.732 -43.504 1.00 92.69 595 ILE A N 1
ATOM 5013 C CA . ILE A 1 595 ? 4.804 -17.858 -43.993 1.00 92.69 595 ILE A CA 1
ATOM 5014 C C . ILE A 1 595 ? 4.610 -18.962 -42.944 1.00 92.69 595 ILE A C 1
ATOM 5016 O O . ILE A 1 595 ? 3.995 -19.988 -43.240 1.00 92.69 595 ILE A O 1
ATOM 5020 N N . HIS A 1 596 ? 5.135 -18.787 -41.727 1.00 93.25 596 HIS A N 1
ATOM 5021 C CA . HIS A 1 596 ? 5.060 -19.811 -40.692 1.00 93.25 596 HIS A CA 1
ATOM 5022 C C . HIS A 1 596 ? 3.631 -19.924 -40.117 1.00 93.25 596 HIS A C 1
ATOM 5024 O O . HIS A 1 596 ? 2.988 -18.897 -39.870 1.00 93.25 596 HIS A O 1
ATOM 5030 N N . PRO A 1 597 ? 3.107 -21.139 -39.844 1.00 93.31 597 PRO A N 1
ATOM 5031 C CA . PRO A 1 597 ? 1.750 -21.312 -39.319 1.00 93.31 597 PRO A CA 1
ATOM 5032 C C . PRO A 1 597 ? 1.459 -20.526 -38.034 1.00 93.31 597 PRO A C 1
ATOM 5034 O O . PRO A 1 597 ? 0.376 -19.954 -37.915 1.00 93.31 597 PRO A O 1
ATOM 5037 N N . SER A 1 598 ? 2.424 -20.430 -37.107 1.00 91.12 598 SER A N 1
ATOM 5038 C CA . SER A 1 598 ? 2.253 -19.646 -35.872 1.00 91.12 598 SER A CA 1
ATOM 5039 C C . SER A 1 598 ? 2.067 -18.152 -36.154 1.00 91.12 598 SER A C 1
ATOM 5041 O O . SER A 1 598 ? 1.218 -17.521 -35.533 1.00 91.12 598 SER A O 1
ATOM 5043 N N . ARG A 1 599 ? 2.764 -17.586 -37.153 1.00 92.44 599 ARG A N 1
ATOM 5044 C CA . ARG A 1 599 ? 2.593 -16.184 -37.567 1.00 92.44 599 ARG A CA 1
ATOM 5045 C C . ARG A 1 599 ? 1.200 -15.924 -38.131 1.00 92.44 599 ARG A C 1
ATOM 5047 O O . ARG A 1 599 ? 0.575 -14.906 -37.822 1.00 92.44 599 ARG A O 1
ATOM 5054 N N . LYS A 1 600 ? 0.696 -16.851 -38.947 1.00 89.50 600 LYS A N 1
ATOM 5055 C CA . LYS A 1 600 ? -0.661 -16.766 -39.495 1.00 89.50 600 LYS A CA 1
ATOM 5056 C C . LYS A 1 600 ? -1.708 -16.832 -38.379 1.00 89.50 600 LYS A C 1
ATOM 5058 O O . LYS A 1 600 ? -2.586 -15.979 -38.327 1.00 89.50 600 LYS A O 1
ATOM 5063 N N . ALA A 1 601 ? -1.572 -17.778 -37.450 1.00 88.00 601 ALA A N 1
ATOM 5064 C CA . ALA A 1 601 ? -2.469 -17.898 -36.301 1.00 88.00 601 ALA A CA 1
ATOM 5065 C C . ALA A 1 601 ? -2.446 -16.640 -35.410 1.00 88.00 601 ALA A C 1
ATOM 5067 O O . ALA A 1 601 ? -3.502 -16.128 -35.043 1.00 88.00 601 ALA A O 1
ATOM 5068 N N . TYR A 1 602 ? -1.254 -16.106 -35.131 1.00 90.44 602 TYR A N 1
ATOM 5069 C CA . TYR A 1 602 ? -1.056 -14.878 -34.362 1.00 90.44 602 TYR A CA 1
ATOM 5070 C C . TYR A 1 602 ? -1.762 -13.671 -34.987 1.00 90.44 602 TYR A C 1
ATOM 5072 O O . TYR A 1 602 ? -2.533 -12.975 -34.326 1.00 90.44 602 TYR A O 1
ATOM 5080 N N . THR A 1 603 ? -1.536 -13.439 -36.282 1.00 86.38 603 THR A N 1
ATOM 5081 C CA . THR A 1 603 ? -2.150 -12.307 -36.986 1.00 86.38 603 THR A CA 1
ATOM 5082 C C . THR A 1 603 ? -3.670 -12.449 -37.048 1.00 86.38 603 THR A C 1
ATOM 5084 O O . THR A 1 603 ? -4.372 -11.492 -36.734 1.00 86.38 603 THR A O 1
ATOM 5087 N N . GLU A 1 604 ? -4.204 -13.637 -37.349 1.00 84.50 604 GLU A N 1
ATOM 5088 C CA . GLU A 1 604 ? -5.652 -13.892 -37.322 1.00 84.50 604 GLU A CA 1
ATOM 5089 C C . GLU A 1 604 ? -6.281 -13.647 -35.942 1.00 84.50 604 GLU A C 1
ATOM 5091 O O . GLU A 1 604 ? -7.382 -13.096 -35.866 1.00 84.50 604 GLU A O 1
ATOM 5096 N N . HIS A 1 605 ? -5.604 -14.040 -34.858 1.00 77.56 605 HIS A N 1
ATOM 5097 C CA . HIS A 1 605 ? -6.067 -13.805 -33.490 1.00 77.56 605 HIS A CA 1
ATOM 5098 C C . HIS A 1 605 ? -6.136 -12.306 -33.166 1.00 77.56 605 HIS A C 1
ATOM 5100 O O . HIS A 1 605 ? -7.165 -11.823 -32.690 1.00 77.56 605 HIS A O 1
ATOM 5106 N N . LEU A 1 606 ? -5.085 -11.550 -33.497 1.00 68.31 606 LEU A N 1
ATOM 5107 C CA . LEU A 1 606 ? -5.061 -10.104 -33.281 1.00 68.31 606 LEU A CA 1
ATOM 5108 C C . LEU A 1 606 ? -6.085 -9.352 -34.139 1.00 68.31 606 LEU A C 1
ATOM 5110 O O . LEU A 1 606 ? -6.724 -8.430 -33.640 1.00 68.31 606 LEU A O 1
ATOM 5114 N N . TYR A 1 607 ? -6.301 -9.754 -35.397 1.00 59.34 607 TYR A N 1
ATOM 5115 C CA . TYR A 1 607 ? -7.315 -9.130 -36.256 1.00 59.34 607 TYR A CA 1
ATOM 5116 C C . TYR A 1 607 ? -8.736 -9.315 -35.709 1.00 59.34 607 TYR A C 1
ATOM 5118 O O . TYR A 1 607 ? -9.516 -8.367 -35.746 1.00 59.34 607 TYR A O 1
ATOM 5126 N N . ARG A 1 608 ? -9.071 -10.494 -35.161 1.00 58.56 608 ARG A N 1
ATOM 5127 C CA . ARG A 1 608 ? -10.396 -10.745 -34.560 1.00 58.56 608 ARG A CA 1
ATOM 5128 C C . ARG A 1 608 ? -10.639 -9.901 -33.305 1.00 58.56 608 ARG A C 1
ATOM 5130 O O . ARG A 1 608 ? -11.753 -9.418 -33.120 1.00 58.56 608 ARG A O 1
ATOM 5137 N N . ASN A 1 609 ? -9.607 -9.687 -32.489 1.00 51.69 609 ASN A N 1
ATOM 5138 C CA . ASN A 1 609 ? -9.699 -8.875 -31.271 1.00 51.69 609 ASN A CA 1
ATOM 5139 C C . ASN A 1 609 ? -9.579 -7.359 -31.538 1.00 51.69 609 ASN A C 1
ATOM 5141 O O . ASN A 1 609 ? -10.065 -6.563 -30.743 1.00 51.69 609 ASN A O 1
ATOM 5145 N N . GLY A 1 610 ? -8.971 -6.938 -32.654 1.00 42.88 610 GLY A N 1
ATOM 5146 C CA . GLY A 1 610 ? -8.833 -5.526 -33.039 1.00 42.88 610 GLY A CA 1
ATOM 5147 C C . GLY A 1 610 ? -10.062 -4.916 -33.730 1.00 42.88 610 GLY A C 1
ATOM 5148 O O . GLY A 1 610 ? -10.189 -3.695 -33.792 1.00 42.88 610 GLY A O 1
ATOM 5149 N N . THR A 1 611 ? -10.990 -5.732 -34.243 1.00 34.38 611 THR A N 1
ATOM 5150 C CA . THR A 1 611 ? -12.203 -5.260 -34.942 1.00 34.38 611 THR A CA 1
ATOM 5151 C C . THR A 1 611 ? -13.377 -4.879 -34.035 1.00 34.38 611 THR A C 1
ATOM 5153 O O . THR A 1 611 ? -14.382 -4.382 -34.538 1.00 34.38 611 THR A O 1
ATOM 5156 N N . THR A 1 612 ? -13.285 -5.050 -32.715 1.00 35.00 612 THR A N 1
ATOM 5157 C CA . THR A 1 612 ? -14.390 -4.709 -31.798 1.00 35.00 612 THR A CA 1
ATOM 5158 C C . THR A 1 612 ? -14.510 -3.221 -31.456 1.00 35.00 612 THR A C 1
ATOM 5160 O O . THR A 1 612 ? -15.470 -2.850 -30.789 1.00 35.00 612 THR A O 1
ATOM 5163 N N . ASP A 1 613 ? -13.614 -2.353 -31.945 1.00 36.09 613 ASP A N 1
ATOM 5164 C CA . ASP A 1 613 ? -13.581 -0.932 -31.551 1.00 36.09 613 ASP A CA 1
ATOM 5165 C C . ASP A 1 613 ? -14.091 0.071 -32.603 1.00 36.09 613 ASP A C 1
ATOM 5167 O O . ASP A 1 613 ? -13.911 1.280 -32.465 1.00 36.09 613 ASP A O 1
ATOM 5171 N N . THR A 1 614 ? -14.809 -0.384 -33.638 1.00 33.31 614 THR A N 1
ATOM 5172 C CA . THR A 1 614 ? -15.591 0.538 -34.484 1.00 33.31 614 THR A CA 1
ATOM 5173 C C . THR A 1 614 ? -16.991 -0.005 -34.777 1.00 33.31 614 THR A C 1
ATOM 5175 O O . THR A 1 614 ? -17.194 -0.813 -35.672 1.00 33.31 614 THR A O 1
ATOM 5178 N N . ASN A 1 615 ? -17.973 0.511 -34.029 1.00 33.88 615 ASN A N 1
ATOM 5179 C CA . ASN A 1 615 ? -19.421 0.403 -34.259 1.00 33.88 615 ASN A CA 1
ATOM 5180 C C . ASN A 1 615 ? -20.058 -1.000 -34.216 1.00 33.88 615 ASN A C 1
ATOM 5182 O O . ASN A 1 615 ? -20.400 -1.540 -35.261 1.00 33.88 615 ASN A O 1
ATOM 5186 N N . THR A 1 616 ? -20.450 -1.470 -33.027 1.00 27.17 616 THR A N 1
ATOM 5187 C CA . THR A 1 616 ? -21.721 -2.211 -32.871 1.00 27.17 616 THR A CA 1
ATOM 5188 C C . THR A 1 616 ? -22.259 -2.113 -31.442 1.00 27.17 616 THR A C 1
ATOM 5190 O O . THR A 1 616 ? -21.550 -2.358 -30.471 1.00 27.17 616 THR A O 1
ATOM 5193 N N . ASN A 1 617 ? -23.535 -1.739 -31.335 1.00 25.75 617 ASN A N 1
ATOM 5194 C CA . ASN A 1 617 ? -24.333 -1.754 -30.113 1.00 25.75 617 ASN A CA 1
ATOM 5195 C C . ASN A 1 617 ? -24.475 -3.174 -29.539 1.00 25.75 617 ASN A C 1
ATOM 5197 O O . ASN A 1 617 ? -24.744 -4.091 -30.301 1.00 25.75 617 ASN A O 1
ATOM 5201 N N . VAL A 1 618 ? -24.405 -3.257 -28.204 1.00 32.78 618 VAL A N 1
ATOM 5202 C CA . VAL A 1 618 ? -25.267 -4.006 -27.262 1.00 32.78 618 VAL A CA 1
ATOM 5203 C C . VAL A 1 618 ? -25.602 -5.482 -27.566 1.00 32.78 618 VAL A C 1
ATOM 5205 O O . VAL A 1 618 ? -26.088 -5.833 -28.633 1.00 32.78 618 VAL A O 1
ATOM 5208 N N . THR A 1 619 ? -25.535 -6.265 -26.480 1.00 29.78 619 THR A N 1
ATOM 5209 C CA . THR A 1 619 ? -26.085 -7.612 -26.203 1.00 29.78 619 THR A CA 1
ATOM 5210 C C . THR A 1 619 ? -25.261 -8.833 -26.619 1.00 29.78 619 THR A C 1
ATOM 5212 O O . THR A 1 619 ? -24.841 -8.959 -27.759 1.00 29.78 619 THR A O 1
ATOM 5215 N N . ASP A 1 620 ? -25.117 -9.726 -25.629 1.00 26.66 620 ASP A N 1
ATOM 5216 C CA . ASP A 1 620 ? -24.506 -11.064 -25.631 1.00 26.66 620 ASP A CA 1
ATOM 5217 C C . ASP A 1 620 ? -22.968 -11.029 -25.536 1.00 26.66 620 ASP A C 1
ATOM 5219 O O . ASP A 1 620 ? -22.285 -10.506 -26.401 1.00 26.66 620 ASP A O 1
ATOM 5223 N N . VAL A 1 621 ? -22.330 -11.456 -24.440 1.00 27.12 621 VAL A N 1
ATOM 5224 C CA . VAL A 1 621 ? -22.277 -12.847 -23.971 1.00 27.12 621 VAL A CA 1
ATOM 5225 C C . VAL A 1 621 ? -22.125 -12.905 -22.441 1.00 27.12 621 VAL A C 1
ATOM 5227 O O . VAL A 1 621 ? -21.142 -12.435 -21.871 1.00 27.12 621 VAL A O 1
ATOM 5230 N N . ILE A 1 622 ? -23.113 -13.523 -21.790 1.00 28.73 622 ILE A N 1
ATOM 5231 C CA . ILE A 1 622 ? -22.992 -14.190 -20.490 1.00 28.73 622 ILE A CA 1
ATOM 5232 C C . ILE A 1 622 ? -22.761 -15.672 -20.802 1.00 28.73 622 ILE A C 1
ATOM 5234 O O . ILE A 1 622 ? -23.638 -16.294 -21.401 1.00 28.73 622 ILE A O 1
ATOM 5238 N N . SER A 1 623 ? -21.628 -16.230 -20.371 1.00 26.16 623 SER A N 1
ATOM 5239 C CA . SER A 1 623 ? -21.480 -17.649 -20.008 1.00 26.16 623 SER A CA 1
ATOM 5240 C C . SER A 1 623 ? -20.249 -17.835 -19.137 1.00 26.16 623 SER A C 1
ATOM 5242 O O . SER A 1 623 ? -19.150 -17.525 -19.652 1.00 26.16 623 SER A O 1
#

Secondary structure (DSSP, 8-state):
--HHHHHHHHHHHHHHHHHHHHHHHHHHHHHHHHHTTS------------------S----------SSHHHHHHHHHHHHHHHHHHHHHHHHHHHH---BTTTTS--TT--EEEEEEE-S-HHHHHHHHHHHTTSTTGGGSEEEEEESS--HHHHHHHHT--SS-EEEEE-TT-TTTSTTSTTS--TTSPPTT--HHHHHHHT-TTT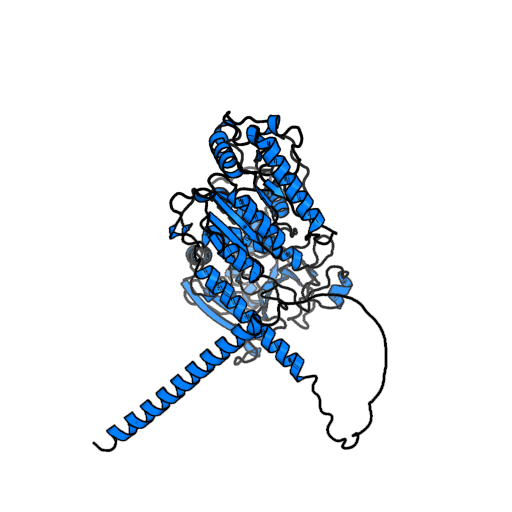T---TTSPPP-HHHHHHHHHHHHHHHHHHHT-GGGTT--S-EEEEEETTEEE-TTHHHHHHHHHHHHHHH-TTEEEEES--SS--GGGHHHHTTEEEEEE--GGG-TTBEEEHHHHHHHHTTHHHHHHSSBS-HHHHHHHHHHHTSSS-EEEEESS-SEEE---SBTTBSSPP-HHHHHHHHHHHHHHHHHTGGGSS--SPPEEEEE---PPPP----B------EEEEPS--S-TTS--EEEEE-HHHHHHHH--EEEE--HHHHHTT---HHHHHHHHHHTEEEEEEEEE-TTSTTHHHHHHHHHS-EE-SS-EEEEEEEE-EEEEEE-TTS-EEEEEE-TTEEEEEPTT--EEEEE-TT--EEEEEEEESS-----EETTGGGG-HHHHHHHHHHHHHHGGGSS--------

InterPro domains:
  IPR004313 Acireductone dioxygenase ARD family [cd02232] (460-587)
  IPR007754 N-acetylglucosaminyltransferase II [PF05060] (88-433)
  IPR007754 N-acetylglucosaminyltransferase II [PTHR12871] (10-433)
  IPR011051 RmlC-like cupin domain superfamily [SSF51182] (433-599)
  IPR013096 Cupin 2, conserved barrel [PF07883] (516-566)
  IPR014710 RmlC-like jelly roll fold [G3DSA:2.60.120.10] (425-609)
  IPR027496 Acireductone dioxygenase, eukaryotes [MF_03154] (432-601)
  IPR029044 Nucleotide-diphospho-sugar transferases [G3DSA:3.90.550.10] (115-384)
  IPR029044 Nucleotide-diphospho-sugar transferases [SSF53448] (204-412)